Protein 3RSI (pdb70)

B-factor: mean 17.94, std 13.91, range [4.68, 271.82]

Secondary structure (DSSP, 8-state):
--EEEEEETTEEEEEE--GGGTT---HHHHHHHHHHHHHHHH-TT--EEEEEESTT-SEE-----HHHHHHHTTSS---SS-EEEEE-S-EETHHHHHHTT-SEEEEETT-EEE-GGGGGT---TTTHHHHHHHHS-HHHHHHHHHH---EEHHHHHHTTS-SEEESTT-HHHHHHHHHHHHHTS-HHHHHHHHHHHHHHTT--HHHHHHHHHHHHHHHHTSHHHHHHHHHHHHTS-------/--SEEEEEETTEEEEEE--GGGTT---HHHHHHHHHHHHHHHH-TT--EEEEEESTT-SEE-----HHHHHHHTTSS---SS-EEEEE-S-EETHHHHHHTT-SEEEEETT-EEE--GGGGT---TTTHHHHHHHHS-HHHHHHHHHH-PPEEHHHHHHTTSSSEEE-TT-HHHHHHHHHHHHHTS-HHHHHHHHHHHHHHTTS-HHHHHHHHHHHHHHHHTSHHHHHHHHHTTTTS-------/--SEEEEEETTEEEEEE--GGGTT---HHHHHHHHHHHHHHHH-TT--EEEEEESTT-SB---HHHHHHHTTSS---SS-EEEEE-S-EETHHHHHHTT-SEEEEETT-EEE--GGGGT---TTTHHHHHHHHS-HHHHHHHHHH-PPEEHHHHHHTTSSSEEE-TT-HHHHHHHHHHHHHTS-HHHHHHHHHHHHHHTT--HHHHHHHHHHHHHHHHTSHHHHHHHHHHHHTS-------

Solvent-accessible surface area: 26061 Å² total; per-residue (Å²): 166,35,0,70,56,81,114,87,48,45,15,2,3,0,18,3,48,53,64,163,38,112,0,18,16,26,60,85,0,9,40,36,0,10,67,5,0,79,91,1,35,154,43,124,39,3,56,0,0,0,1,7,8,21,55,103,4,1,0,26,23,94,169,44,90,111,73,35,58,8,49,0,26,0,40,71,39,47,3,48,15,1,0,0,0,0,0,36,5,15,0,33,2,17,2,0,10,5,0,0,19,0,1,0,0,0,0,7,75,133,1,46,0,0,0,14,25,0,33,56,1,38,8,0,18,15,0,0,1,0,4,0,4,22,8,7,16,13,0,10,0,0,15,2,1,0,1,3,78,68,9,67,0,115,69,0,46,38,3,1,0,0,1,33,36,14,94,64,70,43,2,53,92,70,0,89,67,15,0,76,46,2,24,128,1,0,12,25,1,4,79,16,0,4,62,0,1,43,118,0,11,21,52,41,58,140,89,0,46,35,18,2,60,167,31,12,150,59,0,93,69,6,38,3,10,160,40,1,66,37,5,83,82,118,96,102,89,31,76,24,93,17,196,134,116,38,0,71,61,84,117,84,48,44,16,1,5,0,22,3,23,29,90,147,99,136,0,0,12,13,110,75,0,10,56,28,0,8,62,5,0,65,84,1,28,159,48,121,37,1,60,0,0,0,1,8,7,23,71,105,6,1,0,19,4,36,123,99,84,111,70,35,69,8,57,0,29,0,36,68,36,48,2,53,8,1,0,0,0,0,0,32,6,21,0,31,6,18,2,0,8,6,0,0,18,0,1,0,0,0,0,7,88,132,1,45,0,0,0,50,28,0,48,27,0,72,13,0,21,17,0,0,2,0,7,0,4,22,10,7,17,14,0,4,0,0,12,0,1,0,0,2,76,69,7,71,2,163,41,0,45,30,2,1,0,0,1,30,56,18,93,54,71,44,2,54,93,71,0,83,64,15,0,81,48,2,20,134,0,0,15,30,1,4,59,12,0,5,52,0,2,40,140,0,10,20,50,41,59,132,88,0,51,62,28,2,36,118,16,18,148,58,0,96,115,12,61,3,11,63,51,6,135,42,9,74,86,136,97,66,138,31,74,18,73,15,176,130,116,48,0,68,61,92,116,92,48,48,10,2,2,0,21,2,23,35,71,155,130,120,0,7,32,27,94,64,0,12,36,26,0,7,58,4,0,67,86,1,34,159,41,115,36,1,58,0,0,0,2,7,8,18,64,96,4,1,0,35,35,92,114,77,52,92,8,56,0,27,1,42,70,39,48,4,41,13,2,0,0,0,0,0,27,3,18,0,43,5,13,2,0,11,7,0,0,18,0,1,0,0,0,0,5,82,131,1,44,0,1,0,48,30,0,47,42,1,63,11,0,22,18,0,1,1,0,7,0,4,22,8,7,18,13,0,3,0,0,13,0,0,0,2,3,76,66,7,71,2,156,42,0,56,29,2,1,0,0,2,38,58,18,89,54,69,42,2,50,89,68,0,90,65,15,0,80,44,2,22,137,0,0,28,39,2,5,85,14,0,4,61,0,1,38,150,0,10,19,48,42,57,68,87,0,53,39,33,2,59,162,29,17,58,65,0,94,106,7,38,3,5,164,37,1,81,35,2,130,84,110,96,102,84,26,197,18,109,29,68

Radius of gyration: 25.57 Å; Cα contacts (8 Å, |Δi|>4): 1859; chains: 3; bounding box: 59×66×74 Å

Sequence (728 aa):
RELLVERDGPVVILTMNRPHRRNALSTNMVSQFAAAWDEIDHDDGIRAAILTGAGSAYCVGGPLDPATIGKGLLLSHTLTKPLIAAVNGACLGGGCEMLQQTDIRVSDEEHATFGLPEVQRGLVPGAGSMVRLKRQIPYTKAMEMILTGEPLTAFEAYHFGLVGHVVPAGTALDKARSLADRIVRNGPLAVRRNAKEAIVRSGWLAEEDARAIEARLTRPVITSADAREGLAAFKEKREARFTGRARELLVERDGPVVILTMNRPHRRNALSTNMVSQFAAAWDEIDHHDDGIRAAILTGAGSAYCVGGDLDPATIGKGLLLSHTLTKPLIAAVNGACLGGGCEMLQQTDIRVSDEHATFGLPEVQRGLVPGAGSMVRLKRQIPYTKAMEMILTGEPLTAFEAYHFGLVGHVVPAGTALDKARSLADRIVRNGPLAVRNAKEAIVRSGWLAEEDARAIEARLTRPVITSADAREGLAAFKEKREARFTGRARELLVERDGPVVILTMNRPHRRNALSTNMVSQFAAAWDEIDHDDGIRAAILTGAGSAYCVGDPATIGKGLLLSHTLTKPLIAAVNGACLGGGCEMLQQTDIRVSDEHATFGLPEVQRGLVPGAGSMVRLKRQIPYTKAMEMILTGEPLTAFEAYHFGLVGHVVPAGTALDKARSLADRIVRNGPLAVRNAKEAIVRSGWLAEEDARAIEARLTRPVITSADAREGLAAFKEKREARFTGR

Nearest PDB structures (foldseek):
  3rsi-assembly1_B  TM=1.004E+00  e=1.406E-52  Mycobacteroides abscessus ATCC 19977
  3rsi-assembly1_A  TM=7.380E-01  e=9.064E-45  Mycobacteroides abscessus ATCC 19977
  6wyi-assembly1_A  TM=7.162E-01  e=1.041E-28  Mycobacterium tuberculosis H37Rv
  4f47-assembly1_A  TM=7.155E-01  e=1.408E-27  Mycobacterium marinum M
  4jjt-assembly1_A-2  TM=5.195E-01  e=1.153E-18  Mycobacterium tuberculosis H37Rv

InterPro domains:
  IPR001753 Enoyl-CoA hydratase/isomerase-like domain [PF00378] (13-260)
  IPR014748 Enoyl-CoA hydratase, C-terminal [G3DSA:1.10.12.10] (204-261)
  IPR029045 ClpP/crotonase-like domain superfamily [SSF52096] (6-261)

Foldseek 3Di:
DQWDWDDDWQEIEIERHDVVVLSEDEPVQLLVLLVVLVCQQPDPRHAEYEQAYPDQFGYEHYVDDVVSNCRSLVLVHARLHAYEYLGQAEQEQSSLLSLLRHDAYEHEQHYKHAYQQVVVVGFSPSCLVPGVVVQFPNVVSCCRGVHGDIDGPVVCCVGRSHVYYDYHPCSVVVVVVVSVVSSLDARLCRSLVVVLPVVLRPDDVVVSVVSNVVSVVCVCVDPQVVQVVVCVVVVHRGDHDND/DQQWDWDDDFLEIEIERDDVVQLSADAPRVVVVVVVVVVVCVPDPRNDYYHAAYPDPHGDPYHVVPPVCVCVVLVLVHADLAAAEALAQAEQEASSLLSLLSHDAYEAEQHHKHAYQQVVVPGFSPSCLVVGVCVQFPPVVSCCRGVNRDIDGPVRCCVRRVHVYYDYRPCSVVVSVVVVVVRVLDARLCRSLVVCLPVVLRPPDVVVSVVSNCVSVVCVCVDPQVVQVVPVVPVPHRGDHDND/DQQWDWDDDWLEIEIERDDVVQLSADDPRNVVVVVVVVVVLVPDPRRDYYHQAYPPDHGYPHVVVVVCVVLVLVHADLAAAEALAQAEQEQSSLLSLLRHDAYEAEQHYKHAYQQVVVPGFSPSCLVVGVCVQFPVVVSCVRGVVGDIGGPVVCCVRRVHVYYDYHPCSVVVSVVVVVVVVLDAPLCRSLVVQLVVVLRPDDVVVSVVSNCVSVPCVCPDPQVVQVVVCVVVVHRGDHDSD

CATH classification: 3.90.226.10 (+1 more: 1.10.12.10)

Structure (mmCIF, N/CA/C/O backbone):
data_3RSI
#
_entry.id   3RSI
#
_cell.length_a   47.850
_cell.length_b   121.670
_cell.length_c   64.550
_cell.angle_alpha   90.000
_cell.angle_beta   96.650
_cell.angle_gamma   90.000
#
_symmetry.space_group_name_H-M   'P 1 21 1'
#
loop_
_entity.id
_entity.type
_entity.pdbx_description
1 polymer 'Putative enoyl-CoA hydratase/isomerase'
2 non-polymer GLYCEROL
3 non-polymer 'IODIDE ION'
4 water water
#
loop_
_atom_site.group_PDB
_atom_site.id
_atom_site.type_symbol
_atom_site.label_atom_id
_atom_site.label_alt_id
_atom_site.label_comp_id
_atom_site.label_asym_id
_atom_site.label_entity_id
_atom_site.label_seq_id
_atom_site.pdbx_PDB_ins_code
_atom_site.Cartn_x
_atom_site.Cartn_y
_atom_site.Cartn_z
_atom_site.occupancy
_atom_site.B_iso_or_equiv
_atom_site.auth_seq_id
_atom_site.auth_comp_id
_atom_site.auth_asym_id
_atom_site.auth_atom_id
_atom_site.pdbx_PDB_model_num
ATOM 1 N N . ARG A 1 9 ? 29.271 43.587 28.127 1.00 28.66 5 ARG A N 1
ATOM 2 C CA . ARG A 1 9 ? 28.450 44.248 27.089 1.00 28.10 5 ARG A CA 1
ATOM 3 C C . ARG A 1 9 ? 29.180 44.227 25.721 1.00 26.58 5 ARG A C 1
ATOM 4 O O . ARG A 1 9 ? 30.169 44.923 25.514 1.00 26.55 5 ARG A O 1
ATOM 12 N N . GLU A 1 10 ? 28.670 43.454 24.777 1.00 24.56 6 GLU A N 1
ATOM 13 C CA . GLU A 1 10 ? 29.175 43.519 23.405 1.00 22.81 6 GLU A CA 1
ATOM 14 C C . GLU A 1 10 ? 28.446 44.612 22.610 1.00 21.20 6 GLU A C 1
ATOM 15 O O . GLU A 1 10 ? 28.795 44.895 21.454 1.00 19.32 6 GLU A O 1
ATOM 21 N N . LEU A 1 11 ? 27.401 45.182 23.214 1.00 19.33 7 LEU A N 1
ATOM 22 C CA . LEU A 1 11 ? 26.672 46.311 22.653 1.00 18.62 7 LEU A CA 1
ATOM 23 C C . LEU A 1 11 ? 26.573 47.409 23.713 1.00 19.05 7 LEU A C 1
ATOM 24 O O . LEU A 1 11 ? 25.904 47.231 24.720 1.00 18.57 7 LEU A O 1
ATOM 29 N N . LEU A 1 12 ? 27.270 48.520 23.494 1.00 19.16 8 LEU A N 1
ATOM 30 C CA . LEU A 1 12 ? 27.166 49.665 24.377 1.00 20.24 8 LEU A CA 1
ATOM 31 C C . LEU A 1 12 ? 25.896 50.427 24.049 1.00 20.99 8 LEU A C 1
ATOM 32 O O . LEU A 1 12 ? 25.590 50.650 22.883 1.00 19.58 8 LEU A O 1
ATOM 37 N N . VAL A 1 13 ? 25.163 50.814 25.087 1.00 22.33 9 VAL A N 1
ATOM 38 C CA . VAL A 1 13 ? 23.969 51.642 24.947 1.00 23.21 9 VAL A CA 1
ATOM 39 C C . VAL A 1 13 ? 24.181 52.915 25.751 1.00 24.26 9 VAL A C 1
ATOM 40 O O . VAL A 1 13 ? 24.305 52.843 26.977 1.00 24.51 9 VAL A O 1
ATOM 44 N N . GLU A 1 14 ? 24.251 54.065 25.078 1.00 24.37 10 GLU A N 1
ATOM 45 C CA . GLU A 1 14 ? 24.469 55.335 25.782 1.00 25.97 10 GLU A CA 1
ATOM 46 C C . GLU A 1 14 ? 23.494 56.412 25.315 1.00 25.86 10 GLU A C 1
ATOM 47 O O . GLU A 1 14 ? 22.957 56.345 24.203 1.00 24.42 10 GLU A O 1
ATOM 53 N N . ARG A 1 15 ? 23.256 57.385 26.190 1.00 26.46 11 ARG A N 1
ATOM 54 C CA . ARG A 1 15 ? 22.248 58.422 25.968 1.00 26.62 11 ARG A CA 1
ATOM 55 C C . ARG A 1 15 ? 22.858 59.811 25.871 1.00 26.74 11 ARG A C 1
ATOM 56 O O . ARG A 1 15 ? 23.831 60.124 26.551 1.00 27.46 11 ARG A O 1
ATOM 64 N N . ASP A 1 16 ? 22.282 60.610 24.983 1.00 25.82 12 ASP A N 1
ATOM 65 C CA . ASP A 1 16 ? 22.556 62.025 24.845 1.00 25.69 12 ASP A CA 1
ATOM 66 C C . ASP A 1 16 ? 21.159 62.619 24.720 1.00 25.19 12 ASP A C 1
ATOM 67 O O . ASP A 1 16 ? 20.642 62.845 23.605 1.00 24.16 12 ASP A O 1
ATOM 72 N N . GLY A 1 17 ? 20.531 62.805 25.881 1.00 24.70 13 GLY A N 1
ATOM 73 C CA . GLY A 1 17 ? 19.175 63.337 25.959 1.00 24.08 13 GLY A CA 1
ATOM 74 C C . GLY A 1 17 ? 18.190 62.455 25.209 1.00 22.65 13 GLY A C 1
ATOM 75 O O . GLY A 1 17 ? 18.051 61.273 25.529 1.00 21.77 13 GLY A O 1
ATOM 76 N N . PRO A 1 18 ? 17.511 63.017 24.193 1.00 21.13 14 PRO A N 1
ATOM 77 C CA . PRO A 1 18 ? 16.547 62.200 23.465 1.00 19.81 14 PRO A CA 1
ATOM 78 C C . PRO A 1 18 ? 17.181 61.242 22.432 1.00 18.64 14 PRO A C 1
ATOM 79 O O . PRO A 1 18 ? 16.462 60.487 21.774 1.00 16.47 14 PRO A O 1
ATOM 83 N N . VAL A 1 19 ? 18.506 61.265 22.291 1.00 17.43 15 VAL A N 1
ATOM 84 C CA . VAL A 1 19 ? 19.194 60.381 21.343 1.00 16.69 15 VAL A CA 1
ATOM 85 C C . VAL A 1 19 ? 19.832 59.212 22.086 1.00 16.71 15 VAL A C 1
ATOM 86 O O . VAL A 1 19 ? 20.466 59.406 23.141 1.00 17.54 15 VAL A O 1
ATOM 90 N N . VAL A 1 20 ? 19.625 57.999 21.582 1.00 15.90 16 VAL A N 1
ATOM 91 C CA . VAL A 1 20 ? 20.331 56.801 22.092 1.00 15.49 16 VAL A CA 1
ATOM 92 C C . VAL A 1 20 ? 21.358 56.354 21.049 1.00 14.80 16 VAL A C 1
ATOM 93 O O . VAL A 1 20 ? 21.029 56.264 19.861 1.00 13.53 16 VAL A O 1
ATOM 97 N N . ILE A 1 21 ? 22.590 56.103 21.479 1.00 14.01 17 ILE A N 1
ATOM 98 C CA . ILE A 1 21 ? 23.659 55.631 20.573 1.00 13.70 17 ILE A CA 1
ATOM 99 C C . ILE A 1 21 ? 24.023 54.211 20.978 1.00 13.17 17 ILE A C 1
ATOM 100 O O . ILE A 1 21 ? 24.348 53.962 22.151 1.00 12.35 17 ILE A O 1
ATOM 105 N N . LEU A 1 22 ? 23.934 53.303 20.004 1.00 11.70 18 LEU A N 1
ATOM 106 C CA . LEU A 1 22 ? 24.259 51.892 20.153 1.00 12.12 18 LEU A CA 1
ATOM 107 C C . LEU A 1 22 ? 25.589 51.618 19.466 1.00 11.97 18 LEU A C 1
ATOM 108 O O . LEU A 1 22 ? 25.735 51.916 18.287 1.00 11.11 18 LEU A O 1
ATOM 113 N N . THR A 1 23 ? 26.564 51.074 20.198 1.00 12.38 19 THR A N 1
ATOM 114 C CA . THR A 1 23 ? 27.877 50.781 19.614 1.00 12.48 19 THR A CA 1
ATOM 115 C C . THR A 1 23 ? 28.210 49.295 19.731 1.00 12.83 19 THR A C 1
ATOM 116 O O . THR A 1 23 ? 28.378 48.766 20.833 1.00 13.29 19 THR A O 1
ATOM 120 N N . MET A 1 24 ? 28.320 48.639 18.588 1.00 12.68 20 MET A N 1
ATOM 121 C CA . MET A 1 24 ? 28.769 47.251 18.527 1.00 13.94 20 MET A CA 1
ATOM 122 C C . MET A 1 24 ? 30.232 47.276 18.904 1.00 15.25 20 MET A C 1
ATOM 123 O O . MET A 1 24 ? 31.027 47.993 18.284 1.00 14.74 20 MET A O 1
ATOM 128 N N . ASN A 1 25 ? 30.571 46.517 19.944 1.00 16.60 21 ASN A N 1
ATOM 129 C CA . ASN A 1 25 ? 31.802 46.740 20.688 1.00 17.42 21 ASN A CA 1
ATOM 130 C C . ASN A 1 25 ? 32.616 45.480 20.904 1.00 18.51 21 ASN A C 1
ATOM 131 O O . ASN A 1 25 ? 32.869 45.091 22.045 1.00 19.08 21 ASN A O 1
ATOM 136 N N . ARG A 1 26 ? 33.013 44.840 19.806 1.00 18.95 22 ARG A N 1
ATOM 137 C CA . ARG A 1 26 ? 34.040 43.789 19.835 1.00 20.46 22 ARG A CA 1
ATOM 138 C C . ARG A 1 26 ? 35.023 44.043 18.680 1.00 20.60 22 ARG A C 1
ATOM 139 O O . ARG A 1 26 ? 35.093 43.261 17.720 1.00 19.88 22 ARG A O 1
ATOM 147 N N . PRO A 1 27 ? 35.774 45.152 18.763 1.00 21.02 23 PRO A N 1
ATOM 148 C CA . PRO A 1 27 ? 36.572 45.590 17.615 1.00 21.47 23 PRO A CA 1
ATOM 149 C C . PRO A 1 27 ? 37.610 44.550 17.202 1.00 22.91 23 PRO A C 1
ATOM 150 O O . PRO A 1 27 ? 37.915 44.428 16.025 1.00 22.98 23 PRO A O 1
ATOM 154 N N . HIS A 1 28 ? 38.101 43.764 18.155 1.00 23.92 24 HIS A N 1
ATOM 155 C CA . HIS A 1 28 ? 39.083 42.714 17.857 1.00 25.03 24 HIS A CA 1
ATOM 156 C C . HIS A 1 28 ? 38.554 41.675 16.864 1.00 24.46 24 HIS A C 1
ATOM 157 O O . HIS A 1 28 ? 39.341 41.051 16.156 1.00 24.38 24 HIS A O 1
ATOM 164 N N . ARG A 1 29 ? 37.231 41.501 16.820 1.00 23.30 25 ARG A N 1
ATOM 165 C CA . ARG A 1 29 ? 36.585 40.610 15.857 1.00 22.83 25 ARG A CA 1
ATOM 166 C C . ARG A 1 29 ? 35.726 41.392 14.854 1.00 21.56 25 ARG A C 1
ATOM 167 O O . ARG A 1 29 ? 34.761 40.868 14.294 1.00 21.32 25 ARG A O 1
ATOM 169 N N . ARG A 1 30 ? 36.086 42.657 14.644 1.00 20.89 26 ARG A N 1
ATOM 170 C CA . ARG A 1 30 ? 35.350 43.591 13.784 1.00 19.84 26 ARG A CA 1
ATOM 171 C C . ARG A 1 30 ? 33.839 43.591 14.050 1.00 18.79 26 ARG A C 1
ATOM 172 O O . ARG A 1 30 ? 33.024 43.665 13.114 1.00 18.25 26 ARG A O 1
ATOM 180 N N . ASN A 1 31 ? 33.486 43.483 15.330 1.00 17.73 27 ASN A N 1
ATOM 181 C CA . ASN A 1 31 ? 32.114 43.601 15.819 1.00 17.26 27 ASN A CA 1
ATOM 182 C C . ASN A 1 31 ? 31.166 42.526 15.285 1.00 17.72 27 ASN A C 1
ATOM 183 O O . ASN A 1 31 ? 29.971 42.749 15.144 1.00 17.49 27 ASN A O 1
ATOM 188 N N . ALA A 1 32 ? 31.698 41.337 15.033 1.00 18.40 28 ALA A N 1
ATOM 189 C CA . ALA A 1 32 ? 30.871 40.226 14.556 1.00 19.23 28 ALA A CA 1
ATOM 190 C C . ALA A 1 32 ? 29.661 40.001 15.466 1.00 19.82 28 ALA A C 1
ATOM 191 O O . ALA A 1 32 ? 29.771 40.121 16.689 1.00 20.58 28 ALA A O 1
ATOM 193 N N . LEU A 1 33 ? 28.514 39.686 14.862 1.00 20.70 29 LEU A N 1
ATOM 194 C CA . LEU A 1 33 ? 27.292 39.366 15.604 1.00 21.27 29 LEU A CA 1
ATOM 195 C C . LEU A 1 33 ? 27.457 38.053 16.345 1.00 22.03 29 LEU A C 1
ATOM 196 O O . LEU A 1 33 ? 27.626 37.012 15.750 1.00 24.92 29 LEU A O 1
ATOM 201 N N . SER A 1 34 ? 27.428 38.106 17.654 1.00 22.10 30 SER A N 1
ATOM 202 C CA . SER A 1 34 ? 27.468 36.911 18.439 1.00 21.96 30 SER A CA 1
ATOM 203 C C . SER A 1 34 ? 26.104 36.728 19.073 1.00 22.22 30 SER A C 1
ATOM 204 O O . SER A 1 34 ? 25.239 37.630 19.049 1.00 20.46 30 SER A O 1
ATOM 207 N N . THR A 1 35 ? 25.942 35.549 19.662 1.00 22.20 31 THR A N 1
ATOM 208 C CA . THR A 1 35 ? 24.770 35.223 20.435 1.00 22.31 31 THR A CA 1
ATOM 209 C C . THR A 1 35 ? 24.444 36.322 21.448 1.00 21.22 31 THR A C 1
ATOM 210 O O . THR A 1 35 ? 23.321 36.812 21.465 1.00 20.76 31 THR A O 1
ATOM 214 N N . ASN A 1 36 ? 25.421 36.716 22.261 1.00 20.63 32 ASN A N 1
ATOM 215 C CA . ASN A 1 36 ? 25.201 37.746 23.274 1.00 20.48 32 ASN A CA 1
ATOM 216 C C . ASN A 1 36 ? 24.852 39.118 22.650 1.00 18.77 32 ASN A C 1
ATOM 217 O O . ASN A 1 36 ? 24.006 39.848 23.164 1.00 17.29 32 ASN A O 1
ATOM 222 N N . MET A 1 37 ? 25.501 39.466 21.543 1.00 17.96 33 MET A N 1
ATOM 223 C CA . MET A 1 37 ? 25.216 40.759 20.908 1.00 17.14 33 MET A CA 1
ATOM 224 C C . MET A 1 37 ? 23.798 40.782 20.348 1.00 16.32 33 MET A C 1
ATOM 225 O O . MET A 1 37 ? 23.100 41.780 20.481 1.00 15.61 33 MET A O 1
ATOM 230 N N . VAL A 1 38 ? 23.353 39.679 19.758 1.00 15.99 34 VAL A N 1
ATOM 231 C CA . VAL A 1 38 ? 21.986 39.624 19.249 1.00 16.30 34 VAL A CA 1
ATOM 232 C C . VAL A 1 38 ? 21.000 39.713 20.419 1.00 16.41 34 VAL A C 1
ATOM 233 O O . VAL A 1 38 ? 20.005 40.442 20.354 1.00 16.00 34 VAL A O 1
ATOM 237 N N . SER A 1 39 ? 21.297 39.001 21.506 1.00 16.20 35 SER A N 1
ATOM 238 C CA . SER A 1 39 ? 20.452 39.094 22.695 1.00 17.06 35 SER A CA 1
ATOM 239 C C . SER A 1 39 ? 20.379 40.545 23.221 1.00 16.12 35 SER A C 1
ATOM 240 O O . SER A 1 39 ? 19.314 41.033 23.590 1.00 15.78 35 SER A O 1
ATOM 243 N N . GLN A 1 40 ? 21.527 41.212 23.246 1.00 15.25 36 GLN A N 1
ATOM 244 C CA . GLN A 1 40 ? 21.624 42.586 23.744 1.00 14.85 36 GLN A CA 1
ATOM 245 C C . GLN A 1 40 ? 20.954 43.602 22.799 1.00 14.06 36 GLN A C 1
ATOM 246 O O . GLN A 1 40 ? 20.387 44.600 23.252 1.00 12.92 36 GLN A O 1
ATOM 252 N N . PHE A 1 41 ? 21.019 43.355 21.489 1.00 13.17 37 PHE A N 1
ATOM 253 C CA . PHE A 1 41 ? 20.196 44.119 20.537 1.00 12.56 37 PHE A CA 1
ATOM 254 C C . PHE A 1 41 ? 18.689 43.979 20.854 1.00 12.51 37 PHE A C 1
ATOM 255 O O . PHE A 1 41 ? 17.930 44.955 20.838 1.00 12.19 37 PHE A O 1
ATOM 263 N N . ALA A 1 42 ? 18.248 42.751 21.099 1.00 12.53 38 ALA A N 1
ATOM 264 C CA . ALA A 1 42 ? 16.828 42.486 21.307 1.00 12.85 38 ALA A CA 1
ATOM 265 C C . ALA A 1 42 ? 16.296 43.306 22.487 1.00 13.24 38 ALA A C 1
ATOM 266 O O . ALA A 1 42 ? 15.241 43.955 22.382 1.00 13.69 38 ALA A O 1
ATOM 268 N N . ALA A 1 43 ? 17.025 43.281 23.606 1.00 13.12 39 ALA A N 1
ATOM 269 C CA . ALA A 1 43 ? 16.693 44.084 24.787 1.00 12.56 39 ALA A CA 1
ATOM 270 C C . ALA A 1 43 ? 16.784 45.606 24.544 1.00 11.90 39 ALA A C 1
ATOM 271 O O . ALA A 1 43 ? 15.936 46.365 25.027 1.00 11.14 39 ALA A O 1
ATOM 273 N N . ALA A 1 44 ? 17.820 46.050 23.837 1.00 11.59 40 ALA A N 1
ATOM 274 C CA . ALA A 1 44 ? 17.927 47.465 23.440 1.00 11.59 40 ALA A CA 1
ATOM 275 C C . ALA A 1 44 ? 16.728 47.951 22.615 1.00 11.58 40 ALA A C 1
ATOM 276 O O . ALA A 1 44 ? 16.183 49.018 22.890 1.00 11.35 40 ALA A O 1
ATOM 278 N N . TRP A 1 45 ? 16.300 47.172 21.619 1.00 11.99 41 TRP A N 1
ATOM 279 C CA . TRP A 1 45 ? 15.151 47.583 20.800 1.00 11.83 41 TRP A CA 1
ATOM 280 C C . TRP A 1 45 ? 13.907 47.702 21.688 1.00 12.87 41 TRP A C 1
ATOM 281 O O . TRP A 1 45 ? 13.146 48.666 21.573 1.00 13.74 41 TRP A O 1
ATOM 292 N N . ASP A 1 46 ? 13.703 46.732 22.575 1.00 13.18 42 ASP A N 1
ATOM 293 C CA . ASP A 1 46 ? 12.560 46.778 23.514 1.00 13.46 42 ASP A CA 1
ATOM 294 C C . ASP A 1 46 ? 12.580 48.086 24.333 1.00 13.55 42 ASP A C 1
ATOM 295 O O . ASP A 1 46 ? 11.544 48.762 24.486 1.00 13.42 42 ASP A O 1
ATOM 300 N N . GLU A 1 47 ? 13.754 48.442 24.852 1.00 13.42 43 GLU A N 1
ATOM 301 C CA . GLU A 1 47 ? 13.894 49.663 25.660 1.00 14.35 43 GLU A CA 1
ATOM 302 C C . GLU A 1 47 ? 13.595 50.919 24.836 1.00 13.43 43 GLU A C 1
ATOM 303 O O . GLU A 1 47 ? 12.882 51.816 25.271 1.00 13.08 43 GLU A O 1
ATOM 309 N N . ILE A 1 48 ? 14.141 50.962 23.636 1.00 13.48 44 ILE A N 1
ATOM 310 C CA . ILE A 1 48 ? 13.989 52.117 22.752 1.00 13.26 44 ILE A CA 1
ATOM 311 C C . ILE A 1 48 ? 12.513 52.359 22.401 1.00 13.60 44 ILE A C 1
ATOM 312 O O . ILE A 1 48 ? 12.046 53.505 22.417 1.00 13.45 44 ILE A O 1
ATOM 317 N N . ASP A 1 49 ? 11.790 51.281 22.101 1.00 14.00 45 ASP A N 1
ATOM 318 C CA . ASP A 1 49 ? 10.361 51.366 21.799 1.00 14.67 45 ASP A CA 1
ATOM 319 C C . ASP A 1 49 ? 9.531 51.814 23.005 1.00 16.44 45 ASP A C 1
ATOM 320 O O . ASP A 1 49 ? 8.547 52.519 22.836 1.00 16.14 45 ASP A O 1
ATOM 325 N N . HIS A 1 50 ? 9.928 51.390 24.204 1.00 17.89 46 HIS A N 1
ATOM 326 C CA . HIS A 1 50 ? 9.184 51.678 25.447 1.00 19.95 46 HIS A CA 1
ATOM 327 C C . HIS A 1 50 ? 9.480 53.074 26.031 1.00 20.44 46 HIS A C 1
ATOM 328 O O . HIS A 1 50 ? 8.617 53.660 26.694 1.00 21.38 46 HIS A O 1
ATOM 335 N N . ASP A 1 51 ? 10.672 53.622 25.793 1.00 20.48 47 ASP A N 1
ATOM 336 C CA . ASP A 1 51 ? 11.071 54.876 26.444 1.00 21.05 47 ASP A CA 1
ATOM 337 C C . ASP A 1 51 ? 10.614 56.076 25.615 1.00 20.92 47 ASP A C 1
ATOM 338 O O . ASP A 1 51 ? 11.205 56.380 24.580 1.00 19.47 47 ASP A O 1
ATOM 343 N N . ASP A 1 52 ? 9.569 56.763 26.084 1.00 21.79 48 ASP A N 1
ATOM 344 C CA . ASP A 1 52 ? 9.012 57.926 25.364 1.00 22.25 48 ASP A CA 1
ATOM 345 C C . ASP A 1 52 ? 10.026 59.067 25.224 1.00 21.79 48 ASP A C 1
ATOM 346 O O . ASP A 1 52 ? 9.936 59.870 24.301 1.00 21.57 48 ASP A O 1
ATOM 351 N N . GLY A 1 53 ? 11.016 59.104 26.108 1.00 21.28 49 GLY A N 1
ATOM 352 C CA . GLY A 1 53 ? 12.065 60.119 26.045 1.00 21.12 49 GLY A CA 1
ATOM 353 C C . GLY A 1 53 ? 13.092 59.929 24.939 1.00 20.09 49 GLY A C 1
ATOM 354 O O . GLY A 1 53 ? 13.896 60.824 24.684 1.00 19.80 49 GLY A O 1
ATOM 355 N N . ILE A 1 54 ? 13.072 58.772 24.278 1.00 19.66 50 ILE A N 1
ATOM 356 C CA . ILE A 1 54 ? 14.005 58.476 23.174 1.00 18.26 50 ILE A CA 1
ATOM 357 C C . ILE A 1 54 ? 13.306 58.783 21.843 1.00 18.10 50 ILE A C 1
ATOM 358 O O . ILE A 1 54 ? 12.285 58.183 21.526 1.00 17.75 50 ILE A O 1
ATOM 363 N N . ARG A 1 55 ? 13.842 59.734 21.083 1.00 17.79 51 ARG A N 1
ATOM 364 C CA . ARG A 1 55 ? 13.242 60.153 19.823 1.00 17.82 51 ARG A CA 1
ATOM 365 C C . ARG A 1 55 ? 14.013 59.674 18.587 1.00 17.11 51 ARG A C 1
ATOM 366 O O . ARG A 1 55 ? 13.492 59.736 17.456 1.00 16.07 51 ARG A O 1
ATOM 374 N N . ALA A 1 56 ? 15.268 59.257 18.785 1.00 16.42 52 ALA A N 1
ATOM 375 C CA . ALA A 1 56 ? 16.055 58.705 17.692 1.00 15.48 52 ALA A CA 1
ATOM 376 C C . ALA A 1 56 ? 17.147 57.792 18.229 1.00 14.99 52 ALA A C 1
ATOM 377 O O . ALA A 1 56 ? 17.658 57.997 19.351 1.00 14.47 52 ALA A O 1
ATOM 379 N N . ALA A 1 57 ? 17.501 56.796 17.420 1.00 13.38 53 ALA A N 1
ATOM 380 C CA . ALA A 1 57 ? 18.577 55.887 17.748 1.00 12.66 53 ALA A CA 1
ATOM 381 C C . ALA A 1 57 ? 19.631 55.915 16.645 1.00 11.98 53 ALA A C 1
ATOM 382 O O . ALA A 1 57 ? 19.298 55.981 15.450 1.00 11.43 53 ALA A O 1
ATOM 384 N N . ILE A 1 58 ? 20.890 55.817 17.041 1.00 11.30 54 ILE A N 1
ATOM 385 C CA . ILE A 1 58 ? 22.012 55.695 16.109 1.00 11.05 54 ILE A CA 1
ATOM 386 C C . ILE A 1 58 ? 22.729 54.379 16.379 1.00 11.71 54 ILE A C 1
ATOM 387 O O . ILE A 1 58 ? 22.919 53.996 17.551 1.00 12.77 54 ILE A O 1
ATOM 392 N N . LEU A 1 59 ? 23.105 53.677 15.312 1.00 11.32 55 LEU A N 1
ATOM 393 C CA . LEU A 1 59 ? 23.824 52.419 15.406 1.00 11.89 55 LEU A CA 1
ATOM 394 C C . LEU A 1 59 ? 25.172 52.580 14.732 1.00 12.02 55 LEU A C 1
ATOM 395 O O . LEU A 1 59 ? 25.265 53.076 13.604 1.00 12.70 55 LEU A O 1
ATOM 400 N N . THR A 1 60 ? 26.223 52.158 15.417 1.00 12.52 56 THR A N 1
ATOM 401 C CA . THR A 1 60 ? 27.576 52.260 14.871 1.00 11.72 56 THR A CA 1
ATOM 402 C C . THR A 1 60 ? 28.462 51.177 15.481 1.00 12.29 56 THR A C 1
ATOM 403 O O . THR A 1 60 ? 28.045 50.474 16.416 1.00 11.29 56 THR A O 1
ATOM 407 N N . GLY A 1 61 ? 29.681 51.050 14.956 1.00 12.84 57 GLY A N 1
ATOM 408 C CA . GLY A 1 61 ? 30.641 50.058 15.443 1.00 13.68 57 GLY A CA 1
ATOM 409 C C . GLY A 1 61 ? 31.889 50.697 16.016 1.00 14.43 57 GLY A C 1
ATOM 410 O O . GLY A 1 61 ? 32.306 51.767 15.568 1.00 14.97 57 GLY A O 1
ATOM 411 N N . ALA A 1 62 ? 32.480 50.045 17.008 1.00 15.17 58 ALA A N 1
ATOM 412 C CA . ALA A 1 62 ? 33.768 50.453 17.557 1.00 15.96 58 ALA A CA 1
ATOM 413 C C . ALA A 1 62 ? 34.928 50.053 16.633 1.00 16.35 58 ALA A C 1
ATOM 414 O O . ALA A 1 62 ? 34.859 49.060 15.916 1.00 16.36 58 ALA A O 1
ATOM 416 N N . GLY A 1 63 ? 35.990 50.846 16.643 1.00 17.34 59 GLY A N 1
ATOM 417 C CA . GLY A 1 63 ? 37.201 50.496 15.912 1.00 17.70 59 GLY A CA 1
ATOM 418 C C . GLY A 1 63 ? 37.102 50.677 14.404 1.00 17.48 59 GLY A C 1
ATOM 419 O O . GLY A 1 63 ? 36.416 51.558 13.913 1.00 17.27 59 GLY A O 1
ATOM 420 N N . SER A 1 64 ? 37.803 49.848 13.651 1.00 17.63 60 SER A N 1
ATOM 421 C CA . SER A 1 64 ? 37.975 50.147 12.232 1.00 17.63 60 SER A CA 1
ATOM 422 C C . SER A 1 64 ? 36.743 49.721 11.432 1.00 17.06 60 SER A C 1
ATOM 423 O O . SER A 1 64 ? 36.438 50.320 10.409 1.00 16.53 60 SER A O 1
ATOM 426 N N . ALA A 1 65 ? 36.013 48.712 11.928 1.00 16.65 61 ALA A N 1
ATOM 427 C CA . ALA A 1 65 ? 34.841 48.179 11.234 1.00 15.36 61 ALA A CA 1
ATOM 428 C C . ALA A 1 65 ? 33.528 48.585 11.887 1.00 14.70 61 ALA A C 1
ATOM 429 O O . ALA A 1 65 ? 33.483 48.923 13.074 1.00 14.24 61 ALA A O 1
ATOM 431 N N . TYR A 1 66 ? 32.462 48.557 11.087 1.00 13.23 62 TYR A N 1
ATOM 432 C CA . TYR A 1 66 ? 31.100 48.731 11.577 1.00 12.68 62 TYR A CA 1
ATOM 433 C C . TYR A 1 66 ? 30.645 47.392 12.124 1.00 13.06 62 TYR A C 1
ATOM 434 O O . TYR A 1 66 ? 30.459 47.242 13.317 1.00 12.88 62 TYR A O 1
ATOM 443 N N . CYS A 1 67 ? 30.532 46.403 11.251 1.00 13.27 63 CYS A N 1
ATOM 444 C CA . CYS A 1 67 ? 30.075 45.068 11.642 1.00 14.46 63 CYS A CA 1
ATOM 445 C C . CYS A 1 67 ? 30.305 44.083 10.499 1.00 15.01 63 CYS A C 1
ATOM 446 O O . CYS A 1 67 ? 29.753 44.252 9.401 1.00 14.21 63 CYS A O 1
ATOM 449 N N . VAL A 1 68 ? 31.109 43.068 10.773 1.00 16.81 64 VAL A N 1
ATOM 450 C CA . VAL A 1 68 ? 31.518 42.069 9.774 1.00 18.57 64 VAL A CA 1
ATOM 451 C C . VAL A 1 68 ? 31.289 40.672 10.335 1.00 21.10 64 VAL A C 1
ATOM 452 O O . VAL A 1 68 ? 31.989 40.269 11.288 1.00 22.14 64 VAL A O 1
ATOM 456 N N . GLY A 1 69 ? 30.336 39.932 9.763 1.00 22.61 65 GLY A N 1
ATOM 457 C CA . GLY A 1 69 ? 30.173 38.507 10.099 1.00 24.12 65 GLY A CA 1
ATOM 458 C C . GLY A 1 69 ? 29.378 38.171 11.355 1.00 25.78 65 GLY A C 1
ATOM 459 O O . GLY A 1 69 ? 28.675 39.021 11.921 1.00 25.45 65 GLY A O 1
ATOM 460 N N . GLY A 1 70 ? 29.509 36.910 11.781 1.00 27.54 66 GLY A N 1
ATOM 461 C CA . GLY A 1 70 ? 28.740 36.356 12.901 1.00 28.46 66 GLY A CA 1
ATOM 462 C C . GLY A 1 70 ? 28.749 34.825 12.926 1.00 29.51 66 GLY A C 1
ATOM 463 O O . GLY A 1 70 ? 28.705 34.198 14.006 1.00 30.78 66 GLY A O 1
ATOM 464 N N . PRO A 1 85 ? 20.981 28.196 21.912 1.00 34.54 81 PRO A N 1
ATOM 465 C CA . PRO A 1 85 ? 21.150 28.974 23.149 1.00 34.62 81 PRO A CA 1
ATOM 466 C C . PRO A 1 85 ? 20.161 30.139 23.283 1.00 33.59 81 PRO A C 1
ATOM 467 O O . PRO A 1 85 ? 19.780 30.495 24.401 1.00 34.48 81 PRO A O 1
ATOM 471 N N . LEU A 1 86 ? 19.743 30.710 22.162 1.00 32.02 82 LEU A N 1
ATOM 472 C CA . LEU A 1 86 ? 18.737 31.773 22.159 1.00 30.84 82 LEU A CA 1
ATOM 473 C C . LEU A 1 86 ? 17.388 31.256 21.654 1.00 29.63 82 LEU A C 1
ATOM 474 O O . LEU A 1 86 ? 17.326 30.446 20.741 1.00 29.35 82 LEU A O 1
ATOM 479 N N . ASP A 1 87 ? 16.313 31.743 22.262 1.00 28.13 83 ASP A N 1
ATOM 480 C CA . ASP A 1 87 ? 14.974 31.519 21.752 1.00 26.91 83 ASP A CA 1
ATOM 481 C C . ASP A 1 87 ? 14.815 32.204 20.372 1.00 25.26 83 ASP A C 1
ATOM 482 O O . ASP A 1 87 ? 15.355 33.291 20.141 1.00 23.54 83 ASP A O 1
ATOM 487 N N . PRO A 1 88 ? 14.086 31.566 19.438 1.00 24.32 84 PRO A N 1
ATOM 488 C CA . PRO A 1 88 ? 14.001 32.199 18.122 1.00 23.07 84 PRO A CA 1
ATOM 489 C C . PRO A 1 88 ? 13.400 33.603 18.159 1.00 21.58 84 PRO A C 1
ATOM 490 O O . PRO A 1 88 ? 13.737 34.428 17.321 1.00 20.31 84 PRO A O 1
ATOM 494 N N . ALA A 1 89 ? 12.548 33.888 19.135 1.00 20.38 85 ALA A N 1
ATOM 495 C CA . ALA A 1 89 ? 11.997 35.234 19.265 1.00 19.78 85 ALA A CA 1
ATOM 496 C C . ALA A 1 89 ? 13.064 36.293 19.635 1.00 18.69 85 ALA A C 1
ATOM 497 O O . ALA A 1 89 ? 12.925 37.469 19.290 1.00 18.66 85 ALA A O 1
ATOM 499 N N . THR A 1 90 ? 14.106 35.891 20.361 1.00 18.07 86 THR A N 1
ATOM 500 C CA . THR A 1 90 ? 15.204 36.811 20.707 1.00 17.27 86 THR A CA 1
ATOM 501 C C . THR A 1 90 ? 15.994 37.175 19.465 1.00 16.86 86 THR A C 1
ATOM 502 O O . THR A 1 90 ? 16.263 38.353 19.199 1.00 14.91 86 THR A O 1
ATOM 506 N N . ILE A 1 91 ? 16.341 36.138 18.702 1.00 16.97 87 ILE A N 1
ATOM 507 C CA . ILE A 1 91 ? 17.058 36.283 17.437 1.00 17.19 87 ILE A CA 1
ATOM 508 C C . ILE A 1 91 ? 16.265 37.142 16.469 1.00 16.48 87 ILE A C 1
ATOM 509 O O . ILE A 1 91 ? 16.800 38.064 15.846 1.00 15.96 87 ILE A O 1
ATOM 514 N N . GLY A 1 92 ? 14.979 36.836 16.339 1.00 16.13 88 GLY A N 1
ATOM 515 C CA . GLY A 1 92 ? 14.116 37.549 15.402 1.00 15.76 88 GLY A CA 1
ATOM 516 C C . GLY A 1 92 ? 13.976 39.027 15.700 1.00 15.23 88 GLY A C 1
ATOM 517 O O . GLY A 1 92 ? 13.921 39.850 14.777 1.00 14.63 88 GLY A O 1
ATOM 518 N N . LYS A 1 93 ? 13.899 39.366 16.989 1.00 14.39 89 LYS A N 1
ATOM 519 C CA . LYS A 1 93 ? 13.822 40.753 17.399 1.00 14.21 89 LYS A CA 1
ATOM 520 C C . LYS A 1 93 ? 15.189 41.428 17.302 1.00 13.30 89 LYS A C 1
ATOM 521 O O . LYS A 1 93 ? 15.295 42.499 16.727 1.00 12.37 89 LYS A O 1
ATOM 527 N N . GLY A 1 94 ? 16.217 40.787 17.851 1.00 13.15 90 GLY A N 1
ATOM 528 C CA . GLY A 1 94 ? 17.575 41.328 17.859 1.00 13.32 90 GLY A CA 1
ATOM 529 C C . GLY A 1 94 ? 18.107 41.753 16.496 1.00 12.77 90 GLY A C 1
ATOM 530 O O . GLY A 1 94 ? 18.670 42.855 16.341 1.00 11.83 90 GLY A O 1
ATOM 531 N N . LEU A 1 95 ? 17.914 40.876 15.516 1.00 12.77 91 LEU A N 1
ATOM 532 C CA . LEU A 1 95 ? 18.329 41.111 14.124 1.00 11.80 91 LEU A CA 1
ATOM 533 C C . LEU A 1 95 ? 17.369 42.025 13.359 1.00 11.92 91 LEU A C 1
ATOM 534 O O . LEU A 1 95 ? 17.578 42.295 12.172 1.00 10.43 91 LEU A O 1
ATOM 539 N N . LEU A 1 96 ? 16.291 42.461 14.012 1.00 11.98 92 LEU A N 1
ATOM 540 C CA . LEU A 1 96 ? 15.209 43.191 13.325 1.00 11.75 92 LEU A CA 1
ATOM 541 C C . LEU A 1 96 ? 14.654 42.407 12.131 1.00 11.86 92 LEU A C 1
ATOM 542 O O . LEU A 1 96 ? 14.309 42.972 11.087 1.00 11.69 92 LEU A O 1
ATOM 547 N N . LEU A 1 97 ? 14.588 41.083 12.292 1.00 12.44 93 LEU A N 1
ATOM 548 C CA . LEU A 1 97 ? 14.022 40.213 11.286 1.00 12.78 93 LEU A CA 1
ATOM 549 C C . LEU A 1 97 ? 12.503 40.235 11.395 1.00 13.78 93 LEU A C 1
ATOM 550 O O . LEU A 1 97 ? 11.816 40.530 10.405 1.00 14.05 93 LEU A O 1
ATOM 555 N N . SER A 1 98 ? 11.983 39.931 12.586 1.00 13.86 94 SER A N 1
ATOM 556 C CA . SER A 1 98 ? 10.539 39.918 12.842 1.00 14.74 94 SER A CA 1
ATOM 557 C C . SER A 1 98 ? 10.062 41.170 13.571 1.00 15.45 94 SER A C 1
ATOM 558 O O . SER A 1 98 ? 8.903 41.273 13.918 1.00 15.99 94 SER A O 1
ATOM 561 N N . HIS A 1 99 ? 10.951 42.134 13.770 1.00 15.26 95 HIS A N 1
ATOM 562 C CA . HIS A 1 99 ? 10.618 43.313 14.536 1.00 16.04 95 HIS A CA 1
ATOM 563 C C . HIS A 1 99 ? 11.038 44.560 13.776 1.00 16.51 95 HIS A C 1
ATOM 564 O O . HIS A 1 99 ? 12.091 44.601 13.140 1.00 15.31 95 HIS A O 1
ATOM 571 N N . THR A 1 100 ? 10.177 45.561 13.849 1.00 17.58 96 THR A N 1
ATOM 572 C CA . THR A 1 100 ? 10.429 46.857 13.285 1.00 18.59 96 THR A CA 1
ATOM 573 C C . THR A 1 100 ? 10.462 47.891 14.412 1.00 17.98 96 THR A C 1
ATOM 574 O O . THR A 1 100 ? 9.487 48.041 15.144 1.00 18.38 96 THR A O 1
ATOM 578 N N . LEU A 1 101 ? 11.592 48.581 14.556 1.00 17.67 97 LEU A N 1
ATOM 579 C CA . LEU A 1 101 ? 11.752 49.603 15.593 1.00 17.09 97 LEU A CA 1
ATOM 580 C C . LEU A 1 101 ? 10.749 50.736 15.353 1.00 16.57 97 LEU A C 1
ATOM 581 O O . LEU A 1 101 ? 10.575 51.194 14.212 1.00 16.13 97 LEU A O 1
ATOM 586 N N . THR A 1 102 ? 10.107 51.189 16.430 1.00 15.89 98 THR A N 1
ATOM 587 C CA . THR A 1 102 ? 9.072 52.213 16.348 1.00 15.18 98 THR A CA 1
ATOM 588 C C . THR A 1 102 ? 9.669 53.632 16.233 1.00 15.12 98 THR A C 1
ATOM 589 O O . THR A 1 102 ? 8.950 54.573 15.899 1.00 15.25 98 THR A O 1
ATOM 593 N N . LYS A 1 103 ? 10.976 53.757 16.496 1.00 14.39 99 LYS A N 1
ATOM 594 C CA . LYS A 1 103 ? 11.718 55.016 16.423 1.00 14.09 99 LYS A CA 1
ATOM 595 C C . LYS A 1 103 ? 12.714 54.990 15.276 1.00 13.69 99 LYS A C 1
ATOM 596 O O . LYS A 1 103 ? 13.189 53.915 14.874 1.00 12.55 99 LYS A O 1
ATOM 602 N N . PRO A 1 104 ? 13.058 56.174 14.755 1.00 13.21 100 PRO A N 1
ATOM 603 C CA . PRO A 1 104 ? 14.002 56.218 13.664 1.00 12.77 100 PRO A CA 1
ATOM 604 C C . PRO A 1 104 ? 15.367 55.691 14.060 1.00 12.21 100 PRO A C 1
ATOM 605 O O . PRO A 1 104 ? 15.853 55.980 15.151 1.00 12.86 100 PRO A O 1
ATOM 609 N N . LEU A 1 105 ? 15.974 54.945 13.150 1.00 11.45 101 LEU A N 1
ATOM 610 C CA . LEU A 1 105 ? 17.252 54.282 13.389 1.00 11.07 101 LEU A CA 1
ATOM 611 C C . LEU A 1 105 ? 18.236 54.756 12.315 1.00 10.64 101 LEU A C 1
ATOM 612 O O . LEU A 1 105 ? 17.997 54.610 11.123 1.00 10.38 101 LEU A O 1
ATOM 617 N N . ILE A 1 106 ? 19.320 55.373 12.754 1.00 10.60 102 ILE A N 1
ATOM 618 C CA . ILE A 1 106 ? 20.321 55.930 11.858 1.00 10.05 102 ILE A CA 1
ATOM 619 C C . ILE A 1 106 ? 21.562 55.083 11.926 1.00 10.78 102 ILE A C 1
ATOM 620 O O . ILE A 1 106 ? 22.135 54.887 13.010 1.00 10.27 102 ILE A O 1
ATOM 625 N N . ALA A 1 107 ? 21.996 54.580 10.769 1.00 10.78 103 ALA A N 1
ATOM 626 C CA . ALA A 1 107 ? 23.236 53.829 10.693 1.00 10.63 103 ALA A CA 1
ATOM 627 C C . ALA A 1 107 ? 24.414 54.779 10.429 1.00 10.48 103 ALA A C 1
ATOM 628 O O . ALA A 1 107 ? 24.400 55.553 9.468 1.00 10.30 103 ALA A O 1
ATOM 630 N N . ALA A 1 108 ? 25.384 54.767 11.347 1.00 10.28 104 ALA A N 1
ATOM 631 C CA . ALA A 1 108 ? 26.642 55.481 11.200 1.00 10.76 104 ALA A CA 1
ATOM 632 C C . ALA A 1 108 ? 27.679 54.457 10.823 1.00 10.96 104 ALA A C 1
ATOM 633 O O . ALA A 1 108 ? 28.338 53.844 11.694 1.00 10.24 104 ALA A O 1
ATOM 635 N N . VAL A 1 109 ? 27.793 54.222 9.522 1.00 11.16 105 VAL A N 1
ATOM 636 C CA . VAL A 1 109 ? 28.588 53.095 9.048 1.00 11.55 105 VAL A CA 1
ATOM 637 C C . VAL A 1 109 ? 30.049 53.525 8.935 1.00 11.85 105 VAL A C 1
ATOM 638 O O . VAL A 1 109 ? 30.465 54.100 7.931 1.00 11.83 105 VAL A O 1
ATOM 642 N N . ASN A 1 110 ? 30.814 53.234 9.984 1.00 12.15 106 ASN A N 1
ATOM 643 C CA . ASN A 1 110 ? 32.185 53.760 10.122 1.00 13.52 106 ASN A CA 1
ATOM 644 C C . ASN A 1 110 ? 33.270 52.996 9.380 1.00 13.28 106 ASN A C 1
ATOM 645 O O . ASN A 1 110 ? 34.409 53.472 9.298 1.00 14.07 106 ASN A O 1
ATOM 650 N N . GLY A 1 111 ? 32.932 51.825 8.869 1.00 13.03 107 GLY A N 1
ATOM 651 C CA . GLY A 1 111 ? 33.895 50.925 8.238 1.00 12.97 107 GLY A CA 1
ATOM 652 C C . GLY A 1 111 ? 33.153 49.730 7.659 1.00 12.93 107 GLY A C 1
ATOM 653 O O . GLY A 1 111 ? 31.961 49.826 7.421 1.00 12.46 107 GLY A O 1
ATOM 654 N N . ALA A 1 112 ? 33.841 48.600 7.466 1.00 13.18 108 ALA A N 1
ATOM 655 C CA . ALA A 1 112 ? 33.246 47.426 6.809 1.00 12.86 108 ALA A CA 1
ATOM 656 C C . ALA A 1 112 ? 31.923 47.015 7.434 1.00 12.67 108 ALA A C 1
ATOM 657 O O . ALA A 1 112 ? 31.803 46.922 8.660 1.00 11.71 108 ALA A O 1
ATOM 659 N N . CYS A 1 113 ? 30.948 46.776 6.554 1.00 12.37 109 CYS A N 1
ATOM 660 C CA . CYS A 1 113 ? 29.576 46.397 6.900 1.00 12.09 109 CYS A CA 1
ATOM 661 C C . CYS A 1 113 ? 29.213 45.155 6.065 1.00 12.19 109 CYS A C 1
ATOM 662 O O . CYS A 1 113 ? 28.688 45.263 4.956 1.00 11.36 109 CYS A O 1
ATOM 665 N N . LEU A 1 114 ? 29.529 43.981 6.578 1.00 12.44 110 LEU A N 1
ATOM 666 C CA . LEU A 1 114 ? 29.423 42.728 5.795 1.00 13.32 110 LEU A CA 1
ATOM 667 C C . LEU A 1 114 ? 28.544 41.702 6.496 1.00 13.91 110 LEU A C 1
ATOM 668 O O . LEU A 1 114 ? 28.520 41.630 7.731 1.00 15.19 110 LEU A O 1
ATOM 673 N N . GLY A 1 115 ? 27.825 40.908 5.709 1.00 14.04 111 GLY A N 1
ATOM 674 C CA . GLY A 1 115 ? 26.987 39.828 6.250 1.00 13.43 111 GLY A CA 1
ATOM 675 C C . GLY A 1 115 ? 25.910 40.326 7.196 1.00 12.97 111 GLY A C 1
ATOM 676 O O . GLY A 1 115 ? 25.142 41.240 6.854 1.00 12.04 111 GLY A O 1
ATOM 677 N N . GLY A 1 116 ? 25.869 39.756 8.397 1.00 12.53 112 GLY A N 1
ATOM 678 C CA . GLY A 1 116 ? 24.846 40.113 9.385 1.00 12.80 112 GLY A CA 1
ATOM 679 C C . GLY A 1 116 ? 24.664 41.616 9.558 1.00 12.24 112 GLY A C 1
ATOM 680 O O . GLY A 1 116 ? 23.547 42.107 9.718 1.00 12.82 112 GLY A O 1
ATOM 681 N N . GLY A 1 117 ? 25.769 42.347 9.529 1.00 12.15 113 GLY A N 1
ATOM 682 C CA . GLY A 1 117 ? 25.746 43.806 9.634 1.00 12.37 113 GLY A CA 1
ATOM 683 C C . GLY A 1 117 ? 25.055 44.506 8.479 1.00 12.13 113 GLY A C 1
ATOM 684 O O . GLY A 1 117 ? 24.338 45.485 8.686 1.00 11.49 113 GLY A O 1
ATOM 685 N N . CYS A 1 118 ? 25.271 43.999 7.274 1.00 11.76 114 CYS A N 1
ATOM 686 C CA . CYS A 1 118 ? 24.585 44.492 6.074 1.00 11.87 114 CYS A CA 1
ATOM 687 C C . CYS A 1 118 ? 23.123 44.015 6.000 1.00 11.56 114 CYS A C 1
ATOM 688 O O . CYS A 1 118 ? 22.273 44.706 5.458 1.00 11.70 114 CYS A O 1
ATOM 691 N N . GLU A 1 119 ? 22.816 42.860 6.590 1.00 11.99 115 GLU A N 1
ATOM 692 C CA . GLU A 1 119 ? 21.409 42.418 6.748 1.00 11.25 115 GLU A CA 1
ATOM 693 C C . GLU A 1 119 ? 20.599 43.359 7.654 1.00 10.80 115 GLU A C 1
ATOM 694 O O . GLU A 1 119 ? 19.492 43.788 7.313 1.00 10.11 115 GLU A O 1
ATOM 700 N N . MET A 1 120 ? 21.146 43.655 8.824 1.00 10.88 116 MET A N 1
ATOM 701 C CA . MET A 1 120 ? 20.504 44.589 9.760 1.00 10.70 116 MET A CA 1
ATOM 702 C C . MET A 1 120 ? 20.420 45.993 9.201 1.00 10.71 116 MET A C 1
ATOM 703 O O . MET A 1 120 ? 19.462 46.720 9.500 1.00 11.04 116 MET A O 1
ATOM 708 N N . LEU A 1 121 ? 21.404 46.377 8.384 1.00 10.24 117 LEU A N 1
ATOM 709 C CA . LEU A 1 121 ? 21.389 47.672 7.712 1.00 10.31 117 LEU A CA 1
ATOM 710 C C . LEU A 1 121 ? 20.082 47.959 6.982 1.00 10.07 117 LEU A C 1
ATOM 711 O O . LEU A 1 121 ? 19.623 49.106 6.948 1.00 10.39 117 LEU A O 1
ATOM 716 N N . GLN A 1 122 ? 19.488 46.929 6.396 1.00 10.39 118 GLN A N 1
ATOM 717 C CA . GLN A 1 122 ? 18.239 47.110 5.638 1.00 10.62 118 GLN A CA 1
ATOM 718 C C . GLN A 1 122 ? 17.045 47.471 6.514 1.00 10.47 118 GLN A C 1
ATOM 719 O O . GLN A 1 122 ? 16.020 47.911 6.008 1.00 9.79 118 GLN A O 1
ATOM 725 N N . GLN A 1 123 ? 17.185 47.322 7.829 1.00 10.95 119 GLN A N 1
ATOM 726 C CA . GLN A 1 123 ? 16.129 47.751 8.741 1.00 11.17 119 GLN A CA 1
ATOM 727 C C . GLN A 1 123 ? 16.424 49.090 9.404 1.00 11.50 119 GLN A C 1
ATOM 728 O O . GLN A 1 123 ? 15.602 49.595 10.184 1.00 12.84 119 GLN A O 1
ATOM 734 N N . THR A 1 124 ? 17.590 49.666 9.122 1.00 10.65 120 THR A N 1
ATOM 735 C CA . THR A 1 124 ? 17.860 51.034 9.524 1.00 10.65 120 THR A CA 1
ATOM 736 C C . THR A 1 124 ? 17.158 51.962 8.536 1.00 11.00 120 THR A C 1
ATOM 737 O O . THR A 1 124 ? 16.945 51.601 7.366 1.00 12.17 120 THR A O 1
ATOM 741 N N . ASP A 1 125 ? 16.802 53.152 8.998 1.00 11.43 121 ASP A N 1
ATOM 742 C CA . ASP A 1 125 ? 16.040 54.110 8.207 1.00 11.05 121 ASP A CA 1
ATOM 743 C C . ASP A 1 125 ? 16.902 55.053 7.396 1.00 11.19 121 ASP A C 1
ATOM 744 O O . ASP A 1 125 ? 16.625 55.286 6.214 1.00 10.79 121 ASP A O 1
ATOM 749 N N . ILE A 1 126 ? 17.926 55.601 8.053 1.00 10.99 122 ILE A N 1
ATOM 750 C CA . ILE A 1 126 ? 18.770 56.660 7.509 1.00 10.71 122 ILE A CA 1
ATOM 751 C C . ILE A 1 126 ? 20.204 56.170 7.657 1.00 10.61 122 ILE A C 1
ATOM 752 O O . ILE A 1 126 ? 20.557 55.596 8.694 1.00 10.24 122 ILE A O 1
ATOM 757 N N . ARG A 1 127 ? 21.005 56.351 6.607 1.00 10.00 123 ARG A N 1
ATOM 758 C CA . ARG A 1 127 ? 22.281 55.630 6.476 1.00 9.98 123 ARG A CA 1
ATOM 759 C C . ARG A 1 127 ? 23.419 56.522 5.994 1.00 9.82 123 ARG A C 1
ATOM 760 O O . ARG A 1 127 ? 23.390 57.035 4.877 1.00 9.42 123 ARG A O 1
ATOM 768 N N . VAL A 1 128 ? 24.415 56.699 6.865 1.00 9.57 124 VAL A N 1
ATOM 769 C CA . VAL A 1 128 ? 25.595 57.502 6.596 1.00 9.50 124 VAL A CA 1
ATOM 770 C C . VAL A 1 128 ? 26.811 56.592 6.450 1.00 10.55 124 VAL A C 1
ATOM 771 O O . VAL A 1 128 ? 27.147 55.846 7.367 1.00 10.83 124 VAL A O 1
ATOM 775 N N . SER A 1 129 ? 27.490 56.655 5.305 1.00 10.49 125 SER A N 1
ATOM 776 C CA . SER A 1 129 ? 28.654 55.826 5.110 1.00 10.57 125 SER A CA 1
ATOM 777 C C . SER A 1 129 ? 29.950 56.628 5.147 1.00 10.73 125 SER A C 1
ATOM 778 O O . SER A 1 129 ? 30.108 57.590 4.403 1.00 10.83 125 SER A O 1
ATOM 781 N N . ASP A 1 130 ? 30.883 56.185 5.986 1.00 10.63 126 ASP A N 1
ATOM 782 C CA . ASP A 1 130 ? 32.269 56.604 5.895 1.00 11.88 126 ASP A CA 1
ATOM 783 C C . ASP A 1 130 ? 32.724 56.380 4.455 1.00 11.48 126 ASP A C 1
ATOM 784 O O . ASP A 1 130 ? 32.329 55.392 3.833 1.00 11.23 126 ASP A O 1
ATOM 789 N N . GLU A 1 131 ? 33.568 57.269 3.936 1.00 11.79 127 GLU A N 1
ATOM 790 C CA A GLU A 1 131 ? 34.116 57.132 2.578 0.50 11.49 127 GLU A CA 1
ATOM 791 C CA B GLU A 1 131 ? 34.059 57.109 2.568 0.50 11.39 127 GLU A CA 1
ATOM 792 C C . GLU A 1 131 ? 34.817 55.790 2.357 1.00 11.47 127 GLU A C 1
ATOM 793 O O . GLU A 1 131 ? 34.860 55.288 1.232 1.00 11.25 127 GLU A O 1
ATOM 804 N N . HIS A 1 132 ? 35.384 55.218 3.426 1.00 10.71 128 HIS A N 1
ATOM 805 C CA . HIS A 1 132 ? 36.084 53.945 3.317 1.00 11.15 128 HIS A CA 1
ATOM 806 C C . HIS A 1 132 ? 35.289 52.702 3.747 1.00 10.78 128 HIS A C 1
ATOM 807 O O . HIS A 1 132 ? 35.832 51.623 3.753 1.00 10.89 128 HIS A O 1
ATOM 814 N N . ALA A 1 133 ? 34.005 52.855 4.061 1.00 9.70 129 ALA A N 1
ATOM 815 C CA . ALA A 1 133 ? 33.160 51.711 4.348 1.00 9.98 129 ALA A CA 1
ATOM 816 C C . ALA A 1 133 ? 32.911 50.911 3.079 1.00 9.41 129 ALA A C 1
ATOM 817 O O . ALA A 1 133 ? 32.951 51.439 1.979 1.00 9.83 129 ALA A O 1
ATOM 819 N N . THR A 1 134 ? 32.672 49.631 3.271 1.00 10.09 130 THR A N 1
ATOM 820 C CA . THR A 1 134 ? 32.278 48.718 2.213 1.00 10.54 130 THR A CA 1
ATOM 821 C C . THR A 1 134 ? 31.058 47.948 2.697 1.00 10.34 130 THR A C 1
ATOM 822 O O . THR A 1 134 ? 30.816 47.855 3.899 1.00 10.43 130 THR A O 1
ATOM 826 N N . PHE A 1 135 ? 30.286 47.431 1.750 1.00 10.41 131 PHE A N 1
ATOM 827 C CA . PHE A 1 135 ? 28.976 46.839 2.000 1.00 9.71 131 PHE A CA 1
ATOM 828 C C . PHE A 1 135 ? 28.818 45.545 1.220 1.00 10.01 131 PHE A C 1
ATOM 829 O O . PHE A 1 135 ? 28.944 45.539 0.017 1.00 9.96 131 PHE A O 1
ATOM 837 N N . GLY A 1 136 ? 28.529 44.449 1.891 1.00 10.19 132 GLY A N 1
ATOM 838 C CA . GLY A 1 136 ? 28.438 43.193 1.178 1.00 10.50 132 GLY A CA 1
ATOM 839 C C . GLY A 1 136 ? 27.735 42.093 1.926 1.00 10.20 132 GLY A C 1
ATOM 840 O O . GLY A 1 136 ? 27.539 42.157 3.150 1.00 9.63 132 GLY A O 1
ATOM 841 N N . LEU A 1 137 ? 27.347 41.095 1.160 1.00 10.41 133 LEU A N 1
ATOM 842 C CA . LEU A 1 137 ? 26.747 39.879 1.690 1.00 10.79 133 LEU A CA 1
ATOM 843 C C . LEU A 1 137 ? 27.476 38.661 1.123 1.00 10.74 133 LEU A C 1
ATOM 844 O O . LEU A 1 137 ? 27.042 38.064 0.128 1.00 11.55 133 LEU A O 1
ATOM 849 N N . PRO A 1 138 ? 28.588 38.262 1.770 1.00 11.24 134 PRO A N 1
ATOM 850 C CA . PRO A 1 138 ? 29.428 37.262 1.184 1.00 11.03 134 PRO A CA 1
ATOM 851 C C . PRO A 1 138 ? 28.951 35.831 1.435 1.00 12.39 134 PRO A C 1
ATOM 852 O O . PRO A 1 138 ? 29.643 34.872 1.061 1.00 12.71 134 PRO A O 1
ATOM 856 N N . GLU A 1 139 ? 27.768 35.695 2.027 1.00 11.84 135 GLU A N 1
ATOM 857 C CA . GLU A 1 139 ? 27.268 34.421 2.511 1.00 12.18 135 GLU A CA 1
ATOM 858 C C . GLU A 1 139 ? 27.397 33.259 1.532 1.00 12.39 135 GLU A C 1
ATOM 859 O O . GLU A 1 139 ? 27.906 32.187 1.900 1.00 12.57 135 GLU A O 1
ATOM 865 N N . VAL A 1 140 ? 26.969 33.459 0.282 1.00 12.03 136 VAL A N 1
ATOM 866 C CA . VAL A 1 140 ? 27.027 32.368 -0.714 1.00 11.77 136 VAL A CA 1
ATOM 867 C C . VAL A 1 140 ? 28.453 31.880 -1.008 1.00 12.14 136 VAL A C 1
ATOM 868 O O . VAL A 1 140 ? 28.659 30.712 -1.394 1.00 11.72 136 VAL A O 1
ATOM 872 N N . GLN A 1 141 ? 29.441 32.743 -0.797 1.00 12.58 137 GLN A N 1
ATOM 873 C CA . GLN A 1 141 ? 30.850 32.314 -0.940 1.00 13.82 137 GLN A CA 1
ATOM 874 C C . GLN A 1 141 ? 31.268 31.275 0.120 1.00 14.28 137 GLN A C 1
ATOM 875 O O . GLN A 1 141 ? 32.288 30.591 -0.038 1.00 14.98 137 GLN A O 1
ATOM 881 N N . ARG A 1 142 ? 30.489 31.179 1.200 1.00 14.64 138 ARG A N 1
ATOM 882 C CA . ARG A 1 142 ? 30.749 30.223 2.271 1.00 15.71 138 ARG A CA 1
ATOM 883 C C . ARG A 1 142 ? 29.625 29.191 2.386 1.00 15.19 138 ARG A C 1
ATOM 884 O O . ARG A 1 142 ? 29.472 28.510 3.413 1.00 15.02 138 ARG A O 1
ATOM 892 N N . GLY A 1 143 ? 28.838 29.077 1.316 1.00 14.45 139 GLY A N 1
ATOM 893 C CA . GLY A 1 143 ? 27.797 28.058 1.237 1.00 14.43 139 GLY A CA 1
ATOM 894 C C . GLY A 1 143 ? 26.585 28.386 2.087 1.00 13.89 139 GLY A C 1
ATOM 895 O O . GLY A 1 143 ? 25.798 27.496 2.408 1.00 13.12 139 GLY A O 1
ATOM 896 N N . LEU A 1 144 ? 26.452 29.658 2.465 1.00 13.92 140 LEU A N 1
ATOM 897 C CA . LEU A 1 144 ? 25.295 30.151 3.222 1.00 14.16 140 LEU A CA 1
ATOM 898 C C . LEU A 1 144 ? 24.462 31.116 2.364 1.00 13.59 140 LEU A C 1
ATOM 899 O O . LEU A 1 144 ? 24.884 31.478 1.275 1.00 13.70 140 LEU A O 1
ATOM 904 N N . VAL A 1 145 ? 23.297 31.542 2.863 1.00 12.99 141 VAL A N 1
ATOM 905 C CA . VAL A 1 145 ? 22.535 32.622 2.240 1.00 12.67 141 VAL A CA 1
ATOM 906 C C . VAL A 1 145 ? 22.284 33.731 3.262 1.00 13.42 141 VAL A C 1
ATOM 907 O O . VAL A 1 145 ? 22.238 33.479 4.473 1.00 12.84 141 VAL A O 1
ATOM 911 N N . PRO A 1 146 ? 22.091 34.966 2.785 1.00 13.70 142 PRO A N 1
ATOM 912 C CA . PRO A 1 146 ? 21.763 36.016 3.736 1.00 13.72 142 PRO A CA 1
ATOM 913 C C . PRO A 1 146 ? 20.277 35.974 4.043 1.00 14.12 142 PRO A C 1
ATOM 914 O O . PRO A 1 146 ? 19.495 36.713 3.453 1.00 13.29 142 PRO A O 1
ATOM 918 N N . GLY A 1 147 ? 19.895 35.099 4.965 1.00 14.62 143 GLY A N 1
ATOM 919 C CA . GLY A 1 147 ? 18.481 34.817 5.217 1.00 14.76 143 GLY A CA 1
ATOM 920 C C . GLY A 1 147 ? 17.934 35.556 6.422 1.00 14.71 143 GLY A C 1
ATOM 921 O O . GLY A 1 147 ? 16.914 35.146 6.978 1.00 15.80 143 GLY A O 1
ATOM 922 N N . ALA A 1 148 ? 18.590 36.645 6.818 1.00 13.05 144 ALA A N 1
ATOM 923 C CA . ALA A 1 148 ? 18.045 37.553 7.837 1.00 13.20 144 ALA A CA 1
ATOM 924 C C . ALA A 1 148 ? 17.336 38.746 7.186 1.00 12.31 144 ALA A C 1
ATOM 925 O O . ALA A 1 148 ? 17.537 39.889 7.580 1.00 12.43 144 ALA A O 1
ATOM 927 N N . GLY A 1 149 ? 16.494 38.467 6.192 1.00 11.85 145 GLY A N 1
ATOM 928 C CA . GLY A 1 149 ? 15.697 39.503 5.538 1.00 11.30 145 GLY A CA 1
ATOM 929 C C . GLY A 1 149 ? 16.230 40.039 4.231 1.00 11.13 145 GLY A C 1
ATOM 930 O O . GLY A 1 149 ? 15.489 40.688 3.506 1.00 10.34 145 GLY A O 1
ATOM 931 N N . SER A 1 150 ? 17.510 39.803 3.925 1.00 11.17 146 SER A N 1
ATOM 932 C CA . SER A 1 150 ? 18.128 40.408 2.730 1.00 10.76 146 SER A CA 1
ATOM 933 C C . SER A 1 150 ? 17.512 39.954 1.401 1.00 10.59 146 SER A C 1
ATOM 934 O O . SER A 1 150 ? 17.375 40.726 0.459 1.00 11.53 146 SER A O 1
ATOM 937 N N . MET A 1 151 ? 17.133 38.699 1.319 1.00 11.09 147 MET A N 1
ATOM 938 C CA . MET A 1 151 ? 16.557 38.178 0.080 1.00 10.58 147 MET A CA 1
ATOM 939 C C . MET A 1 151 ? 15.168 38.751 -0.186 1.00 10.25 147 MET A C 1
ATOM 940 O O . MET A 1 151 ? 14.805 39.026 -1.340 1.00 9.01 147 MET A O 1
ATOM 945 N N . VAL A 1 152 ? 14.429 38.994 0.891 1.00 10.00 148 VAL A N 1
ATOM 946 C CA . VAL A 1 152 ? 13.175 39.724 0.847 1.00 9.83 148 VAL A CA 1
ATOM 947 C C . VAL A 1 152 ? 13.357 41.205 0.486 1.00 9.83 148 VAL A C 1
ATOM 948 O O . VAL A 1 152 ? 12.696 41.731 -0.406 1.00 8.82 148 VAL A O 1
ATOM 952 N N . ARG A 1 153 ? 14.276 41.859 1.191 1.00 9.67 149 ARG A N 1
ATOM 953 C CA . ARG A 1 153 ? 14.271 43.291 1.304 1.00 9.75 149 ARG A CA 1
ATOM 954 C C . ARG A 1 153 ? 15.205 44.025 0.350 1.00 9.80 149 ARG A C 1
ATOM 955 O O . ARG A 1 153 ? 14.858 45.113 -0.115 1.00 10.21 149 ARG A O 1
ATOM 963 N N . LEU A 1 154 ? 16.385 43.473 0.073 1.00 9.69 150 LEU A N 1
ATOM 964 C CA . LEU A 1 154 ? 17.421 44.265 -0.635 1.00 9.23 150 LEU A CA 1
ATOM 965 C C . LEU A 1 154 ? 16.917 44.795 -1.967 1.00 8.99 150 LEU A C 1
ATOM 966 O O . LEU A 1 154 ? 17.057 45.989 -2.254 1.00 8.03 150 LEU A O 1
ATOM 971 N N . LYS A 1 155 ? 16.322 43.918 -2.780 1.00 9.55 151 LYS A N 1
ATOM 972 C CA . LYS A 1 155 ? 15.764 44.344 -4.085 1.00 9.60 151 LYS A CA 1
ATOM 973 C C . LYS A 1 155 ? 14.627 45.385 -3.987 1.00 10.30 151 LYS A C 1
ATOM 974 O O . LYS A 1 155 ? 14.248 45.979 -4.989 1.00 10.27 151 LYS A O 1
ATOM 980 N N . ARG A 1 156 ? 14.026 45.533 -2.801 1.00 10.86 152 ARG A N 1
ATOM 981 C CA . ARG A 1 156 ? 12.969 46.523 -2.580 1.00 10.40 152 ARG A CA 1
ATOM 982 C C . ARG A 1 156 ? 13.568 47.885 -2.314 1.00 9.95 152 ARG A C 1
ATOM 983 O O . ARG A 1 156 ? 12.901 48.909 -2.500 1.00 10.42 152 ARG A O 1
ATOM 991 N N . GLN A 1 157 ? 14.817 47.902 -1.846 1.00 10.11 153 GLN A N 1
ATOM 992 C CA . GLN A 1 157 ? 15.480 49.128 -1.381 1.00 8.88 153 GLN A CA 1
ATOM 993 C C . GLN A 1 157 ? 16.508 49.694 -2.342 1.00 8.85 153 GLN A C 1
ATOM 994 O O . GLN A 1 157 ? 16.808 50.895 -2.264 1.00 7.98 153 GLN A O 1
ATOM 1000 N N . ILE A 1 158 ? 17.076 48.832 -3.193 1.00 8.90 154 ILE A N 1
ATOM 1001 C CA . ILE A 1 158 ? 18.030 49.227 -4.244 1.00 9.32 154 ILE A CA 1
ATOM 1002 C C . ILE A 1 158 ? 17.664 48.567 -5.588 1.00 9.45 154 ILE A C 1
ATOM 1003 O O . ILE A 1 158 ? 16.895 47.614 -5.619 1.00 10.03 154 ILE A O 1
ATOM 1008 N N . PRO A 1 159 ? 18.235 49.050 -6.705 1.00 9.63 155 PRO A N 1
ATOM 1009 C CA . PRO A 1 159 ? 17.917 48.430 -7.985 1.00 10.10 155 PRO A CA 1
ATOM 1010 C C . PRO A 1 159 ? 18.100 46.916 -7.991 1.00 9.78 155 PRO A C 1
ATOM 1011 O O . PRO A 1 159 ? 19.122 46.413 -7.559 1.00 9.44 155 PRO A O 1
ATOM 1015 N N . TYR A 1 160 ? 17.077 46.215 -8.455 1.00 8.81 156 TYR A N 1
ATOM 1016 C CA . TYR A 1 160 ? 17.057 44.756 -8.508 1.00 9.52 156 TYR A CA 1
ATOM 1017 C C . TYR A 1 160 ? 18.363 44.100 -8.955 1.00 9.04 156 TYR A C 1
ATOM 1018 O O . TYR A 1 160 ? 18.843 43.139 -8.321 1.00 9.00 156 TYR A O 1
ATOM 1027 N N . THR A 1 161 ? 18.928 44.574 -10.054 1.00 9.07 157 THR A N 1
ATOM 1028 C CA . THR A 1 161 ? 20.098 43.884 -10.616 1.00 9.55 157 THR A CA 1
ATOM 1029 C C . THR A 1 161 ? 21.311 43.955 -9.675 1.00 10.19 157 THR A C 1
ATOM 1030 O O . THR A 1 161 ? 22.102 43.016 -9.617 1.00 10.81 157 THR A O 1
ATOM 1034 N N . LYS A 1 162 ? 21.442 45.057 -8.942 1.00 10.36 158 LYS A N 1
ATOM 1035 C CA . LYS A 1 162 ? 22.533 45.169 -7.991 1.00 11.42 158 LYS A CA 1
ATOM 1036 C C . LYS A 1 162 ? 22.264 44.368 -6.724 1.00 10.95 158 LYS A C 1
ATOM 1037 O O . LYS A 1 162 ? 23.208 43.792 -6.151 1.00 11.34 158 LYS A O 1
ATOM 1043 N N . ALA A 1 163 ? 20.999 44.306 -6.287 1.00 10.76 159 ALA A N 1
ATOM 1044 C CA . ALA A 1 163 ? 20.652 43.444 -5.155 1.00 10.39 159 ALA A CA 1
ATOM 1045 C C . ALA A 1 163 ? 20.941 41.972 -5.502 1.00 10.71 159 ALA A C 1
ATOM 1046 O O . ALA A 1 163 ? 21.500 41.218 -4.704 1.00 10.08 159 ALA A O 1
ATOM 1048 N N . MET A 1 164 ? 20.578 41.580 -6.715 1.00 10.88 160 MET A N 1
ATOM 1049 C CA . MET A 1 164 ? 20.873 40.257 -7.222 1.00 10.81 160 MET A CA 1
ATOM 1050 C C . MET A 1 164 ? 22.373 39.996 -7.281 1.00 10.79 160 MET A C 1
ATOM 1051 O O . MET A 1 164 ? 22.833 38.961 -6.830 1.00 10.91 160 MET A O 1
ATOM 1056 N N . GLU A 1 165 ? 23.135 40.937 -7.823 1.00 10.67 161 GLU A N 1
ATOM 1057 C CA . GLU A 1 165 ? 24.569 40.777 -7.927 1.00 11.12 161 GLU A CA 1
ATOM 1058 C C . GLU A 1 165 ? 25.236 40.638 -6.554 1.00 10.67 161 GLU A C 1
ATOM 1059 O O . GLU A 1 165 ? 26.115 39.798 -6.367 1.00 11.50 161 GLU A O 1
ATOM 1065 N N . MET A 1 166 ? 24.820 41.450 -5.601 1.00 9.74 162 MET A N 1
ATOM 1066 C CA . MET A 1 166 ? 25.384 41.366 -4.253 1.00 10.03 162 MET A CA 1
ATOM 1067 C C . MET A 1 166 ? 25.188 40.001 -3.615 1.00 9.64 162 MET A C 1
ATOM 1068 O O . MET A 1 166 ? 26.127 39.456 -3.059 1.00 9.53 162 MET A O 1
ATOM 1073 N N . ILE A 1 167 ? 23.965 39.471 -3.682 1.00 9.48 163 ILE A N 1
ATOM 1074 C CA . ILE A 1 167 ? 23.626 38.244 -2.979 1.00 9.68 163 ILE A CA 1
ATOM 1075 C C . ILE A 1 167 ? 24.154 37.028 -3.743 1.00 9.87 163 ILE A C 1
ATOM 1076 O O . ILE A 1 167 ? 24.653 36.094 -3.122 1.00 10.40 163 ILE A O 1
ATOM 1081 N N . LEU A 1 168 ? 24.066 37.047 -5.075 1.00 9.51 164 LEU A N 1
ATOM 1082 C CA . LEU A 1 168 ? 24.494 35.908 -5.895 1.00 10.14 164 LEU A CA 1
ATOM 1083 C C . LEU A 1 168 ? 26.018 35.800 -6.065 1.00 9.86 164 LEU A C 1
ATOM 1084 O O . LEU A 1 168 ? 26.520 34.689 -6.140 1.00 9.77 164 LEU A O 1
ATOM 1089 N N . THR A 1 169 ? 26.748 36.922 -6.105 1.00 9.77 165 THR A N 1
ATOM 1090 C CA . THR A 1 169 ? 28.214 36.882 -6.185 1.00 9.55 165 THR A CA 1
ATOM 1091 C C . THR A 1 169 ? 28.901 36.936 -4.828 1.00 10.24 165 THR A C 1
ATOM 1092 O O . THR A 1 169 ? 30.007 36.397 -4.666 1.00 10.87 165 THR A O 1
ATOM 1096 N N . GLY A 1 170 ? 28.268 37.612 -3.869 1.00 10.21 166 GLY A N 1
ATOM 1097 C CA . GLY A 1 170 ? 28.850 37.796 -2.559 1.00 10.68 166 GLY A CA 1
ATOM 1098 C C . GLY A 1 170 ? 29.886 38.903 -2.475 1.00 10.99 166 GLY A C 1
ATOM 1099 O O . GLY A 1 170 ? 30.448 39.106 -1.406 1.00 11.21 166 GLY A O 1
ATOM 1100 N N . GLU A 1 171 ? 30.122 39.628 -3.573 1.00 11.03 167 GLU A N 1
ATOM 1101 C CA . GLU A 1 171 ? 31.148 40.669 -3.616 1.00 12.05 167 GLU A CA 1
ATOM 1102 C C . GLU A 1 171 ? 30.638 42.005 -3.069 1.00 11.82 167 GLU A C 1
ATOM 1103 O O . GLU A 1 171 ? 29.450 42.311 -3.212 1.00 11.33 167 GLU A O 1
ATOM 1109 N N . PRO A 1 172 ? 31.533 42.772 -2.408 1.00 11.98 168 PRO A N 1
ATOM 1110 C CA . PRO A 1 172 ? 31.158 44.005 -1.751 1.00 11.89 168 PRO A CA 1
ATOM 1111 C C . PRO A 1 172 ? 31.129 45.188 -2.686 1.00 12.00 168 PRO A C 1
ATOM 1112 O O . PRO A 1 172 ? 31.707 45.150 -3.779 1.00 12.68 168 PRO A O 1
ATOM 1116 N N . LEU A 1 173 ? 30.435 46.216 -2.229 1.00 11.48 169 LEU A N 1
ATOM 1117 C CA . LEU A 1 173 ? 30.395 47.531 -2.842 1.00 11.86 169 LEU A CA 1
ATOM 1118 C C . LEU A 1 173 ? 31.253 48.491 -2.020 1.00 11.47 169 LEU A C 1
ATOM 1119 O O . LEU A 1 173 ? 31.309 48.403 -0.782 1.00 11.77 169 LEU A O 1
ATOM 1124 N N . THR A 1 174 ? 31.891 49.420 -2.711 1.00 11.21 170 THR A N 1
ATOM 1125 C CA . THR A 1 174 ? 32.513 50.568 -2.082 1.00 10.90 170 THR A CA 1
ATOM 1126 C C . THR A 1 174 ? 31.417 51.519 -1.564 1.00 10.99 170 THR A C 1
ATOM 1127 O O . THR A 1 174 ? 30.229 51.362 -1.872 1.00 9.77 170 THR A O 1
ATOM 1131 N N . ALA A 1 175 ? 31.815 52.513 -0.780 1.00 11.19 171 ALA A N 1
ATOM 1132 C CA . ALA A 1 175 ? 30.859 53.475 -0.253 1.00 11.34 171 ALA A CA 1
ATOM 1133 C C . ALA A 1 175 ? 30.195 54.247 -1.380 1.00 11.86 171 ALA A C 1
ATOM 1134 O O . ALA A 1 175 ? 28.984 54.484 -1.341 1.00 10.67 171 ALA A O 1
ATOM 1136 N N . PHE A 1 176 ? 30.982 54.630 -2.389 1.00 11.86 172 PHE A N 1
ATOM 1137 C CA . PHE A 1 176 ? 30.453 55.453 -3.463 1.00 13.13 172 PHE A CA 1
ATOM 1138 C C . PHE A 1 176 ? 29.507 54.673 -4.372 1.00 12.56 172 PHE A C 1
ATOM 1139 O O . PHE A 1 176 ? 28.551 55.249 -4.893 1.00 11.84 172 PHE A O 1
ATOM 1147 N N . GLU A 1 177 ? 29.772 53.375 -4.536 1.00 11.74 173 GLU A N 1
ATOM 1148 C CA . GLU A 1 177 ? 28.860 52.478 -5.253 1.00 11.96 173 GLU A CA 1
ATOM 1149 C C . GLU A 1 177 ? 27.590 52.240 -4.461 1.00 11.12 173 GLU A C 1
ATOM 1150 O O . GLU A 1 177 ? 26.514 52.246 -5.044 1.00 10.74 173 GLU A O 1
ATOM 1156 N N . ALA A 1 178 ? 27.709 52.021 -3.140 1.00 11.20 174 ALA A N 1
ATOM 1157 C CA . ALA A 1 178 ? 26.525 51.850 -2.287 1.00 11.12 174 ALA A CA 1
ATOM 1158 C C . ALA A 1 178 ? 25.671 53.117 -2.345 1.00 10.98 174 ALA A C 1
ATOM 1159 O O . ALA A 1 178 ? 24.438 53.041 -2.408 1.00 12.13 174 ALA A O 1
ATOM 1161 N N . TYR A 1 179 ? 26.313 54.279 -2.386 1.00 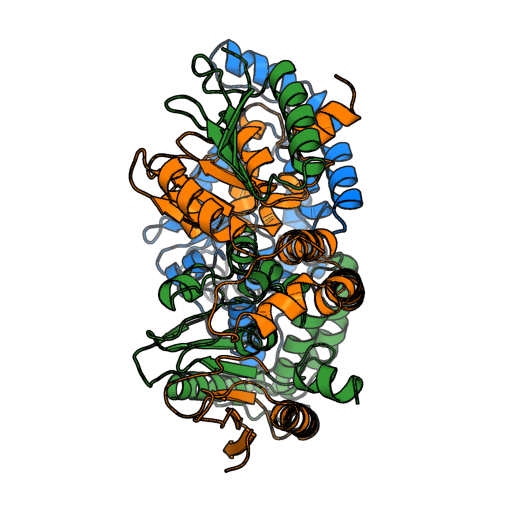10.89 175 TYR A N 1
ATOM 1162 C CA . TYR A 1 179 ? 25.586 55.544 -2.539 1.00 10.36 175 TYR A CA 1
ATOM 1163 C C . TYR A 1 179 ? 24.935 55.617 -3.939 1.00 10.36 175 TYR A C 1
ATOM 1164 O O . TYR A 1 179 ? 23.780 56.022 -4.082 1.00 10.07 175 TYR A O 1
ATOM 1173 N N . HIS A 1 180 ? 25.686 55.224 -4.960 1.00 10.45 176 HIS A N 1
ATOM 1174 C CA . HIS A 1 180 ? 25.162 55.229 -6.331 1.00 11.07 176 HIS A CA 1
ATOM 1175 C C . HIS A 1 180 ? 23.838 54.484 -6.434 1.00 10.16 176 HIS A C 1
ATOM 1176 O O . HIS A 1 180 ? 22.885 54.973 -7.032 1.00 9.32 176 HIS A O 1
ATOM 1183 N N . PHE A 1 181 ? 23.801 53.308 -5.821 1.00 10.84 177 PHE A N 1
ATOM 1184 C CA . PHE A 1 181 ? 22.641 52.425 -5.878 1.00 10.97 177 PHE A CA 1
ATOM 1185 C C . PHE A 1 181 ? 21.634 52.646 -4.766 1.00 11.28 177 PHE A C 1
ATOM 1186 O O . PHE A 1 181 ? 20.663 51.896 -4.673 1.00 11.81 177 PHE A O 1
ATOM 1194 N N . GLY A 1 182 ? 21.810 53.708 -3.978 1.00 11.18 178 GLY A N 1
ATOM 1195 C CA . GLY A 1 182 ? 20.836 54.086 -2.945 1.00 10.75 178 GLY A CA 1
ATOM 1196 C C . GLY A 1 182 ? 20.801 53.169 -1.731 1.00 10.73 178 GLY A C 1
ATOM 1197 O O . GLY A 1 182 ? 19.829 53.177 -0.965 1.00 10.94 178 GLY A O 1
ATOM 1198 N N . LEU A 1 183 ? 21.839 52.363 -1.535 1.00 9.97 179 LEU A N 1
ATOM 1199 C CA . LEU A 1 183 ? 21.905 51.553 -0.319 1.00 10.39 179 LEU A CA 1
ATOM 1200 C C . LEU A 1 183 ? 22.109 52.442 0.924 1.00 10.82 179 LEU A C 1
ATOM 1201 O O . LEU A 1 183 ? 21.607 52.132 2.016 1.00 11.05 179 LEU A O 1
ATOM 1206 N N . VAL A 1 184 ? 22.854 53.533 0.743 1.00 10.35 180 VAL A N 1
ATOM 1207 C CA . VAL A 1 184 ? 23.051 54.523 1.788 1.00 10.58 180 VAL A CA 1
ATOM 1208 C C . VAL A 1 184 ? 22.662 55.913 1.261 1.00 11.06 180 VAL A C 1
ATOM 1209 O O . VAL A 1 184 ? 22.588 56.150 0.039 1.00 10.85 180 VAL A O 1
ATOM 1213 N N . GLY A 1 185 ? 22.400 56.821 2.190 1.00 11.01 181 GLY A N 1
ATOM 1214 C CA . GLY A 1 185 ? 21.958 58.152 1.859 1.00 11.14 181 GLY A CA 1
ATOM 1215 C C . GLY A 1 185 ? 23.020 59.223 1.818 1.00 11.61 181 GLY A C 1
ATOM 1216 O O . GLY A 1 185 ? 22.781 60.295 1.268 1.00 11.62 181 GLY A O 1
ATOM 1217 N N . HIS A 1 186 ? 24.168 58.948 2.432 1.00 11.98 182 HIS A N 1
ATOM 1218 C CA . HIS A 1 186 ? 25.276 59.904 2.547 1.00 11.91 182 HIS A CA 1
ATOM 1219 C C . HIS A 1 186 ? 26.614 59.172 2.496 1.00 11.81 182 HIS A C 1
ATOM 1220 O O . HIS A 1 186 ? 26.738 58.043 3.013 1.00 11.53 182 HIS A O 1
ATOM 1227 N N . VAL A 1 187 ? 27.592 59.815 1.862 1.00 11.45 183 VAL A N 1
ATOM 1228 C CA . VAL A 1 187 ? 28.975 59.433 2.013 1.00 11.58 183 VAL A CA 1
ATOM 1229 C C . VAL A 1 187 ? 29.707 60.655 2.572 1.00 11.89 183 VAL A C 1
ATOM 1230 O O . VAL A 1 187 ? 29.551 61.777 2.078 1.00 12.30 183 VAL A O 1
ATOM 1234 N N . VAL A 1 188 ? 30.468 60.436 3.635 1.00 11.72 184 VAL A N 1
ATOM 1235 C CA . VAL A 1 188 ? 31.092 61.531 4.356 1.00 12.13 184 VAL A CA 1
ATOM 1236 C C . VAL A 1 188 ? 32.600 61.289 4.490 1.00 12.97 184 VAL A C 1
ATOM 1237 O O . VAL A 1 188 ? 33.073 60.147 4.321 1.00 12.48 184 VAL A O 1
ATOM 1241 N N . PRO A 1 189 ? 33.361 62.366 4.766 1.00 13.69 185 PRO A N 1
ATOM 1242 C CA . PRO A 1 189 ? 34.789 62.254 5.023 1.00 13.93 185 PRO A CA 1
ATOM 1243 C C . PRO A 1 189 ? 35.102 61.219 6.095 1.00 14.01 185 PRO A C 1
ATOM 1244 O O . PRO A 1 189 ? 34.339 61.067 7.059 1.00 12.97 185 PRO A O 1
ATOM 1248 N N . ALA A 1 190 ? 36.225 60.519 5.896 1.00 14.17 186 ALA A N 1
ATOM 1249 C CA . ALA A 1 190 ? 36.770 59.546 6.821 1.00 14.15 186 ALA A CA 1
ATOM 1250 C C . ALA A 1 190 ? 36.621 59.962 8.289 1.00 14.55 186 ALA A C 1
ATOM 1251 O O . ALA A 1 190 ? 37.015 61.076 8.683 1.00 13.87 186 ALA A O 1
ATOM 1253 N N . GLY A 1 191 ? 36.071 59.053 9.088 1.00 13.42 187 GLY A N 1
ATOM 1254 C CA . GLY A 1 191 ? 35.971 59.274 10.520 1.00 14.30 187 GLY A CA 1
ATOM 1255 C C . GLY A 1 191 ? 34.828 60.177 10.975 1.00 13.67 187 GLY A C 1
ATOM 1256 O O . GLY A 1 191 ? 34.688 60.401 12.183 1.00 13.41 187 GLY A O 1
ATOM 1257 N N . THR A 1 192 ? 33.984 60.649 10.052 1.00 13.13 188 THR A N 1
ATOM 1258 C CA . THR A 1 192 ? 32.902 61.576 10.421 1.00 13.53 188 THR A CA 1
ATOM 1259 C C . THR A 1 192 ? 31.467 61.027 10.351 1.00 13.40 188 THR A C 1
ATOM 1260 O O . THR A 1 192 ? 30.499 61.804 10.447 1.00 14.08 188 THR A O 1
ATOM 1264 N N . ALA A 1 193 ? 31.295 59.711 10.235 1.00 13.20 189 ALA A N 1
ATOM 1265 C CA . ALA A 1 193 ? 29.949 59.159 10.049 1.00 12.43 189 ALA A CA 1
ATOM 1266 C C . ALA A 1 193 ? 29.060 59.344 11.290 1.00 12.45 189 ALA A C 1
ATOM 1267 O O . ALA A 1 193 ? 27.857 59.624 11.170 1.00 11.60 189 ALA A O 1
ATOM 1269 N N . LEU A 1 194 ? 29.650 59.191 12.472 1.00 12.49 190 LEU A N 1
ATOM 1270 C CA . LEU A 1 194 ? 28.900 59.353 13.714 1.00 12.38 190 LEU A CA 1
ATOM 1271 C C . LEU A 1 194 ? 28.561 60.820 13.898 1.00 12.49 190 LEU A C 1
ATOM 1272 O O . LEU A 1 194 ? 27.460 61.136 14.306 1.00 11.94 190 LEU A O 1
ATOM 1277 N N . ASP A 1 195 ? 29.498 61.704 13.576 1.00 13.00 191 ASP A N 1
ATOM 1278 C CA . ASP A 1 195 ? 29.227 63.141 13.593 1.00 13.78 191 ASP A CA 1
ATOM 1279 C C . ASP A 1 195 ? 27.978 63.472 12.768 1.00 13.18 191 ASP A C 1
ATOM 1280 O O . ASP A 1 195 ? 27.064 64.104 13.260 1.00 13.27 191 ASP A O 1
ATOM 1285 N N . LYS A 1 196 ? 27.958 63.042 11.508 1.00 13.00 192 LYS A N 1
ATOM 1286 C CA . LYS A 1 196 ? 26.833 63.314 10.614 1.00 12.44 192 LYS A CA 1
ATOM 1287 C C . LYS A 1 196 ? 25.556 62.658 11.116 1.00 12.04 192 LYS A C 1
ATOM 1288 O O . LYS A 1 196 ? 24.482 63.260 11.058 1.00 11.26 192 LYS A O 1
ATOM 1294 N N . ALA A 1 197 ? 25.680 61.422 11.600 1.00 12.08 193 ALA A N 1
ATOM 1295 C CA . ALA A 1 197 ? 24.561 60.728 12.224 1.00 12.23 193 ALA A CA 1
ATOM 1296 C C . ALA A 1 197 ? 23.956 61.530 13.404 1.00 12.84 193 ALA A C 1
ATOM 1297 O O . ALA A 1 197 ? 22.736 61.692 13.488 1.00 12.40 193 ALA A O 1
ATOM 1299 N N . ARG A 1 198 ? 24.795 62.066 14.291 1.00 14.18 194 ARG A N 1
ATOM 1300 C CA . ARG A 1 198 ? 24.294 62.892 15.398 1.00 15.08 194 ARG A CA 1
ATOM 1301 C C . ARG A 1 198 ? 23.560 64.147 14.899 1.00 15.40 194 ARG A C 1
ATOM 1302 O O . ARG A 1 198 ? 22.532 64.562 15.457 1.00 15.00 194 ARG A O 1
ATOM 1310 N N . SER A 1 199 ? 24.105 64.772 13.857 1.00 15.26 195 SER A N 1
ATOM 1311 C CA . SER A 1 199 ? 23.478 65.929 13.238 1.00 15.17 195 SER A CA 1
ATOM 1312 C C . SER A 1 199 ? 22.073 65.613 12.684 1.00 14.88 195 SER A C 1
ATOM 1313 O O . SER A 1 199 ? 21.102 66.372 12.924 1.00 14.69 195 SER A O 1
ATOM 1316 N N . LEU A 1 200 ? 21.954 64.496 11.966 1.00 13.88 196 LEU A N 1
ATOM 1317 C CA . LEU A 1 200 ? 20.664 64.049 11.442 1.00 12.97 196 LEU A CA 1
ATOM 1318 C C . LEU A 1 200 ? 19.721 63.721 12.606 1.00 12.92 196 LEU A C 1
ATOM 1319 O O . LEU A 1 200 ? 18.545 64.074 12.569 1.00 13.32 196 LEU A O 1
ATOM 1324 N N . ALA A 1 201 ? 20.239 63.049 13.637 1.00 12.67 197 ALA A N 1
ATOM 1325 C CA . ALA A 1 201 ? 19.446 62.721 14.807 1.00 13.02 197 ALA A CA 1
ATOM 1326 C C . ALA A 1 201 ? 18.912 64.000 15.468 1.00 13.87 197 ALA A C 1
ATOM 1327 O O . ALA A 1 201 ? 17.773 64.026 15.923 1.00 13.07 197 ALA A O 1
ATOM 1329 N N . ASP A 1 202 ? 19.736 65.049 15.519 1.00 14.48 198 ASP A N 1
ATOM 1330 C CA . ASP A 1 202 ? 19.309 66.323 16.127 1.00 15.54 198 ASP A CA 1
ATOM 1331 C C . ASP A 1 202 ? 18.125 66.946 15.392 1.00 15.02 198 ASP A C 1
ATOM 1332 O O . ASP A 1 202 ? 17.195 67.462 16.013 1.00 14.80 198 ASP A O 1
ATOM 1337 N N . ARG A 1 203 ? 18.150 66.878 14.066 1.00 14.67 199 ARG A N 1
ATOM 1338 C CA . ARG A 1 203 ? 17.019 67.333 13.253 1.00 14.64 199 ARG A CA 1
ATOM 1339 C C . ARG A 1 203 ? 15.755 66.510 13.542 1.00 14.28 199 ARG A C 1
ATOM 1340 O O . ARG A 1 203 ? 14.652 67.074 13.677 1.00 15.12 199 ARG A O 1
ATOM 1348 N N . ILE A 1 204 ? 15.910 65.196 13.666 1.00 13.67 200 ILE A N 1
ATOM 1349 C CA . ILE A 1 204 ? 14.791 64.314 13.943 1.00 13.17 200 ILE A CA 1
ATOM 1350 C C . ILE A 1 204 ? 14.186 64.585 15.318 1.00 14.39 200 ILE A C 1
ATOM 1351 O O . ILE A 1 204 ? 12.962 64.675 15.453 1.00 13.10 200 ILE A O 1
ATOM 1356 N N . VAL A 1 205 ? 15.053 64.734 16.324 1.00 14.22 201 VAL A N 1
ATOM 1357 C CA . VAL A 1 205 ? 14.646 65.026 17.707 1.00 15.45 201 VAL A CA 1
ATOM 1358 C C . VAL A 1 205 ? 13.858 66.346 17.877 1.00 15.67 201 VAL A C 1
ATOM 1359 O O . VAL A 1 205 ? 13.012 66.483 18.784 1.00 15.50 201 VAL A O 1
ATOM 1363 N N . ARG A 1 206 ? 14.095 67.286 16.963 1.00 15.70 202 ARG A N 1
ATOM 1364 C CA . ARG A 1 206 ? 13.362 68.539 16.903 1.00 16.28 202 ARG A CA 1
ATOM 1365 C C . ARG A 1 206 ? 11.993 68.435 16.201 1.00 16.16 202 ARG A C 1
ATOM 1366 O O . ARG A 1 206 ? 11.173 69.364 16.290 1.00 16.09 202 ARG A O 1
ATOM 1374 N N . ASN A 1 207 ? 11.752 67.316 15.518 1.00 14.48 203 ASN A N 1
ATOM 1375 C CA . ASN A 1 207 ? 10.480 67.077 14.848 1.00 14.56 203 ASN A CA 1
ATOM 1376 C C . ASN A 1 207 ? 9.420 66.488 15.796 1.00 14.25 203 ASN A C 1
ATOM 1377 O O . ASN A 1 207 ? 9.733 65.980 16.891 1.00 13.49 203 ASN A O 1
ATOM 1382 N N . GLY A 1 208 ? 8.177 66.523 15.339 1.00 14.54 204 GLY A N 1
ATOM 1383 C CA . GLY A 1 208 ? 7.044 66.014 16.120 1.00 14.78 204 GLY A CA 1
ATOM 1384 C C . GLY A 1 208 ? 7.179 64.527 16.337 1.00 14.91 204 GLY A C 1
ATOM 1385 O O . GLY A 1 208 ? 7.200 63.767 15.351 1.00 13.57 204 GLY A O 1
ATOM 1386 N N . PRO A 1 209 ? 7.300 64.086 17.614 1.00 15.39 205 PRO A N 1
ATOM 1387 C CA . PRO A 1 209 ? 7.539 62.648 17.848 1.00 15.35 205 PRO A CA 1
ATOM 1388 C C . PRO A 1 209 ? 6.373 61.742 17.503 1.00 14.67 205 PRO A C 1
ATOM 1389 O O . PRO A 1 209 ? 6.601 60.613 17.061 1.00 15.54 205 PRO A O 1
ATOM 1393 N N . LEU A 1 210 ? 5.148 62.195 17.723 1.00 14.72 206 LEU A N 1
ATOM 1394 C CA . LEU A 1 210 ? 3.987 61.428 17.269 1.00 15.40 206 LEU A CA 1
ATOM 1395 C C . LEU A 1 210 ? 3.993 61.335 15.739 1.00 14.83 206 LEU A C 1
ATOM 1396 O O . LEU A 1 210 ? 3.772 60.245 15.170 1.00 15.14 206 LEU A O 1
ATOM 1401 N N . ALA A 1 211 ? 4.235 62.473 15.087 1.00 14.75 207 ALA A N 1
ATOM 1402 C CA . ALA A 1 211 ? 4.319 62.543 13.619 1.00 14.81 207 ALA A CA 1
ATOM 1403 C C . ALA A 1 211 ? 5.433 61.642 13.044 1.00 14.62 207 ALA A C 1
ATOM 1404 O O . ALA A 1 211 ? 5.213 60.909 12.079 1.00 14.89 207 ALA A O 1
ATOM 1406 N N . VAL A 1 212 ? 6.607 61.661 13.662 1.00 14.53 208 VAL A N 1
ATOM 1407 C CA . VAL A 1 212 ? 7.727 60.826 13.201 1.00 14.09 208 VAL A CA 1
ATOM 1408 C C . VAL A 1 212 ? 7.424 59.333 13.390 1.00 14.05 208 VAL A C 1
ATOM 1409 O O . VAL A 1 212 ? 7.628 58.519 12.476 1.00 13.49 208 VAL A O 1
ATOM 1413 N N . ARG A 1 213 ? 6.900 58.973 14.564 1.00 14.67 209 ARG A N 1
ATOM 1414 C CA A ARG A 1 213 ? 6.513 57.592 14.862 0.50 14.65 209 ARG A CA 1
ATOM 1415 C CA B ARG A 1 213 ? 6.527 57.584 14.849 0.50 14.49 209 ARG A CA 1
ATOM 1416 C C . ARG A 1 213 ? 5.475 57.074 13.859 1.00 14.22 209 ARG A C 1
ATOM 1417 O O . ARG A 1 213 ? 5.649 56.015 13.249 1.00 13.58 209 ARG A O 1
ATOM 1432 N N . ASN A 1 214 ? 4.385 57.816 13.689 1.00 13.95 210 ASN A N 1
ATOM 1433 C CA . ASN A 1 214 ? 3.292 57.358 12.826 1.00 13.41 210 ASN A CA 1
ATOM 1434 C C . ASN A 1 214 ? 3.671 57.375 11.346 1.00 13.74 210 ASN A C 1
ATOM 1435 O O . ASN A 1 214 ? 3.190 56.541 10.563 1.00 13.46 210 ASN A O 1
ATOM 1440 N N . ALA A 1 215 ? 4.547 58.308 10.972 1.00 13.56 211 ALA A N 1
ATOM 1441 C CA . ALA A 1 215 ? 5.096 58.365 9.616 1.00 13.47 211 ALA A CA 1
ATOM 1442 C C . ALA A 1 215 ? 5.887 57.103 9.344 1.00 13.16 211 ALA A C 1
ATOM 1443 O O . ALA A 1 215 ? 5.649 56.420 8.343 1.00 12.53 211 ALA A O 1
ATOM 1445 N N . LYS A 1 216 ? 6.816 56.769 10.237 1.00 13.05 212 LYS A N 1
ATOM 1446 C CA . LYS A 1 216 ? 7.553 55.517 10.066 1.00 13.09 212 LYS A CA 1
ATOM 1447 C C . LYS A 1 216 ? 6.632 54.303 10.007 1.00 12.78 212 LYS A C 1
ATOM 1448 O O . LYS A 1 216 ? 6.793 53.457 9.126 1.00 13.02 212 LYS A O 1
ATOM 1454 N N . GLU A 1 217 ? 5.680 54.215 10.930 1.00 12.36 213 GLU A N 1
ATOM 1455 C CA . GLU A 1 217 ? 4.733 53.106 10.922 1.00 12.95 213 GLU A CA 1
ATOM 1456 C C . GLU A 1 217 ? 3.967 53.022 9.585 1.00 11.97 213 GLU A C 1
ATOM 1457 O O . GLU A 1 217 ? 3.823 51.935 9.044 1.00 10.75 213 GLU A O 1
ATOM 1463 N N . ALA A 1 218 ? 3.505 54.161 9.063 1.00 11.09 214 ALA A N 1
ATOM 1464 C CA . ALA A 1 218 ? 2.748 54.210 7.778 1.00 11.21 214 ALA A CA 1
ATOM 1465 C C . ALA A 1 218 ? 3.623 53.783 6.595 1.00 11.03 214 ALA A C 1
ATOM 1466 O O . ALA A 1 218 ? 3.204 53.006 5.725 1.00 11.13 214 ALA A O 1
ATOM 1468 N N . ILE A 1 219 ? 4.852 54.278 6.584 1.00 11.45 215 ILE A N 1
ATOM 1469 C CA . ILE A 1 219 ? 5.807 53.930 5.536 1.00 11.26 215 ILE A CA 1
ATOM 1470 C C . ILE A 1 219 ? 6.013 52.413 5.536 1.00 11.12 215 ILE A C 1
ATOM 1471 O O . ILE A 1 219 ? 5.864 51.776 4.503 1.00 11.98 215 ILE A O 1
ATOM 1476 N N . VAL A 1 220 ? 6.307 51.835 6.694 1.00 11.34 216 VAL A N 1
ATOM 1477 C CA . VAL A 1 220 ? 6.609 50.404 6.769 1.00 11.56 216 VAL A CA 1
ATOM 1478 C C . VAL A 1 220 ? 5.360 49.572 6.534 1.00 11.89 216 VAL A C 1
ATOM 1479 O O . VAL A 1 220 ? 5.368 48.695 5.673 1.00 11.34 216 VAL A O 1
ATOM 1483 N N . ARG A 1 221 ? 4.274 49.861 7.255 1.00 11.82 217 ARG A N 1
ATOM 1484 C CA . ARG A 1 221 ? 3.084 49.012 7.206 1.00 13.24 217 ARG A CA 1
ATOM 1485 C C . ARG A 1 221 ? 2.366 48.997 5.851 1.00 13.16 217 ARG A C 1
ATOM 1486 O O . ARG A 1 221 ? 1.856 47.963 5.435 1.00 13.39 217 ARG A O 1
ATOM 1494 N N . SER A 1 222 ? 2.367 50.129 5.160 1.00 13.26 218 SER A N 1
ATOM 1495 C CA . SER A 1 222 ? 1.802 50.217 3.816 1.00 12.73 218 SER A CA 1
ATOM 1496 C C . SER A 1 222 ? 2.610 49.379 2.814 1.00 12.55 218 SER A C 1
ATOM 1497 O O . SER A 1 222 ? 2.057 48.835 1.858 1.00 12.23 218 SER A O 1
ATOM 1500 N N . GLY A 1 223 ? 3.911 49.240 3.065 1.00 12.09 219 GLY A N 1
ATOM 1501 C CA . GLY A 1 223 ? 4.772 48.408 2.256 1.00 11.46 219 GLY A CA 1
ATOM 1502 C C . GLY A 1 223 ? 4.559 48.663 0.770 1.00 11.14 219 GLY A C 1
ATOM 1503 O O . GLY A 1 223 ? 4.394 49.805 0.353 1.00 10.72 219 GLY A O 1
ATOM 1504 N N . TRP A 1 224 ? 4.515 47.580 -0.003 1.00 10.73 220 TRP A N 1
ATOM 1505 C CA . TRP A 1 224 ? 4.296 47.639 -1.451 1.00 11.44 220 TRP A CA 1
ATOM 1506 C C . TRP A 1 224 ? 2.950 46.973 -1.796 1.00 11.75 220 TRP A C 1
ATOM 1507 O O . TRP A 1 224 ? 2.748 46.430 -2.903 1.00 12.73 220 TRP A O 1
ATOM 1518 N N . LEU A 1 225 ? 2.019 47.075 -0.853 1.00 11.29 221 LEU A N 1
ATOM 1519 C CA . LEU A 1 225 ? 0.705 46.465 -0.960 1.00 11.90 221 LEU A CA 1
ATOM 1520 C C . LEU A 1 225 ? -0.170 47.217 -1.969 1.00 11.57 221 LEU A C 1
ATOM 1521 O O . LEU A 1 225 ? 0.126 48.365 -2.324 1.00 10.29 221 LEU A O 1
ATOM 1526 N N . ALA A 1 226 ? -1.222 46.543 -2.431 1.00 11.63 222 ALA A N 1
ATOM 1527 C CA . ALA A 1 226 ? -2.290 47.157 -3.240 1.00 12.40 222 ALA A CA 1
ATOM 1528 C C . ALA A 1 226 ? -2.573 48.571 -2.736 1.00 12.60 222 ALA A C 1
ATOM 1529 O O . ALA A 1 226 ? -2.804 48.761 -1.540 1.00 11.95 222 ALA A O 1
ATOM 1531 N N . GLU A 1 227 ? -2.531 49.546 -3.650 1.00 13.34 223 GLU A N 1
ATOM 1532 C CA . GLU A 1 227 ? -2.493 50.964 -3.276 1.00 14.20 223 GLU A CA 1
ATOM 1533 C C . GLU A 1 227 ? -3.770 51.397 -2.497 1.00 13.87 223 GLU A C 1
ATOM 1534 O O . GLU A 1 227 ? -3.661 52.153 -1.557 1.00 13.44 223 GLU A O 1
ATOM 1540 N N . GLU A 1 228 ? -4.949 50.867 -2.820 1.00 14.48 224 GLU A N 1
ATOM 1541 C CA . GLU A 1 228 ? -6.154 51.134 -2.012 1.00 15.14 224 GLU A CA 1
ATOM 1542 C C . GLU A 1 228 ? -5.983 50.700 -0.546 1.00 14.28 224 GLU A C 1
ATOM 1543 O O . GLU A 1 228 ? -6.314 51.455 0.358 1.00 13.36 224 GLU A O 1
ATOM 1549 N N . ASP A 1 229 ? -5.457 49.501 -0.317 1.00 14.12 225 ASP A N 1
ATOM 1550 C CA . ASP A 1 229 ? -5.229 49.013 1.050 1.00 14.26 225 ASP A CA 1
ATOM 1551 C C . ASP A 1 229 ? -4.151 49.842 1.746 1.00 13.48 225 ASP A C 1
ATOM 1552 O O . ASP A 1 229 ? -4.308 50.219 2.914 1.00 13.44 225 ASP A O 1
ATOM 1557 N N . ALA A 1 230 ? -3.072 50.131 1.015 1.00 12.42 226 ALA A N 1
ATOM 1558 C CA . ALA A 1 230 ? -1.937 50.905 1.522 1.00 12.25 226 ALA A CA 1
ATOM 1559 C C . ALA A 1 230 ? -2.344 52.315 1.948 1.00 12.11 226 ALA A C 1
ATOM 1560 O O . ALA A 1 230 ? -1.958 52.794 3.015 1.00 12.00 226 ALA A O 1
ATOM 1562 N N . ARG A 1 231 ? -3.152 52.972 1.125 1.00 12.17 227 ARG A N 1
ATOM 1563 C CA . ARG A 1 231 ? -3.641 54.316 1.450 1.00 11.89 227 ARG A CA 1
ATOM 1564 C C . ARG A 1 231 ? -4.611 54.323 2.639 1.00 12.12 227 ARG A C 1
ATOM 1565 O O . ARG A 1 231 ? -4.663 55.309 3.374 1.00 12.05 227 ARG A O 1
ATOM 1573 N N . ALA A 1 232 ? -5.400 53.253 2.811 1.00 12.04 228 ALA A N 1
ATOM 1574 C CA . ALA A 1 232 ? -6.253 53.131 4.003 1.00 12.58 228 ALA A CA 1
ATOM 1575 C C . ALA A 1 232 ? -5.383 53.006 5.270 1.00 13.15 228 ALA A C 1
ATOM 1576 O O . ALA A 1 232 ? -5.644 53.662 6.290 1.00 13.14 228 ALA A O 1
ATOM 1578 N N . ILE A 1 233 ? -4.307 52.219 5.181 1.00 13.52 229 ILE A N 1
ATOM 1579 C CA . ILE A 1 233 ? -3.314 52.137 6.275 1.00 13.73 229 ILE A CA 1
ATOM 1580 C C . ILE A 1 233 ? -2.710 53.522 6.607 1.00 13.88 229 ILE A C 1
ATOM 1581 O O . ILE A 1 233 ? -2.638 53.934 7.790 1.00 13.46 229 ILE A O 1
ATOM 1586 N N . GLU A 1 234 ? -2.325 54.254 5.557 1.00 14.07 230 GLU A N 1
ATOM 1587 C CA . GLU A 1 234 ? -1.776 55.612 5.678 1.00 14.40 230 GLU A CA 1
ATOM 1588 C C . GLU A 1 234 ? -2.766 56.609 6.311 1.00 14.82 230 GLU A C 1
ATOM 1589 O O . GLU A 1 234 ? -2.397 57.403 7.180 1.00 15.58 230 GLU A O 1
ATOM 1595 N N . ALA A 1 235 ? -4.009 56.581 5.857 1.00 14.69 231 ALA A N 1
ATOM 1596 C CA . ALA A 1 235 ? -5.050 57.473 6.381 1.00 15.42 231 ALA A CA 1
ATOM 1597 C C . ALA A 1 235 ? -5.294 57.255 7.877 1.00 15.52 231 ALA A C 1
ATOM 1598 O O . ALA A 1 235 ? -5.451 58.224 8.627 1.00 15.53 231 ALA A O 1
ATOM 1600 N N . ARG A 1 236 ? -5.315 55.988 8.303 1.00 16.26 232 ARG A N 1
ATOM 1601 C CA . ARG A 1 236 ? -5.597 55.644 9.706 1.00 17.57 232 ARG A CA 1
ATOM 1602 C C . ARG A 1 236 ? -4.490 56.144 10.627 1.00 17.10 232 ARG A C 1
ATOM 1603 O O . ARG A 1 236 ? -4.765 56.641 11.712 1.00 16.80 232 ARG A O 1
ATOM 1611 N N . LEU A 1 237 ? -3.247 56.032 10.176 1.00 16.37 233 LEU A N 1
ATOM 1612 C CA . LEU A 1 237 ? -2.110 56.533 10.941 1.00 16.64 233 LEU A CA 1
ATOM 1613 C C . LEU A 1 237 ? -1.951 58.037 10.812 1.00 16.65 233 LEU A C 1
ATOM 1614 O O . LEU A 1 237 ? -1.391 58.681 11.692 1.00 18.67 233 LEU A O 1
ATOM 1619 N N . THR A 1 238 ? -2.454 58.619 9.739 1.00 16.66 234 THR A N 1
ATOM 1620 C CA . THR A 1 238 ? -2.378 60.063 9.566 1.00 16.41 234 THR A CA 1
ATOM 1621 C C . THR A 1 238 ? -3.365 60.823 10.498 1.00 18.00 234 THR A C 1
ATOM 1622 O O . THR A 1 238 ? -3.018 61.848 11.095 1.00 16.74 234 THR A O 1
ATOM 1626 N N . ARG A 1 239 ? -4.568 60.291 10.647 1.00 18.52 235 ARG A N 1
ATOM 1627 C CA . ARG A 1 239 ? -5.621 60.951 11.421 1.00 19.97 235 ARG A CA 1
ATOM 1628 C C . ARG A 1 239 ? -5.220 61.441 12.846 1.00 19.90 235 ARG A C 1
ATOM 1629 O O . ARG A 1 239 ? -5.409 62.608 13.146 1.00 20.14 235 ARG A O 1
ATOM 1637 N N . PRO A 1 240 ? -4.678 60.570 13.717 1.00 19.83 236 PRO A N 1
ATOM 1638 C CA . PRO A 1 240 ? -4.270 61.068 15.047 1.00 20.58 236 PRO A CA 1
ATOM 1639 C C . PRO A 1 240 ? -3.172 62.133 14.998 1.00 20.14 236 PRO A C 1
ATOM 1640 O O . PRO A 1 240 ? -3.024 62.915 15.937 1.00 20.17 236 PRO A O 1
ATOM 1644 N N . VAL A 1 241 ? -2.399 62.163 13.915 1.00 19.53 237 VAL A N 1
ATOM 1645 C CA . VAL A 1 241 ? -1.402 63.226 13.765 1.00 18.95 237 VAL A CA 1
ATOM 1646 C C . VAL A 1 241 ? -2.100 64.537 13.478 1.00 19.48 237 VAL A C 1
ATOM 1647 O O . VAL A 1 241 ? -1.803 65.554 14.123 1.00 19.45 237 VAL A O 1
ATOM 1651 N N . ILE A 1 242 ? -3.039 64.512 12.533 1.00 19.66 238 ILE A N 1
ATOM 1652 C CA . ILE A 1 242 ? -3.767 65.726 12.136 1.00 20.92 238 ILE A CA 1
ATOM 1653 C C . ILE A 1 242 ? -4.559 66.360 13.281 1.00 20.67 238 ILE A C 1
ATOM 1654 O O . ILE A 1 242 ? -4.732 67.579 13.316 1.00 20.48 238 ILE A O 1
ATOM 1659 N N . THR A 1 243 ? -5.044 65.530 14.198 1.00 20.37 239 THR A N 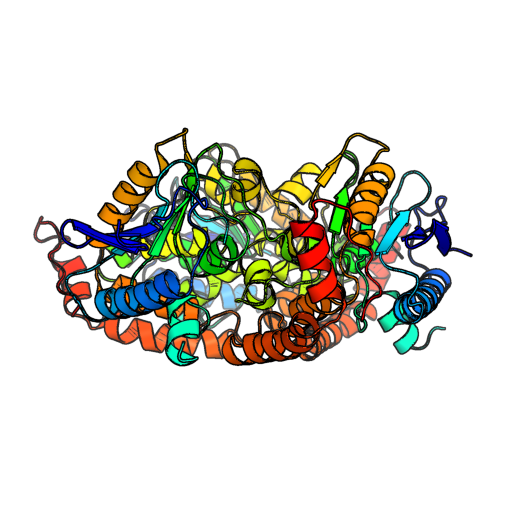1
ATOM 1660 C CA . THR A 1 243 ? -5.861 66.011 15.313 1.00 20.95 239 THR A CA 1
ATOM 1661 C C . THR A 1 243 ? -5.060 66.217 16.594 1.00 20.60 239 THR A C 1
ATOM 1662 O O . THR A 1 243 ? -5.635 66.529 17.634 1.00 21.78 239 THR A O 1
ATOM 1666 N N . SER A 1 244 ? -3.732 66.097 16.519 1.00 19.42 240 SER A N 1
ATOM 1667 C CA . SER A 1 244 ? -2.882 66.158 17.724 1.00 18.69 240 SER A CA 1
ATOM 1668 C C . SER A 1 244 ? -2.594 67.582 18.239 1.00 19.17 240 SER A C 1
ATOM 1669 O O . SER A 1 244 ? -2.643 68.560 17.498 1.00 19.06 240 SER A O 1
ATOM 1672 N N . ALA A 1 245 ? -2.293 67.660 19.530 1.00 19.67 241 ALA A N 1
ATOM 1673 C CA . ALA A 1 245 ? -1.761 68.872 20.158 1.00 20.13 241 ALA A CA 1
ATOM 1674 C C . ALA A 1 245 ? -0.507 69.356 19.450 1.00 20.03 241 ALA A C 1
ATOM 1675 O O . ALA A 1 245 ? -0.347 70.549 19.190 1.00 19.96 241 ALA A O 1
ATOM 1677 N N . ASP A 1 246 ? 0.380 68.413 19.126 1.00 20.46 242 ASP A N 1
ATOM 1678 C CA . ASP A 1 246 ? 1.641 68.731 18.426 1.00 20.27 242 ASP A CA 1
ATOM 1679 C C . ASP A 1 246 ? 1.436 69.431 17.090 1.00 19.93 242 ASP A C 1
ATOM 1680 O O . ASP A 1 246 ? 2.175 70.339 16.761 1.00 19.35 242 ASP A O 1
ATOM 1685 N N . ALA A 1 247 ? 0.427 69.017 16.332 1.00 21.12 243 ALA A N 1
ATOM 1686 C CA . ALA A 1 247 ? 0.101 69.665 15.054 1.00 21.66 243 ALA A CA 1
ATOM 1687 C C . ALA A 1 247 ? -0.291 71.120 15.272 1.00 22.93 243 ALA A C 1
ATOM 1688 O O . ALA A 1 247 ? 0.149 71.995 14.541 1.00 22.76 243 ALA A O 1
ATOM 1690 N N . ARG A 1 248 ? -1.139 71.363 16.271 1.00 24.55 244 ARG A N 1
ATOM 1691 C CA . ARG A 1 248 ? -1.527 72.724 16.633 1.00 26.49 244 ARG A CA 1
ATOM 1692 C C . ARG A 1 248 ? -0.292 73.531 17.053 1.00 26.99 244 ARG A C 1
ATOM 1693 O O . ARG A 1 248 ? -0.082 74.640 16.564 1.00 27.57 244 ARG A O 1
ATOM 1701 N N . GLU A 1 249 ? 0.533 72.964 17.932 1.00 27.32 245 GLU A N 1
ATOM 1702 C CA . GLU A 1 249 ? 1.766 73.631 18.377 1.00 28.04 245 GLU A CA 1
ATOM 1703 C C . GLU A 1 249 ? 2.691 73.945 17.196 1.00 28.48 245 GLU A C 1
ATOM 1704 O O . GLU A 1 249 ? 3.320 74.997 17.156 1.00 27.90 245 GLU A O 1
ATOM 1710 N N . GLY A 1 250 ? 2.769 73.023 16.237 1.00 29.24 246 GLY A N 1
ATOM 1711 C CA . GLY A 1 250 ? 3.553 73.236 15.024 1.00 30.44 246 GLY A CA 1
ATOM 1712 C C . GLY A 1 250 ? 3.110 74.413 14.164 1.00 32.04 246 GLY A C 1
ATOM 1713 O O . GLY A 1 250 ? 3.948 75.130 13.613 1.00 32.15 246 GLY A O 1
ATOM 1714 N N . LEU A 1 251 ? 1.801 74.608 14.041 1.00 34.04 247 LEU A N 1
ATOM 1715 C CA . LEU A 1 251 ? 1.259 75.741 13.292 1.00 36.23 247 LEU A CA 1
ATOM 1716 C C . LEU A 1 251 ? 1.503 77.053 14.043 1.00 38.28 247 LEU A C 1
ATOM 1717 O O . LEU A 1 251 ? 1.821 78.064 13.421 1.00 38.98 247 LEU A O 1
ATOM 1719 N N . ALA A 1 252 ? 1.349 77.033 15.368 1.00 40.03 248 ALA A N 1
ATOM 1720 C CA . ALA A 1 252 ? 1.677 78.199 16.204 1.00 41.97 248 ALA A CA 1
ATOM 1721 C C . ALA A 1 252 ? 3.157 78.578 16.069 1.00 43.10 248 ALA A C 1
ATOM 1722 O O . ALA A 1 252 ? 3.479 79.735 15.797 1.00 44.30 248 ALA A O 1
ATOM 1724 N N . ALA A 1 253 ? 4.050 77.603 16.220 1.00 43.97 249 ALA A N 1
ATOM 1725 C CA . ALA A 1 253 ? 5.490 77.858 16.118 1.00 44.91 249 ALA A CA 1
ATOM 1726 C C . ALA A 1 253 ? 5.957 78.311 14.719 1.00 46.04 249 ALA A C 1
ATOM 1727 O O . ALA A 1 253 ? 6.943 79.046 14.605 1.00 46.39 249 ALA A O 1
ATOM 1729 N N . PHE A 1 254 ? 5.266 77.867 13.666 1.00 47.11 250 PHE A N 1
ATOM 1730 C CA . PHE A 1 254 ? 5.587 78.266 12.282 1.00 47.83 250 PHE A CA 1
ATOM 1731 C C . PHE A 1 254 ? 4.656 79.382 11.804 1.00 48.85 250 PHE A C 1
ATOM 1732 O O . PHE A 1 254 ? 4.464 79.580 10.595 1.00 49.02 250 PHE A O 1
ATOM 1734 N N . LYS A 1 255 ? 4.045 80.068 12.771 1.00 49.82 251 LYS A N 1
ATOM 1735 C CA . LYS A 1 255 ? 3.393 81.354 12.560 1.00 50.51 251 LYS A CA 1
ATOM 1736 C C . LYS A 1 255 ? 4.207 82.373 13.342 1.00 51.09 251 LYS A C 1
ATOM 1737 O O . LYS A 1 255 ? 4.734 83.319 12.760 1.00 51.92 251 LYS A O 1
ATOM 1739 N N . GLU A 1 256 ? 4.330 82.149 14.656 1.00 50.79 252 GLU A N 1
ATOM 1740 C CA . GLU A 1 256 ? 5.125 83.006 15.550 1.00 50.60 252 GLU A CA 1
ATOM 1741 C C . GLU A 1 256 ? 6.622 83.089 15.196 1.00 49.74 252 GLU A C 1
ATOM 1742 O O . GLU A 1 256 ? 7.308 84.012 15.634 1.00 50.37 252 GLU A O 1
ATOM 1748 N N . LYS A 1 257 ? 7.128 82.133 14.417 1.00 48.15 253 LYS A N 1
ATOM 1749 C CA . LYS A 1 257 ? 8.533 82.140 13.956 1.00 46.95 253 LYS A CA 1
ATOM 1750 C C . LYS A 1 257 ? 9.539 81.692 15.043 1.00 45.48 253 LYS A C 1
ATOM 1751 O O . LYS A 1 257 ? 10.642 82.229 15.142 1.00 46.04 253 LYS A O 1
ATOM 1753 N N . ARG A 1 258 ? 9.151 80.694 15.834 1.00 43.20 254 ARG A N 1
ATOM 1754 C CA . ARG A 1 258 ? 9.966 80.185 16.938 1.00 41.38 254 ARG A CA 1
ATOM 1755 C C . ARG A 1 258 ? 10.128 78.678 16.794 1.00 39.20 254 ARG A C 1
ATOM 1756 O O . ARG A 1 258 ? 9.512 78.069 15.915 1.00 38.86 254 ARG A O 1
ATOM 1764 N N . GLU A 1 259 ? 10.944 78.082 17.660 1.00 37.05 255 GLU A N 1
ATOM 1765 C CA . GLU A 1 259 ? 11.103 76.623 17.697 1.00 35.22 255 GLU A CA 1
ATOM 1766 C C . GLU A 1 259 ? 9.862 76.019 18.366 1.00 33.78 255 GLU A C 1
ATOM 1767 O O . GLU A 1 259 ? 9.353 76.553 19.362 1.00 34.01 255 GLU A O 1
ATOM 1769 N N . ALA A 1 260 ? 9.362 74.929 17.797 1.00 31.23 256 ALA A N 1
ATOM 1770 C CA . ALA A 1 260 ? 8.223 74.225 18.363 1.00 30.00 256 ALA A CA 1
ATOM 1771 C C . ALA A 1 260 ? 8.660 73.465 19.605 1.00 28.77 256 ALA A C 1
ATOM 1772 O O . ALA A 1 260 ? 9.751 72.892 19.623 1.00 29.15 256 ALA A O 1
ATOM 1774 N N . ARG A 1 261 ? 7.806 73.443 20.626 1.00 27.44 257 ARG A N 1
ATOM 1775 C CA . ARG A 1 261 ? 7.986 72.582 21.789 1.00 26.61 257 ARG A CA 1
ATOM 1776 C C . ARG A 1 261 ? 6.963 71.444 21.738 1.00 26.11 257 ARG A C 1
ATOM 1777 O O . ARG A 1 261 ? 5.823 71.596 22.188 1.00 25.82 257 ARG A O 1
ATOM 1779 N N . PHE A 1 262 ? 7.379 70.302 21.196 1.00 24.32 258 PHE A N 1
ATOM 1780 C CA . PHE A 1 262 ? 6.474 69.184 21.008 1.00 23.68 258 PHE A CA 1
ATOM 1781 C C . PHE A 1 262 ? 6.461 68.293 22.236 1.00 23.77 258 PHE A C 1
ATOM 1782 O O . PHE A 1 262 ? 7.446 68.234 22.960 1.00 22.73 258 PHE A O 1
ATOM 1790 N N . THR A 1 263 ? 5.344 67.586 22.437 1.00 23.86 259 THR A N 1
ATOM 1791 C CA . THR A 1 263 ? 5.170 66.654 23.560 1.00 24.55 259 THR A CA 1
ATOM 1792 C C . THR A 1 263 ? 4.847 65.196 23.129 1.00 24.73 259 THR A C 1
ATOM 1793 O O . THR A 1 263 ? 4.867 64.270 23.949 1.00 24.79 259 THR A O 1
ATOM 1797 N N . GLY A 1 264 ? 4.582 64.974 21.842 1.00 24.58 260 GLY A N 1
ATOM 1798 C CA . GLY A 1 264 ? 4.229 63.640 21.355 1.00 24.54 260 GLY A CA 1
ATOM 1799 C C . GLY A 1 264 ? 2.755 63.332 21.566 1.00 25.23 260 GLY A C 1
ATOM 1800 O O . GLY A 1 264 ? 2.345 62.168 21.531 1.00 24.50 260 GLY A O 1
ATOM 1801 N N . ARG A 1 265 ? 1.955 64.379 21.764 1.00 26.12 261 ARG A N 1
ATOM 1802 C CA . ARG A 1 265 ? 0.510 64.231 21.958 1.00 26.92 261 ARG A CA 1
ATOM 1803 C C . ARG A 1 265 ? -0.247 65.158 20.996 1.00 26.61 261 ARG A C 1
ATOM 1804 O O . ARG A 1 265 ? -1.477 65.232 20.989 1.00 25.69 261 ARG A O 1
ATOM 1813 N N . ALA B 1 8 ? 25.416 28.891 -37.359 1.00 28.38 4 ALA B N 1
ATOM 1814 C CA . ALA B 1 8 ? 24.254 29.474 -38.098 1.00 28.79 4 ALA B CA 1
ATOM 1815 C C . ALA B 1 8 ? 22.969 29.491 -37.265 1.00 28.42 4 ALA B C 1
ATOM 1816 O O . ALA B 1 8 ? 22.075 30.309 -37.535 1.00 29.29 4 ALA B O 1
ATOM 1818 N N . ARG B 1 9 ? 22.864 28.592 -36.275 1.00 27.67 5 ARG B N 1
ATOM 1819 C CA . ARG B 1 9 ? 21.675 28.517 -35.389 1.00 26.77 5 ARG B CA 1
ATOM 1820 C C . ARG B 1 9 ? 21.327 29.903 -34.825 1.00 24.44 5 ARG B C 1
ATOM 1821 O O . ARG B 1 9 ? 22.214 30.719 -34.632 1.00 23.71 5 ARG B O 1
ATOM 1829 N N . GLU B 1 10 ? 20.044 30.173 -34.578 1.00 22.77 6 GLU B N 1
ATOM 1830 C CA . GLU B 1 10 ? 19.626 31.519 -34.149 1.00 22.06 6 GLU B CA 1
ATOM 1831 C C . GLU B 1 10 ? 19.945 31.795 -32.685 1.00 20.43 6 GLU B C 1
ATOM 1832 O O . GLU B 1 10 ? 20.096 32.959 -32.274 1.00 18.79 6 GLU B O 1
ATOM 1838 N N . LEU B 1 11 ? 20.044 30.724 -31.897 1.00 19.28 7 LEU B N 1
ATOM 1839 C CA . LEU B 1 11 ? 20.612 30.828 -30.559 1.00 18.90 7 LEU B CA 1
ATOM 1840 C C . LEU B 1 11 ? 21.777 29.856 -30.424 1.00 19.42 7 LEU B C 1
ATOM 1841 O O . LEU B 1 11 ? 21.577 28.626 -30.426 1.00 19.92 7 LEU B O 1
ATOM 1846 N N . LEU B 1 12 ? 22.991 30.399 -30.335 1.00 19.84 8 LEU B N 1
ATOM 1847 C CA . LEU B 1 12 ? 24.173 29.588 -30.091 1.00 21.19 8 LEU B CA 1
ATOM 1848 C C . LEU B 1 12 ? 24.258 29.197 -28.615 1.00 22.25 8 LEU B C 1
ATOM 1849 O O . LEU B 1 12 ? 24.022 30.012 -27.730 1.00 21.14 8 LEU B O 1
ATOM 1854 N N . VAL B 1 13 ? 24.569 27.933 -28.367 1.00 23.56 9 VAL B N 1
ATOM 1855 C CA . VAL B 1 13 ? 24.684 27.420 -27.015 1.00 24.78 9 VAL B CA 1
ATOM 1856 C C . VAL B 1 13 ? 26.074 26.797 -26.876 1.00 26.44 9 VAL B C 1
ATOM 1857 O O . VAL B 1 13 ? 26.414 25.838 -27.586 1.00 26.57 9 VAL B O 1
ATOM 1861 N N . GLU B 1 14 ? 26.873 27.377 -25.983 1.00 26.90 10 GLU B N 1
ATOM 1862 C CA . GLU B 1 14 ? 28.241 26.958 -25.751 1.00 28.37 10 GLU B CA 1
ATOM 1863 C C . GLU B 1 14 ? 28.446 26.638 -24.265 1.00 28.34 10 GLU B C 1
ATOM 1864 O O . GLU B 1 14 ? 28.125 27.445 -23.391 1.00 27.23 10 GLU B O 1
ATOM 1870 N N . ARG B 1 15 ? 28.989 25.456 -23.984 1.00 28.80 11 ARG B N 1
ATOM 1871 C CA . ARG B 1 15 ? 29.282 25.033 -22.605 1.00 29.01 11 ARG B CA 1
ATOM 1872 C C . ARG B 1 15 ? 30.775 25.203 -22.325 1.00 28.86 11 ARG B C 1
ATOM 1873 O O . ARG B 1 15 ? 31.592 24.643 -23.049 1.00 29.90 11 ARG B O 1
ATOM 1881 N N . ASP B 1 16 ? 31.119 25.990 -21.302 1.00 28.11 12 ASP B N 1
ATOM 1882 C CA . ASP B 1 16 ? 32.498 26.149 -20.811 1.00 27.70 12 ASP B CA 1
ATOM 1883 C C . ASP B 1 16 ? 32.559 25.730 -19.329 1.00 26.67 12 ASP B C 1
ATOM 1884 O O . ASP B 1 16 ? 32.451 26.566 -18.424 1.00 25.02 12 ASP B O 1
ATOM 1889 N N . GLY B 1 17 ? 32.719 24.433 -19.083 1.00 25.40 13 GLY B N 1
ATOM 1890 C CA . GLY B 1 17 ? 32.686 23.922 -17.726 1.00 24.78 13 GLY B CA 1
ATOM 1891 C C . GLY B 1 17 ? 31.338 24.189 -17.081 1.00 23.70 13 GLY B C 1
ATOM 1892 O O . GLY B 1 17 ? 30.313 23.880 -17.671 1.00 24.31 13 GLY B O 1
ATOM 1893 N N . PRO B 1 18 ? 31.318 24.788 -15.880 1.00 22.44 14 PRO B N 1
ATOM 1894 C CA . PRO B 1 18 ? 30.033 25.058 -15.223 1.00 21.62 14 PRO B CA 1
ATOM 1895 C C . PRO B 1 18 ? 29.221 26.250 -15.782 1.00 20.67 14 PRO B C 1
ATOM 1896 O O . PRO B 1 18 ? 28.131 26.519 -15.292 1.00 19.68 14 PRO B O 1
ATOM 1900 N N . VAL B 1 19 ? 29.751 26.945 -16.785 1.00 19.80 15 VAL B N 1
ATOM 1901 C CA . VAL B 1 19 ? 29.080 28.109 -17.407 1.00 19.00 15 VAL B CA 1
ATOM 1902 C C . VAL B 1 19 ? 28.530 27.759 -18.812 1.00 18.73 15 VAL B C 1
ATOM 1903 O O . VAL B 1 19 ? 29.172 27.048 -19.584 1.00 19.31 15 VAL B O 1
ATOM 1907 N N . VAL B 1 20 ? 27.326 28.229 -19.120 1.00 17.90 16 VAL B N 1
ATOM 1908 C CA . VAL B 1 20 ? 26.771 28.148 -20.476 1.00 17.25 16 VAL B CA 1
ATOM 1909 C C . VAL B 1 20 ? 26.662 29.577 -20.978 1.00 16.46 16 VAL B C 1
ATOM 1910 O O . VAL B 1 20 ? 26.240 30.461 -20.224 1.00 15.74 16 VAL B O 1
ATOM 1914 N N . ILE B 1 21 ? 27.059 29.789 -22.234 1.00 15.62 17 ILE B N 1
ATOM 1915 C CA . ILE B 1 21 ? 26.938 31.064 -22.908 1.00 15.34 17 ILE B CA 1
ATOM 1916 C C . ILE B 1 21 ? 25.946 30.918 -24.055 1.00 14.81 17 ILE B C 1
ATOM 1917 O O . ILE B 1 21 ? 26.111 30.056 -24.932 1.00 13.96 17 ILE B O 1
ATOM 1922 N N . LEU B 1 22 ? 24.928 31.771 -24.020 1.00 13.60 18 LEU B N 1
ATOM 1923 C CA . LEU B 1 22 ? 23.882 31.819 -25.012 1.00 13.50 18 LEU B CA 1
ATOM 1924 C C . LEU B 1 22 ? 24.116 33.051 -25.866 1.00 12.81 18 LEU B C 1
ATOM 1925 O O . LEU B 1 22 ? 24.260 34.164 -25.339 1.00 11.95 18 LEU B O 1
ATOM 1930 N N . THR B 1 23 ? 24.149 32.866 -27.179 1.00 12.12 19 THR B N 1
ATOM 1931 C CA . THR B 1 23 ? 24.398 33.975 -28.067 1.00 12.05 19 THR B CA 1
ATOM 1932 C C . THR B 1 23 ? 23.272 34.096 -29.076 1.00 12.29 19 THR B C 1
ATOM 1933 O O . THR B 1 23 ? 23.112 33.210 -29.912 1.00 12.76 19 THR B O 1
ATOM 1937 N N . MET B 1 24 ? 22.511 35.189 -28.975 1.00 11.85 20 MET B N 1
ATOM 1938 C CA . MET B 1 24 ? 21.469 35.505 -29.929 1.00 12.51 20 MET B CA 1
ATOM 1939 C C . MET B 1 24 ? 22.167 35.834 -31.249 1.00 13.16 20 MET B C 1
ATOM 1940 O O . MET B 1 24 ? 23.040 36.696 -31.288 1.00 13.21 20 MET B O 1
ATOM 1945 N N . ASN B 1 25 ? 21.806 35.110 -32.303 1.00 13.93 21 ASN B N 1
ATOM 1946 C CA . ASN B 1 25 ? 22.579 35.078 -33.552 1.00 14.54 21 ASN B CA 1
ATOM 1947 C C . ASN B 1 25 ? 21.733 35.243 -34.818 1.00 14.80 21 ASN B C 1
ATOM 1948 O O . ASN B 1 25 ? 21.431 34.274 -35.505 1.00 14.54 21 ASN B O 1
ATOM 1953 N N . ARG B 1 26 ? 21.312 36.467 -35.091 1.00 14.87 22 ARG B N 1
ATOM 1954 C CA . ARG B 1 26 ? 20.685 36.807 -36.379 1.00 14.83 22 ARG B CA 1
ATOM 1955 C C . ARG B 1 26 ? 21.210 38.162 -36.827 1.00 14.02 22 ARG B C 1
ATOM 1956 O O . ARG B 1 26 ? 20.518 39.184 -36.713 1.00 14.19 22 ARG B O 1
ATOM 1964 N N . PRO B 1 27 ? 22.436 38.182 -37.348 1.00 13.92 23 PRO B N 1
ATOM 1965 C CA . PRO B 1 27 ? 23.102 39.453 -37.637 1.00 14.05 23 PRO B CA 1
ATOM 1966 C C . PRO B 1 27 ? 22.341 40.357 -38.614 1.00 14.36 23 PRO B C 1
ATOM 1967 O O . PRO B 1 27 ? 22.327 41.566 -38.446 1.00 15.01 23 PRO B O 1
ATOM 1971 N N . HIS B 1 28 ? 21.687 39.756 -39.596 1.00 14.50 24 HIS B N 1
ATOM 1972 C CA . HIS B 1 28 ? 20.880 40.471 -40.577 1.00 14.61 24 HIS B CA 1
ATOM 1973 C C . HIS B 1 28 ? 19.704 41.241 -39.973 1.00 14.05 24 HIS B C 1
ATOM 1974 O O . HIS B 1 28 ? 19.162 42.121 -40.622 1.00 14.55 24 HIS B O 1
ATOM 1981 N N . ARG B 1 29 ? 19.337 40.927 -38.729 1.00 13.82 25 ARG B N 1
ATOM 1982 C CA . ARG B 1 29 ? 18.301 41.628 -37.983 1.00 13.49 25 ARG B CA 1
ATOM 1983 C C . ARG B 1 29 ? 18.805 42.096 -36.617 1.00 13.02 25 ARG B C 1
ATOM 1984 O O . ARG B 1 29 ? 18.004 42.305 -35.705 1.00 11.87 25 ARG B O 1
ATOM 1992 N N . ARG B 1 30 ? 20.122 42.274 -36.490 1.00 13.11 26 ARG B N 1
ATOM 1993 C CA . ARG B 1 30 ? 20.771 42.584 -35.212 1.00 12.81 26 ARG B CA 1
ATOM 1994 C C . ARG B 1 30 ? 20.157 41.813 -34.033 1.00 12.43 26 ARG B C 1
ATOM 1995 O O . ARG B 1 30 ? 19.822 42.369 -32.981 1.00 12.23 26 ARG B O 1
ATOM 2003 N N . ASN B 1 31 ? 20.017 40.513 -34.260 1.00 12.13 27 ASN B N 1
ATOM 2004 C CA . ASN B 1 31 ? 19.681 39.519 -33.244 1.00 12.18 27 ASN B CA 1
ATOM 2005 C C . ASN B 1 31 ? 18.264 39.653 -32.689 1.00 11.91 27 ASN B C 1
ATOM 2006 O O . ASN B 1 31 ? 17.988 39.203 -31.579 1.00 12.14 27 ASN B O 1
ATOM 2011 N N . ALA B 1 32 ? 17.373 40.243 -33.484 1.00 12.62 28 ALA B N 1
ATOM 2012 C CA . ALA B 1 32 ? 15.947 40.331 -33.147 1.00 13.38 28 ALA B CA 1
ATOM 2013 C C . ALA B 1 32 ? 15.385 38.950 -32.849 1.00 13.96 28 ALA B C 1
ATOM 2014 O O . ALA B 1 32 ? 15.684 37.977 -33.554 1.00 14.47 28 ALA B O 1
ATOM 2016 N N . LEU B 1 33 ? 14.571 38.878 -31.807 1.00 14.38 29 LEU B N 1
ATOM 2017 C CA . LEU B 1 33 ? 13.866 37.650 -31.466 1.00 14.84 29 LEU B CA 1
ATOM 2018 C C . LEU B 1 33 ? 13.044 37.139 -32.639 1.00 15.78 29 LEU B C 1
ATOM 2019 O O . LEU B 1 33 ? 12.458 37.908 -33.360 1.00 13.92 29 LEU B O 1
ATOM 2024 N N . SER B 1 34 ? 13.035 35.828 -32.831 1.00 17.05 30 SER B N 1
ATOM 2025 C CA . SER B 1 34 ? 12.137 35.187 -33.793 1.00 18.35 30 SER B CA 1
ATOM 2026 C C . SER B 1 34 ? 11.457 34.033 -33.071 1.00 19.05 30 SER B C 1
ATOM 2027 O O . SER B 1 34 ? 11.904 33.623 -31.998 1.00 18.79 30 SER B O 1
ATOM 2030 N N . THR B 1 35 ? 10.389 33.499 -33.659 1.00 20.30 31 THR B N 1
ATOM 2031 C CA . THR B 1 35 ? 9.686 32.363 -33.065 1.00 20.79 31 THR B CA 1
ATOM 2032 C C . THR B 1 35 ? 10.678 31.231 -32.843 1.00 20.32 31 THR B C 1
ATOM 2033 O O . THR B 1 35 ? 10.684 30.598 -31.796 1.00 20.45 31 THR B O 1
ATOM 2037 N N . ASN B 1 36 ? 11.540 31.014 -33.827 1.00 20.37 32 ASN B N 1
ATOM 2038 C CA . ASN B 1 36 ? 12.609 30.030 -33.758 1.00 20.92 32 ASN B CA 1
ATOM 2039 C C . ASN B 1 36 ? 13.560 30.195 -32.572 1.00 19.77 32 ASN B C 1
ATOM 2040 O O . ASN B 1 36 ? 13.834 29.238 -31.844 1.00 19.39 32 ASN B O 1
ATOM 2045 N N . MET B 1 37 ? 14.097 31.402 -32.432 1.00 18.59 33 MET B N 1
ATOM 2046 C CA . MET B 1 37 ? 14.984 31.751 -31.333 1.00 17.14 33 MET B CA 1
ATOM 2047 C C . MET B 1 37 ? 14.262 31.550 -30.004 1.00 16.25 33 MET B C 1
ATOM 2048 O O . MET B 1 37 ? 14.847 31.064 -29.047 1.00 15.97 33 MET B O 1
ATOM 2053 N N . VAL B 1 38 ? 12.994 31.933 -29.942 1.00 16.23 34 VAL B N 1
ATOM 2054 C CA . VAL B 1 38 ? 12.252 31.797 -28.694 1.00 16.68 34 VAL B CA 1
ATOM 2055 C C . VAL B 1 38 ? 12.058 30.323 -28.331 1.00 17.03 34 VAL B C 1
ATOM 2056 O O . VAL B 1 38 ? 12.236 29.956 -27.172 1.00 16.70 34 VAL B O 1
ATOM 2060 N N . SER B 1 39 ? 11.732 29.469 -29.306 1.00 17.78 35 SER B N 1
ATOM 2061 C CA . SER B 1 39 ? 11.715 28.006 -29.059 1.00 18.63 35 SER B CA 1
ATOM 2062 C C . SER B 1 39 ? 13.069 27.487 -28.569 1.00 18.26 35 SER B C 1
ATOM 2063 O O . SER B 1 39 ? 13.136 26.657 -27.650 1.00 17.54 35 SER B O 1
ATOM 2066 N N . GLN B 1 40 ? 14.147 27.980 -29.182 1.00 17.41 36 GLN B N 1
ATOM 2067 C CA . GLN B 1 40 ? 15.486 27.558 -28.792 1.00 17.05 36 GLN B CA 1
ATOM 2068 C C . GLN B 1 40 ? 15.817 28.070 -27.382 1.00 16.09 36 GLN B C 1
ATOM 2069 O O . GLN B 1 40 ? 16.491 27.374 -26.623 1.00 15.92 36 GLN B O 1
ATOM 2075 N N . PHE B 1 41 ? 15.341 29.274 -27.033 1.00 15.19 37 PHE B N 1
ATOM 2076 C CA . PHE B 1 41 ? 15.434 29.766 -25.647 1.00 14.42 37 PHE B CA 1
ATOM 2077 C C . PHE B 1 41 ? 14.749 28.781 -24.657 1.00 15.28 37 PHE B C 1
ATOM 2078 O O . PHE B 1 41 ? 15.354 28.361 -23.646 1.00 14.62 37 PHE B O 1
ATOM 2086 N N . ALA B 1 42 ? 13.493 28.431 -24.943 1.00 14.96 38 ALA B N 1
ATOM 2087 C CA . ALA B 1 42 ? 12.744 27.534 -24.049 1.00 16.07 38 ALA B CA 1
ATOM 2088 C C . ALA B 1 42 ? 13.541 26.275 -23.803 1.00 16.02 38 ALA B C 1
ATOM 2089 O O . ALA B 1 42 ? 13.720 25.858 -22.659 1.00 16.50 38 ALA B O 1
ATOM 2091 N N . ALA B 1 43 ? 14.055 25.684 -24.876 1.00 17.01 39 ALA B N 1
ATOM 2092 C CA . ALA B 1 43 ? 14.876 24.484 -24.766 1.00 17.10 39 ALA B CA 1
ATOM 2093 C C . ALA B 1 43 ? 16.153 24.707 -23.931 1.00 16.86 39 ALA B C 1
ATOM 2094 O O . ALA B 1 43 ? 16.552 23.835 -23.139 1.00 17.37 39 ALA B O 1
ATOM 2096 N N . ALA B 1 44 ? 16.797 25.851 -24.111 1.00 16.21 40 ALA B N 1
ATOM 2097 C CA . ALA B 1 44 ? 18.040 26.155 -23.375 1.00 15.89 40 ALA B CA 1
ATOM 2098 C C . ALA B 1 44 ? 17.775 26.351 -21.871 1.00 15.59 40 ALA B C 1
ATOM 2099 O O . ALA B 1 44 ? 18.579 25.939 -21.044 1.00 15.40 40 ALA B O 1
ATOM 2101 N N . TRP B 1 45 ? 16.668 26.990 -21.518 1.00 15.33 41 TRP B N 1
ATOM 2102 C CA . TRP B 1 45 ? 16.325 27.146 -20.097 1.00 15.97 41 TRP B CA 1
ATOM 2103 C C . TRP B 1 45 ? 16.109 25.770 -19.449 1.00 17.19 41 TRP B C 1
ATOM 2104 O O . TRP B 1 45 ? 16.549 25.541 -18.325 1.00 17.38 41 TRP B O 1
ATOM 2115 N N . ASP B 1 46 ? 15.442 24.862 -20.163 1.00 18.51 42 ASP B N 1
ATOM 2116 C CA . ASP B 1 46 ? 15.215 23.503 -19.660 1.00 19.68 42 ASP B CA 1
ATOM 2117 C C . ASP B 1 46 ? 16.530 22.765 -19.417 1.00 20.14 42 ASP B C 1
ATOM 2118 O O . ASP B 1 46 ? 16.701 22.137 -18.379 1.00 20.67 42 ASP B O 1
ATOM 2123 N N . GLU B 1 47 ? 17.465 22.864 -20.360 1.00 20.48 43 GLU B N 1
ATOM 2124 C CA . GLU B 1 47 ? 18.803 22.286 -20.210 1.00 20.79 43 GLU B CA 1
ATOM 2125 C C . GLU B 1 47 ? 19.549 22.872 -19.017 1.00 19.72 43 GLU B C 1
ATOM 2126 O O . GLU B 1 47 ? 20.177 22.145 -18.255 1.00 19.12 43 GLU B O 1
ATOM 2132 N N . ILE B 1 48 ? 19.493 24.196 -18.876 1.00 18.74 44 ILE B N 1
ATOM 2133 C CA . ILE B 1 48 ? 20.187 24.883 -17.781 1.00 18.03 44 ILE B CA 1
ATOM 2134 C C . ILE B 1 48 ? 19.589 24.520 -16.416 1.00 18.45 44 ILE B C 1
ATOM 2135 O O . ILE B 1 48 ? 20.318 24.347 -15.435 1.00 17.88 44 ILE B O 1
ATOM 2140 N N . ASP B 1 49 ? 18.261 24.402 -16.362 1.00 18.84 45 ASP B N 1
ATOM 2141 C CA . ASP B 1 49 ? 17.570 24.062 -15.114 1.00 19.68 45 ASP B CA 1
ATOM 2142 C C . ASP B 1 49 ? 17.800 22.614 -14.672 1.00 21.13 45 ASP B C 1
ATOM 2143 O O . ASP B 1 49 ? 17.839 22.320 -13.483 1.00 20.48 45 ASP B O 1
ATOM 2148 N N . HIS B 1 50 ? 17.994 21.723 -15.625 1.00 22.62 46 HIS B N 1
ATOM 2149 C CA A HIS B 1 50 ? 18.049 20.273 -15.384 0.50 23.87 46 HIS B CA 1
ATOM 2150 C CA B HIS B 1 50 ? 18.042 20.321 -15.257 0.50 23.88 46 HIS B CA 1
ATOM 2151 C C . HIS B 1 50 ? 19.457 19.769 -15.071 1.00 24.46 46 HIS B C 1
ATOM 2152 O O . HIS B 1 50 ? 19.627 18.782 -14.384 1.00 25.77 46 HIS B O 1
ATOM 2165 N N . ASP B 1 51 ? 20.472 20.452 -15.585 1.00 24.96 47 ASP B N 1
ATOM 2166 C CA . ASP B 1 51 ? 21.840 19.998 -15.403 1.00 25.98 47 ASP B CA 1
ATOM 2167 C C . ASP B 1 51 ? 22.486 20.665 -14.181 1.00 26.50 47 ASP B C 1
ATOM 2168 O O . ASP B 1 51 ? 22.883 21.833 -14.233 1.00 25.71 47 ASP B O 1
ATOM 2173 N N . ASP B 1 52 ? 22.594 19.903 -13.085 1.00 27.14 48 ASP B N 1
ATOM 2174 C CA . ASP B 1 52 ? 23.188 20.383 -11.835 1.00 27.19 48 ASP B CA 1
ATOM 2175 C C . ASP B 1 52 ? 24.610 20.955 -12.000 1.00 26.57 48 ASP B C 1
ATOM 2176 O O . ASP B 1 52 ? 25.014 21.829 -11.230 1.00 26.81 48 ASP B O 1
ATOM 2181 N N . GLY B 1 53 ? 25.353 20.446 -12.978 1.00 25.86 49 GLY B N 1
ATOM 2182 C CA . GLY B 1 53 ? 26.705 20.932 -13.300 1.00 25.37 49 GLY B CA 1
ATOM 2183 C C . GLY B 1 53 ? 26.753 22.317 -13.944 1.00 24.34 49 GLY B C 1
ATOM 2184 O O . GLY B 1 53 ? 27.817 22.951 -14.024 1.00 24.46 49 GLY B O 1
ATOM 2185 N N . ILE B 1 54 ? 25.616 22.803 -14.424 1.00 23.23 50 ILE B N 1
ATOM 2186 C CA . ILE B 1 54 ? 25.550 24.183 -14.903 1.00 21.61 50 ILE B CA 1
ATOM 2187 C C . ILE B 1 54 ? 25.275 25.080 -13.700 1.00 20.31 50 ILE B C 1
ATOM 2188 O O . ILE B 1 54 ? 24.218 24.972 -13.081 1.00 19.84 50 ILE B O 1
ATOM 2193 N N . ARG B 1 55 ? 26.228 25.952 -13.369 1.00 18.97 51 ARG B N 1
ATOM 2194 C CA . ARG B 1 55 ? 26.095 26.857 -12.208 1.00 18.18 51 ARG B CA 1
ATOM 2195 C C . ARG B 1 55 ? 25.772 28.326 -12.551 1.00 16.79 51 ARG B C 1
ATOM 2196 O O . ARG B 1 55 ? 25.372 29.103 -11.678 1.00 16.38 51 ARG B O 1
ATOM 2204 N N . ALA B 1 56 ? 25.952 28.711 -13.810 1.00 16.02 52 ALA B N 1
ATOM 2205 C CA . ALA B 1 56 ? 25.661 30.061 -14.261 1.00 15.40 52 ALA B CA 1
ATOM 2206 C C . ALA B 1 56 ? 25.486 30.075 -15.774 1.00 15.29 52 ALA B C 1
ATOM 2207 O O . ALA B 1 56 ? 26.094 29.264 -16.488 1.00 17.17 52 ALA B O 1
ATOM 2209 N N . ALA B 1 57 ? 24.653 30.997 -16.250 1.00 14.42 53 ALA B N 1
ATOM 2210 C CA . ALA B 1 57 ? 24.403 31.198 -17.665 1.00 13.71 53 ALA B CA 1
ATOM 2211 C C . ALA B 1 57 ? 24.638 32.666 -18.039 1.00 12.77 53 ALA B C 1
ATOM 2212 O O . ALA B 1 57 ? 24.323 33.579 -17.261 1.00 11.66 53 ALA B O 1
ATOM 2214 N N . ILE B 1 58 ? 25.197 32.870 -19.232 1.00 12.02 54 ILE B N 1
ATOM 2215 C CA . ILE B 1 58 ? 25.476 34.193 -19.770 1.00 12.18 54 ILE B CA 1
ATOM 2216 C C . ILE B 1 58 ? 24.696 34.364 -21.069 1.00 11.35 54 ILE B C 1
ATOM 2217 O O . ILE B 1 58 ? 24.685 33.460 -21.917 1.00 11.77 54 ILE B O 1
ATOM 2222 N N . LEU B 1 59 ? 24.067 35.528 -21.216 1.00 10.67 55 LEU B N 1
ATOM 2223 C CA . LEU B 1 59 ? 23.303 35.871 -22.415 1.00 10.77 55 LEU B CA 1
ATOM 2224 C C . LEU B 1 59 ? 23.915 37.071 -23.098 1.00 10.37 55 LEU B C 1
ATOM 2225 O O . LEU B 1 59 ? 24.139 38.112 -22.461 1.00 10.78 55 LEU B O 1
ATOM 2230 N N . THR B 1 60 ? 24.167 36.931 -24.390 1.00 10.73 56 THR B N 1
ATOM 2231 C CA . THR B 1 60 ? 24.801 37.959 -25.172 1.00 11.52 56 THR B CA 1
ATOM 2232 C C . THR B 1 60 ? 24.322 37.865 -26.605 1.00 12.41 56 THR B C 1
ATOM 2233 O O . THR B 1 60 ? 23.616 36.920 -26.973 1.00 13.20 56 THR B O 1
ATOM 2237 N N . GLY B 1 61 ? 24.709 38.851 -27.411 1.00 12.88 57 GLY B N 1
ATOM 2238 C CA . GLY B 1 61 ? 24.353 38.890 -28.816 1.00 13.32 57 GLY B CA 1
ATOM 2239 C C . GLY B 1 61 ? 25.584 38.774 -29.697 1.00 14.52 57 GLY B C 1
ATOM 2240 O O . GLY B 1 61 ? 26.673 39.184 -29.311 1.00 14.73 57 GLY B O 1
ATOM 2241 N N . ALA B 1 62 ? 25.393 38.219 -30.884 1.00 15.18 58 ALA B N 1
ATOM 2242 C CA . ALA B 1 62 ? 26.448 38.138 -31.887 1.00 16.52 58 ALA B CA 1
ATOM 2243 C C . ALA B 1 62 ? 26.777 39.519 -32.494 1.00 16.45 58 ALA B C 1
ATOM 2244 O O . ALA B 1 62 ? 25.892 40.332 -32.780 1.00 15.60 58 ALA B O 1
ATOM 2246 N N . GLY B 1 63 ? 28.067 39.768 -32.672 1.00 17.47 59 GLY B N 1
ATOM 2247 C CA . GLY B 1 63 ? 28.540 41.008 -33.299 1.00 18.42 59 GLY B CA 1
ATOM 2248 C C . GLY B 1 63 ? 28.389 42.206 -32.382 1.00 18.47 59 GLY B C 1
ATOM 2249 O O . GLY B 1 63 ? 28.637 42.118 -31.190 1.00 19.05 59 GLY B O 1
ATOM 2250 N N . SER B 1 64 ? 27.948 43.322 -32.932 1.00 18.70 60 SER B N 1
ATOM 2251 C CA . SER B 1 64 ? 27.985 44.597 -32.209 1.00 19.23 60 SER B CA 1
ATOM 2252 C C . SER B 1 64 ? 26.614 45.055 -31.712 1.00 18.10 60 SER B C 1
ATOM 2253 O O . SER B 1 64 ? 26.460 46.204 -31.305 1.00 18.16 60 SER B O 1
ATOM 2256 N N . ALA B 1 65 ? 25.635 44.144 -31.752 1.00 16.98 61 ALA B N 1
ATOM 2257 C CA . ALA B 1 65 ? 24.287 44.371 -31.221 1.00 16.03 61 ALA B CA 1
ATOM 2258 C C . ALA B 1 65 ? 23.916 43.247 -30.269 1.00 14.67 61 ALA B C 1
ATOM 2259 O O . ALA B 1 65 ? 24.307 42.104 -30.469 1.00 14.56 61 ALA B O 1
ATOM 2261 N N . TYR B 1 66 ? 23.139 43.570 -29.240 1.00 13.28 62 TYR B N 1
ATOM 2262 C CA . TYR B 1 66 ? 22.671 42.556 -28.300 1.00 12.15 62 TYR B CA 1
ATOM 2263 C C . TYR B 1 66 ? 21.395 41.942 -28.855 1.00 12.52 62 TYR B C 1
ATOM 2264 O O . TYR B 1 66 ? 21.384 40.773 -29.214 1.00 12.38 62 TYR B O 1
ATOM 2273 N N . CYS B 1 67 ? 20.325 42.729 -28.919 1.00 12.15 63 CYS B N 1
ATOM 2274 C CA . CYS B 1 67 ? 19.057 42.292 -29.471 1.00 12.76 63 CYS B CA 1
ATOM 2275 C C . CYS B 1 67 ? 18.196 43.527 -29.677 1.00 13.40 63 CYS B C 1
ATOM 2276 O O . CYS B 1 67 ? 17.873 44.226 -28.707 1.00 12.35 63 CYS B O 1
ATOM 2279 N N . VAL B 1 68 ? 17.890 43.826 -30.940 1.00 15.43 64 VAL B N 1
ATOM 2280 C CA . VAL B 1 68 ? 17.044 44.978 -31.331 1.00 17.50 64 VAL B CA 1
ATOM 2281 C C . VAL B 1 68 ? 15.788 44.259 -31.815 1.00 21.03 64 VAL B C 1
ATOM 2282 O O . VAL B 1 68 ? 15.655 43.775 -32.982 1.00 23.02 64 VAL B O 1
ATOM 2286 N N . GLY B 1 69 ? 14.869 44.199 -30.903 1.00 22.43 65 GLY B N 1
ATOM 2287 C CA . GLY B 1 69 ? 14.530 42.917 -30.430 1.00 25.01 65 GLY B CA 1
ATOM 2288 C C . GLY B 1 69 ? 13.413 42.163 -31.028 1.00 26.17 65 GLY B C 1
ATOM 2289 O O . GLY B 1 69 ? 13.330 41.002 -30.777 1.00 26.50 65 GLY B O 1
ATOM 2290 N N . GLY B 1 70 ? 12.636 42.820 -31.873 1.00 28.82 66 GLY B N 1
ATOM 2291 C CA . GLY B 1 70 ? 11.250 42.495 -32.086 1.00 30.51 66 GLY B CA 1
ATOM 2292 C C . GLY B 1 70 ? 10.948 41.212 -32.788 1.00 32.35 66 GLY B C 1
ATOM 2293 O O . GLY B 1 70 ? 11.588 40.218 -32.521 1.00 33.01 66 GLY B O 1
ATOM 2294 N N . ASP B 1 71 ? 9.920 41.237 -33.639 1.00 34.09 67 ASP B N 1
ATOM 2295 C CA . ASP B 1 71 ? 9.544 40.085 -34.473 1.00 35.72 67 ASP B CA 1
ATOM 2296 C C . ASP B 1 71 ? 8.871 38.961 -33.670 1.00 35.86 67 ASP B C 1
ATOM 2297 O O . ASP B 1 71 ? 7.739 38.559 -33.964 1.00 36.24 67 ASP B O 1
ATOM 2302 N N . LEU B 1 86 ? -14.335 71.022 0.677 1.00 33.81 82 LEU B N 1
ATOM 2303 C CA . LEU B 1 86 ? -14.653 70.304 -0.545 1.00 33.25 82 LEU B CA 1
ATOM 2304 C C . LEU B 1 86 ? -15.175 68.892 -0.265 1.00 32.59 82 LEU B C 1
ATOM 2305 O O . LEU B 1 86 ? -14.927 68.325 0.798 1.00 32.68 82 LEU B O 1
ATOM 2310 N N . ASP B 1 87 ? -15.909 68.366 -1.243 1.00 31.43 83 ASP B N 1
ATOM 2311 C CA . ASP B 1 87 ? -16.256 66.949 -1.375 1.00 30.92 83 ASP B CA 1
ATOM 2312 C C . ASP B 1 87 ? -14.985 66.052 -1.266 1.00 28.97 83 ASP B C 1
ATOM 2313 O O . ASP B 1 87 ? -13.973 66.354 -1.895 1.00 28.00 83 ASP B O 1
ATOM 2318 N N . PRO B 1 88 ? -15.034 64.947 -0.487 1.00 27.07 84 PRO B N 1
ATOM 2319 C CA . PRO B 1 88 ? -13.887 64.021 -0.446 1.00 25.26 84 PRO B CA 1
ATOM 2320 C C . PRO B 1 88 ? -13.498 63.414 -1.800 1.00 23.43 84 PRO B C 1
ATOM 2321 O O . PRO B 1 88 ? -12.332 63.156 -2.032 1.00 22.40 84 PRO B O 1
ATOM 2325 N N . ALA B 1 89 ? -14.480 63.167 -2.661 1.00 22.42 85 ALA B N 1
ATOM 2326 C CA . ALA B 1 89 ? -14.230 62.779 -4.052 1.00 21.40 85 ALA B CA 1
ATOM 2327 C C . ALA B 1 89 ? -13.398 63.842 -4.783 1.00 20.30 85 ALA B C 1
ATOM 2328 O O . ALA B 1 89 ? -12.424 63.526 -5.468 1.00 19.18 85 ALA B O 1
ATOM 2330 N N . THR B 1 90 ? -13.783 65.104 -4.627 1.00 19.82 86 THR B N 1
ATOM 2331 C CA . THR B 1 90 ? -13.088 66.194 -5.308 1.00 19.52 86 THR B CA 1
ATOM 2332 C C . THR B 1 90 ? -11.669 66.331 -4.776 1.00 18.83 86 THR B C 1
ATOM 2333 O O . THR B 1 90 ? -10.713 66.393 -5.556 1.00 17.84 86 THR B O 1
ATOM 2337 N N . ILE B 1 91 ? -11.525 66.333 -3.449 1.00 18.59 87 ILE B N 1
ATOM 2338 C CA . ILE B 1 91 ? -10.193 66.450 -2.834 1.00 18.24 87 ILE B CA 1
ATOM 2339 C C . ILE B 1 91 ? -9.270 65.305 -3.275 1.00 17.52 87 ILE B C 1
ATOM 2340 O O . ILE B 1 91 ? -8.137 65.539 -3.715 1.00 16.65 87 ILE B O 1
ATOM 2345 N N . GLY B 1 92 ? -9.753 64.069 -3.147 1.00 16.96 88 GLY B N 1
ATOM 2346 C CA . GLY B 1 92 ? -8.954 62.887 -3.496 1.00 16.01 88 GLY B CA 1
ATOM 2347 C C . GLY B 1 92 ? -8.512 62.896 -4.942 1.00 15.28 88 GLY B C 1
ATOM 2348 O O . GLY B 1 92 ? -7.333 62.620 -5.245 1.00 15.09 88 GLY B O 1
ATOM 2349 N N . LYS B 1 93 ? -9.448 63.244 -5.826 1.00 14.41 89 LYS B N 1
ATOM 2350 C CA . LYS B 1 93 ? -9.169 63.370 -7.247 1.00 14.30 89 LYS B CA 1
ATOM 2351 C C . LYS B 1 93 ? -8.201 64.517 -7.555 1.00 13.98 89 LYS B C 1
ATOM 2352 O O . LYS B 1 93 ? -7.281 64.323 -8.311 1.00 13.99 89 LYS B O 1
ATOM 2358 N N . GLY B 1 94 ? -8.434 65.706 -7.008 1.00 14.21 90 GLY B N 1
ATOM 2359 C CA . GLY B 1 94 ? -7.569 66.856 -7.282 1.00 14.14 90 GLY B CA 1
ATOM 2360 C C . GLY B 1 94 ? -6.099 66.622 -6.932 1.00 13.91 90 GLY B C 1
ATOM 2361 O O . GLY B 1 94 ? -5.192 66.971 -7.701 1.00 12.85 90 GLY B O 1
ATOM 2362 N N . LEU B 1 95 ? -5.885 66.032 -5.757 1.00 13.77 91 LEU B N 1
ATOM 2363 C CA . LEU B 1 95 ? -4.557 65.679 -5.259 1.00 13.85 91 LEU B CA 1
ATOM 2364 C C . LEU B 1 95 ? -3.955 64.459 -5.926 1.00 13.59 91 LEU B C 1
ATOM 2365 O O . LEU B 1 95 ? -2.823 64.078 -5.602 1.00 13.21 91 LEU B O 1
ATOM 2370 N N . LEU B 1 96 ? -4.692 63.845 -6.854 1.00 14.32 92 LEU B N 1
ATOM 2371 C CA . LEU B 1 96 ? -4.320 62.536 -7.429 1.00 14.06 92 LEU B CA 1
ATOM 2372 C C . LEU B 1 96 ? -3.998 61.495 -6.344 1.00 14.30 92 LEU B C 1
ATOM 2373 O O . LEU B 1 96 ? -3.102 60.630 -6.505 1.00 14.02 92 LEU B O 1
ATOM 2378 N N . LEU B 1 97 ? -4.722 61.589 -5.230 1.00 14.21 93 LEU B N 1
ATOM 2379 C CA . LEU B 1 97 ? -4.568 60.659 -4.141 1.00 14.75 93 LEU B CA 1
ATOM 2380 C C . LEU B 1 97 ? -5.423 59.409 -4.410 1.00 15.19 93 LEU B C 1
ATOM 2381 O O . LEU B 1 97 ? -4.951 58.287 -4.315 1.00 14.56 93 LEU B O 1
ATOM 2386 N N . SER B 1 98 ? -6.688 59.616 -4.726 1.00 15.42 94 SER B N 1
ATOM 2387 C CA . SER B 1 98 ? -7.574 58.520 -5.091 1.00 15.87 94 SER B CA 1
ATOM 2388 C C . SER B 1 98 ? -7.806 58.427 -6.589 1.00 15.87 94 SER B C 1
ATOM 2389 O O . SER B 1 98 ? -8.620 57.633 -7.031 1.00 16.77 94 SER B O 1
ATOM 2392 N N . HIS B 1 99 ? -7.124 59.244 -7.379 1.00 15.57 95 HIS B N 1
ATOM 2393 C CA . HIS B 1 99 ? -7.326 59.229 -8.818 1.00 15.67 95 HIS B CA 1
ATOM 2394 C C . HIS B 1 99 ? -5.979 59.061 -9.496 1.00 15.90 95 HIS B C 1
ATOM 2395 O O . HIS B 1 99 ? -4.974 59.555 -9.019 1.00 15.77 95 HIS B O 1
ATOM 2402 N N . THR B 1 100 ? -5.980 58.335 -10.597 1.00 15.64 96 THR B N 1
ATOM 2403 C CA . THR B 1 100 ? -4.817 58.198 -11.426 1.00 16.38 96 THR B CA 1
ATOM 2404 C C . THR B 1 100 ? -5.197 58.763 -12.795 1.00 15.56 96 THR B C 1
ATOM 2405 O O . THR B 1 100 ? -6.176 58.337 -13.387 1.00 16.14 96 THR B O 1
ATOM 2409 N N . LEU B 1 101 ? -4.443 59.746 -13.278 1.00 15.09 97 LEU B N 1
ATOM 2410 C CA . LEU B 1 101 ? -4.729 60.350 -14.592 1.00 14.34 97 LEU B CA 1
ATOM 2411 C C . LEU B 1 101 ? -4.575 59.289 -15.674 1.00 14.27 97 LEU B C 1
ATOM 2412 O O . LEU B 1 101 ? -3.643 58.471 -15.617 1.00 14.06 97 LEU B O 1
ATOM 2417 N N . THR B 1 102 ? -5.487 59.284 -16.645 1.00 14.29 98 THR B N 1
ATOM 2418 C CA . THR B 1 102 ? -5.500 58.244 -17.678 1.00 13.98 98 THR B CA 1
ATOM 2419 C C . THR B 1 102 ? -4.475 58.503 -18.776 1.00 14.17 98 THR B C 1
ATOM 2420 O O . THR B 1 102 ? -4.176 57.593 -19.581 1.00 14.18 98 THR B O 1
ATOM 2424 N N . LYS B 1 103 ? -3.978 59.736 -18.830 1.00 13.58 99 LYS B N 1
ATOM 2425 C CA . LYS B 1 103 ? -3.032 60.193 -19.854 1.00 13.74 99 LYS B CA 1
ATOM 2426 C C . LYS B 1 103 ? -1.704 60.513 -19.175 1.00 12.72 99 LYS B C 1
ATOM 2427 O O . LYS B 1 103 ? -1.665 60.742 -17.961 1.00 11.81 99 LYS B O 1
ATOM 2433 N N . PRO B 1 104 ? -0.603 60.507 -19.943 1.00 12.48 100 PRO B N 1
ATOM 2434 C CA . PRO B 1 104 ? 0.685 60.832 -19.320 1.00 11.79 100 PRO B CA 1
ATOM 2435 C C . PRO B 1 104 ? 0.743 62.260 -18.784 1.00 11.63 100 PRO B C 1
ATOM 2436 O O . PRO B 1 104 ? 0.254 63.204 -19.431 1.00 12.09 100 PRO B O 1
ATOM 2440 N N . LEU B 1 105 ? 1.358 62.395 -17.613 1.00 11.05 101 LEU B N 1
ATOM 2441 C CA . LEU B 1 105 ? 1.514 63.682 -16.909 1.00 10.68 101 LEU B CA 1
ATOM 2442 C C . LEU B 1 105 ? 3.011 63.961 -16.699 1.00 10.63 101 LEU B C 1
ATOM 2443 O O . LEU B 1 105 ? 3.733 63.165 -16.088 1.00 10.21 101 LEU B O 1
ATOM 2448 N N . ILE B 1 106 ? 3.469 65.068 -17.271 1.00 10.44 102 ILE B N 1
ATOM 2449 C CA . ILE B 1 106 ? 4.860 65.462 -17.252 1.00 11.00 102 ILE B CA 1
ATOM 2450 C C . ILE B 1 106 ? 5.041 66.648 -16.329 1.00 11.28 102 ILE B C 1
ATOM 2451 O O . ILE B 1 106 ? 4.455 67.700 -16.562 1.00 11.98 102 ILE B O 1
ATOM 2456 N N . ALA B 1 107 ? 5.854 66.486 -15.293 1.00 11.09 103 ALA B N 1
ATOM 2457 C CA . ALA B 1 107 ? 6.147 67.569 -14.380 1.00 11.18 103 ALA B CA 1
ATOM 2458 C C . ALA B 1 107 ? 7.319 68.355 -14.927 1.00 11.43 103 ALA B C 1
ATOM 2459 O O . ALA B 1 107 ? 8.380 67.788 -15.178 1.00 11.83 103 ALA B O 1
ATOM 2461 N N . ALA B 1 108 ? 7.104 69.656 -15.131 1.00 11.66 104 ALA B N 1
ATOM 2462 C CA . ALA B 1 108 ? 8.160 70.608 -15.405 1.00 11.62 104 ALA B CA 1
ATOM 2463 C C . ALA B 1 108 ? 8.434 71.331 -14.089 1.00 11.79 104 ALA B C 1
ATOM 2464 O O . ALA B 1 108 ? 7.790 72.331 -13.764 1.00 11.87 104 ALA B O 1
ATOM 2466 N N . VAL B 1 109 ? 9.358 70.796 -13.300 1.00 12.21 105 VAL B N 1
ATOM 2467 C CA . VAL B 1 109 ? 9.602 71.340 -11.953 1.00 12.00 105 VAL B CA 1
ATOM 2468 C C . VAL B 1 109 ? 10.554 72.522 -12.050 1.00 12.51 105 VAL B C 1
ATOM 2469 O O . VAL B 1 109 ? 11.775 72.368 -12.082 1.00 12.78 105 VAL B O 1
ATOM 2473 N N . ASN B 1 110 ? 9.966 73.711 -12.077 1.00 12.84 106 ASN B N 1
ATOM 2474 C CA . ASN B 1 110 ? 10.695 74.940 -12.384 1.00 12.79 106 ASN B CA 1
ATOM 2475 C C . ASN B 1 110 ? 11.341 75.583 -11.172 1.00 13.22 106 ASN B C 1
ATOM 2476 O O . ASN B 1 110 ? 12.095 76.539 -11.317 1.00 13.54 106 ASN B O 1
ATOM 2481 N N . GLY B 1 111 ? 11.052 75.057 -9.988 1.00 12.61 107 GLY B N 1
ATOM 2482 C CA . GLY B 1 111 ? 11.588 75.615 -8.747 1.00 12.86 107 GLY B CA 1
ATOM 2483 C C . GLY B 1 111 ? 11.167 74.776 -7.556 1.00 12.46 107 GLY B C 1
ATOM 2484 O O . GLY B 1 111 ? 10.865 73.585 -7.707 1.00 12.63 107 GLY B O 1
ATOM 2485 N N . ALA B 1 112 ? 11.110 75.398 -6.382 1.00 12.07 108 ALA B N 1
ATOM 2486 C CA . ALA B 1 112 ? 10.834 74.693 -5.128 1.00 12.59 108 ALA B CA 1
ATOM 2487 C C . ALA B 1 112 ? 9.606 73.793 -5.239 1.00 12.59 108 ALA B C 1
ATOM 2488 O O . ALA B 1 112 ? 8.555 74.228 -5.713 1.00 12.00 108 ALA B O 1
ATOM 2490 N N . CYS B 1 113 ? 9.751 72.541 -4.806 1.00 13.03 109 CYS B N 1
ATOM 2491 C CA . CYS B 1 113 ? 8.697 71.547 -4.899 1.00 12.58 109 CYS B CA 1
ATOM 2492 C C . CYS B 1 113 ? 8.583 70.863 -3.554 1.00 13.17 109 CYS B C 1
ATOM 2493 O O . CYS B 1 113 ? 9.263 69.856 -3.288 1.00 12.04 109 CYS B O 1
ATOM 2496 N N . LEU B 1 114 ? 7.718 71.405 -2.701 1.00 13.37 110 LEU B N 1
ATOM 2497 C CA . LEU B 1 114 ? 7.723 71.060 -1.279 1.00 14.46 110 LEU B CA 1
ATOM 2498 C C . LEU B 1 114 ? 6.330 70.734 -0.789 1.00 14.90 110 LEU B C 1
ATOM 2499 O O . LEU B 1 114 ? 5.358 71.306 -1.259 1.00 15.73 110 LEU B O 1
ATOM 2504 N N . GLY B 1 115 ? 6.229 69.804 0.154 1.00 15.04 111 GLY B N 1
ATOM 2505 C CA . GLY B 1 115 ? 4.943 69.513 0.772 1.00 14.71 111 GLY B CA 1
ATOM 2506 C C . GLY B 1 115 ? 3.981 68.914 -0.238 1.00 14.46 111 GLY B C 1
ATOM 2507 O O . GLY B 1 115 ? 4.336 67.977 -0.948 1.00 13.58 111 GLY B O 1
ATOM 2508 N N . GLY B 1 116 ? 2.769 69.469 -0.302 1.00 14.34 112 GLY B N 1
ATOM 2509 C CA . GLY B 1 116 ? 1.740 69.015 -1.240 1.00 14.37 112 GLY B CA 1
ATOM 2510 C C . GLY B 1 116 ? 2.206 68.930 -2.677 1.00 13.80 112 GLY B C 1
ATOM 2511 O O . GLY B 1 116 ? 1.797 68.047 -3.407 1.00 14.33 112 GLY B O 1
ATOM 2512 N N . GLY B 1 117 ? 3.073 69.839 -3.095 1.00 13.98 113 GLY B N 1
ATOM 2513 C CA . GLY B 1 117 ? 3.621 69.800 -4.452 1.00 13.62 113 GLY B CA 1
ATOM 2514 C C . GLY B 1 117 ? 4.423 68.528 -4.723 1.00 13.57 113 GLY B C 1
ATOM 2515 O O . GLY B 1 117 ? 4.343 67.929 -5.814 1.00 13.49 113 GLY B O 1
ATOM 2516 N N . CYS B 1 118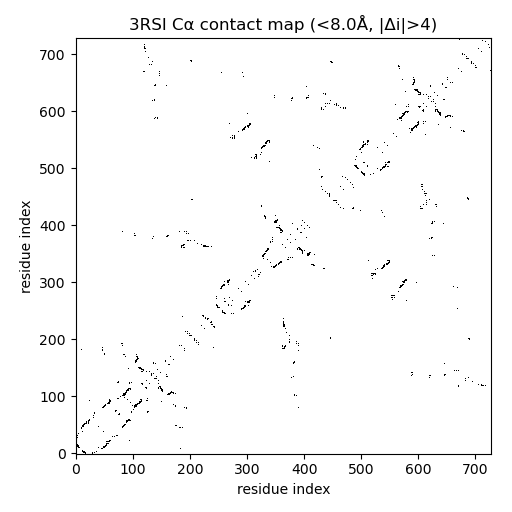 ? 5.195 68.122 -3.720 1.00 13.46 114 CYS B N 1
ATOM 2517 C CA . CYS B 1 118 ? 6.062 66.968 -3.818 1.00 13.33 114 CYS B CA 1
ATOM 2518 C C . CYS B 1 118 ? 5.242 65.708 -3.603 1.00 12.81 114 CYS B C 1
ATOM 2519 O O . CYS B 1 118 ? 5.572 64.652 -4.143 1.00 11.94 114 CYS B O 1
ATOM 2522 N N . GLU B 1 119 ? 4.153 65.812 -2.834 1.00 12.59 115 GLU B N 1
ATOM 2523 C CA . GLU B 1 119 ? 3.208 64.703 -2.738 1.00 11.84 115 GLU B CA 1
ATOM 2524 C C . GLU B 1 119 ? 2.574 64.396 -4.105 1.00 12.25 115 GLU B C 1
ATOM 2525 O O . GLU B 1 119 ? 2.569 63.227 -4.557 1.00 11.96 115 GLU B O 1
ATOM 2531 N N . MET B 1 120 ? 2.080 65.432 -4.777 1.00 12.01 116 MET B N 1
ATOM 2532 C CA . MET B 1 120 ? 1.473 65.253 -6.096 1.00 11.90 116 MET B CA 1
ATOM 2533 C C . MET B 1 120 ? 2.471 64.820 -7.196 1.00 11.40 116 MET B C 1
ATOM 2534 O O . MET B 1 120 ? 2.096 64.146 -8.169 1.00 11.67 116 MET B O 1
ATOM 2539 N N . LEU B 1 121 ? 3.730 65.192 -7.033 1.00 11.23 117 LEU B N 1
ATOM 2540 C CA . LEU B 1 121 ? 4.773 64.816 -7.982 1.00 11.24 117 LEU B CA 1
ATOM 2541 C C . LEU B 1 121 ? 4.863 63.295 -8.174 1.00 10.90 117 LEU B C 1
ATOM 2542 O O . LEU B 1 121 ? 5.193 62.829 -9.265 1.00 9.90 117 LEU B O 1
ATOM 2547 N N . GLN B 1 122 ? 4.560 62.541 -7.116 1.00 10.77 118 GLN B N 1
ATOM 2548 C CA . GLN B 1 122 ? 4.625 61.092 -7.158 1.00 11.18 118 GLN B CA 1
ATOM 2549 C C . GLN B 1 122 ? 3.562 60.465 -8.069 1.00 11.46 118 GLN B C 1
ATOM 2550 O O . GLN B 1 122 ? 3.715 59.324 -8.469 1.00 12.24 118 GLN B O 1
ATOM 2556 N N . GLN B 1 123 ? 2.541 61.238 -8.445 1.00 12.32 119 GLN B N 1
ATOM 2557 C CA . GLN B 1 123 ? 1.521 60.814 -9.394 1.00 12.44 119 GLN B CA 1
ATOM 2558 C C . GLN B 1 123 ? 1.725 61.444 -10.787 1.00 12.47 119 GLN B C 1
ATOM 2559 O O . GLN B 1 123 ? 0.904 61.257 -11.693 1.00 12.12 119 GLN B O 1
ATOM 2565 N N . THR B 1 124 ? 2.808 62.190 -10.956 1.00 11.79 120 THR B N 1
ATOM 2566 C CA . THR B 1 124 ? 3.284 62.505 -12.285 1.00 11.74 120 THR B CA 1
ATOM 2567 C C . THR B 1 124 ? 4.135 61.338 -12.791 1.00 11.38 120 THR B C 1
ATOM 2568 O O . THR B 1 124 ? 4.720 60.589 -12.007 1.00 11.68 120 THR B O 1
ATOM 2572 N N . ASP B 1 125 ? 4.224 61.214 -14.104 1.00 10.96 121 ASP B N 1
ATOM 2573 C CA . ASP B 1 125 ? 4.898 60.071 -14.746 1.00 10.72 121 ASP B CA 1
ATOM 2574 C C . ASP B 1 125 ? 6.349 60.321 -15.091 1.00 10.41 121 ASP B C 1
ATOM 2575 O O . ASP B 1 125 ? 7.220 59.475 -14.831 1.00 10.07 121 ASP B O 1
ATOM 2580 N N . ILE B 1 126 ? 6.573 61.458 -15.729 1.00 10.38 122 ILE B N 1
ATOM 2581 C CA . ILE B 1 126 ? 7.853 61.851 -16.310 1.00 10.58 122 ILE B CA 1
ATOM 2582 C C . ILE B 1 126 ? 8.189 63.207 -15.705 1.00 10.58 122 ILE B C 1
ATOM 2583 O O . ILE B 1 126 ? 7.317 64.071 -15.583 1.00 10.66 122 ILE B O 1
ATOM 2588 N N . ARG B 1 127 ? 9.435 63.389 -15.293 1.00 10.40 123 ARG B N 1
ATOM 2589 C CA . ARG B 1 127 ? 9.755 64.506 -14.400 1.00 10.26 123 ARG B CA 1
ATOM 2590 C C . ARG B 1 127 ? 11.038 65.181 -14.816 1.00 10.76 123 ARG B C 1
ATOM 2591 O O . ARG B 1 127 ? 12.089 64.542 -14.866 1.00 10.63 123 ARG B O 1
ATOM 2599 N N . VAL B 1 128 ? 10.935 66.475 -15.099 1.00 10.86 124 VAL B N 1
ATOM 2600 C CA . VAL B 1 128 ? 12.067 67.294 -15.492 1.00 11.75 124 VAL B CA 1
ATOM 2601 C C . VAL B 1 128 ? 12.317 68.333 -14.397 1.00 12.32 124 VAL B C 1
ATOM 2602 O O . VAL B 1 128 ? 11.410 69.105 -14.034 1.00 12.56 124 VAL B O 1
ATOM 2606 N N . SER B 1 129 ? 13.542 68.366 -13.880 1.00 12.34 125 SER B N 1
ATOM 2607 C CA . SER B 1 129 ? 13.886 69.327 -12.829 1.00 12.51 125 SER B CA 1
ATOM 2608 C C . SER B 1 129 ? 14.794 70.445 -13.317 1.00 12.95 125 SER B C 1
ATOM 2609 O O . SER B 1 129 ? 15.886 70.211 -13.859 1.00 12.74 125 SER B O 1
ATOM 2612 N N . ASP B 1 130 ? 14.351 71.669 -13.071 1.00 13.54 126 ASP B N 1
ATOM 2613 C CA . ASP B 1 130 ? 15.238 72.816 -13.128 1.00 14.11 126 ASP B CA 1
ATOM 2614 C C . ASP B 1 130 ? 16.442 72.546 -12.216 1.00 13.98 126 ASP B C 1
ATOM 2615 O O . ASP B 1 130 ? 16.303 72.010 -11.120 1.00 13.47 126 ASP B O 1
ATOM 2620 N N . GLU B 1 131 ? 17.616 72.906 -12.715 1.00 14.60 127 GLU B N 1
ATOM 2621 C CA . GLU B 1 131 ? 18.865 72.985 -11.968 1.00 15.59 127 GLU B CA 1
ATOM 2622 C C . GLU B 1 131 ? 18.724 73.447 -10.507 1.00 15.24 127 GLU B C 1
ATOM 2623 O O . GLU B 1 131 ? 19.407 72.953 -9.606 1.00 15.32 127 GLU B O 1
ATOM 2629 N N . HIS B 1 132 ? 17.885 74.449 -10.290 1.00 14.82 128 HIS B N 1
ATOM 2630 C CA . HIS B 1 132 ? 17.769 75.069 -8.969 1.00 15.25 128 HIS B CA 1
ATOM 2631 C C . HIS B 1 132 ? 16.540 74.621 -8.161 1.00 14.60 128 HIS B C 1
ATOM 2632 O O . HIS B 1 132 ? 16.344 75.086 -7.054 1.00 14.91 128 HIS B O 1
ATOM 2639 N N . ALA B 1 133 ? 15.732 73.716 -8.704 1.00 14.45 129 ALA B N 1
ATOM 2640 C CA . ALA B 1 133 ? 14.622 73.123 -7.952 1.00 13.90 129 ALA B CA 1
ATOM 2641 C C . ALA B 1 133 ? 15.098 72.363 -6.711 1.00 13.92 129 ALA B C 1
ATOM 2642 O O . ALA B 1 133 ? 16.235 71.875 -6.650 1.00 14.19 129 ALA B O 1
ATOM 2644 N N . THR B 1 134 ? 14.227 72.299 -5.709 1.00 14.09 130 THR B N 1
ATOM 2645 C CA . THR B 1 134 ? 14.445 71.488 -4.506 1.00 13.84 130 THR B CA 1
ATOM 2646 C C . THR B 1 134 ? 13.189 70.653 -4.259 1.00 13.68 130 THR B C 1
ATOM 2647 O O . THR B 1 134 ? 12.099 71.025 -4.710 1.00 13.26 130 THR B O 1
ATOM 2651 N N . PHE B 1 135 ? 13.355 69.536 -3.549 1.00 12.96 131 PHE B N 1
ATOM 2652 C CA . PHE B 1 135 ? 12.298 68.551 -3.323 1.00 12.74 131 PHE B CA 1
ATOM 2653 C C . PHE B 1 135 ? 12.239 68.149 -1.863 1.00 12.11 131 PHE B C 1
ATOM 2654 O O . PHE B 1 135 ? 13.227 67.725 -1.294 1.00 12.98 131 PHE B O 1
ATOM 2662 N N . GLY B 1 136 ? 11.087 68.257 -1.243 1.00 11.62 132 GLY B N 1
ATOM 2663 C CA . GLY B 1 136 ? 11.035 68.033 0.187 1.00 12.22 132 GLY B CA 1
ATOM 2664 C C . GLY B 1 136 ? 9.636 67.839 0.717 1.00 11.99 132 GLY B C 1
ATOM 2665 O O . GLY B 1 136 ? 8.664 68.205 0.091 1.00 12.45 132 GLY B O 1
ATOM 2666 N N . LEU B 1 137 ? 9.570 67.209 1.873 1.00 12.34 133 LEU B N 1
ATOM 2667 C CA . LEU B 1 137 ? 8.336 66.958 2.589 1.00 12.47 133 LEU B CA 1
ATOM 2668 C C . LEU B 1 137 ? 8.613 67.316 4.040 1.00 11.83 133 LEU B C 1
ATOM 2669 O O . LEU B 1 137 ? 8.977 66.451 4.849 1.00 12.07 133 LEU B O 1
ATOM 2674 N N . PRO B 1 138 ? 8.478 68.605 4.376 1.00 12.13 134 PRO B N 1
ATOM 2675 C CA . PRO B 1 138 ? 8.878 69.106 5.691 1.00 12.32 134 PRO B CA 1
ATOM 2676 C C . PRO B 1 138 ? 7.877 68.878 6.807 1.00 13.14 134 PRO B C 1
ATOM 2677 O O . PRO B 1 138 ? 8.105 69.316 7.934 1.00 12.98 134 PRO B O 1
ATOM 2681 N N . GLU B 1 139 ? 6.793 68.174 6.495 1.00 13.50 135 GLU B N 1
ATOM 2682 C CA . GLU B 1 139 ? 5.626 68.062 7.361 1.00 14.23 135 GLU B CA 1
ATOM 2683 C C . GLU B 1 139 ? 5.944 67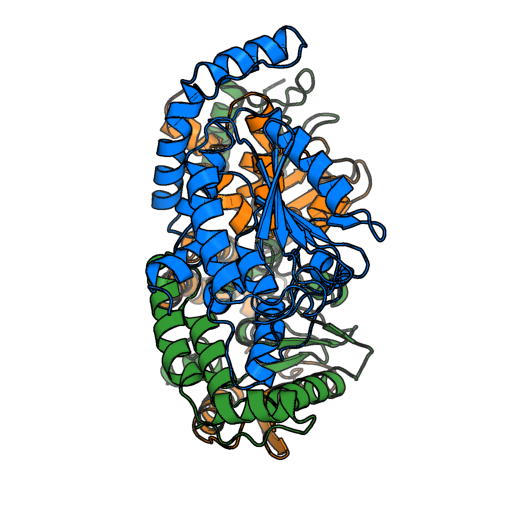.765 8.812 1.00 13.96 135 GLU B C 1
ATOM 2684 O O . GLU B 1 139 ? 5.412 68.441 9.713 1.00 13.51 135 GLU B O 1
ATOM 2690 N N . VAL B 1 140 ? 6.794 66.770 9.045 1.00 13.75 136 VAL B N 1
ATOM 2691 C CA . VAL B 1 140 ? 7.158 66.376 10.423 1.00 13.86 136 VAL B CA 1
ATOM 2692 C C . VAL B 1 140 ? 7.779 67.483 11.262 1.00 14.28 136 VAL B C 1
ATOM 2693 O O . VAL B 1 140 ? 7.625 67.482 12.483 1.00 14.29 136 VAL B O 1
ATOM 2697 N N . GLN B 1 141 ? 8.437 68.443 10.611 1.00 14.56 137 GLN B N 1
ATOM 2698 C CA . GLN B 1 141 ? 9.009 69.605 11.301 1.00 15.27 137 GLN B CA 1
ATOM 2699 C C . GLN B 1 141 ? 7.924 70.498 11.951 1.00 15.94 137 GLN B C 1
ATOM 2700 O O . GLN B 1 141 ? 8.221 71.249 12.881 1.00 15.27 137 GLN B O 1
ATOM 2706 N N . ARG B 1 142 ? 6.685 70.411 11.455 1.00 15.82 138 ARG B N 1
ATOM 2707 C CA . ARG B 1 142 ? 5.559 71.127 12.027 1.00 16.78 138 ARG B CA 1
ATOM 2708 C C . ARG B 1 142 ? 4.558 70.175 12.681 1.00 16.63 138 ARG B C 1
ATOM 2709 O O . ARG B 1 142 ? 3.417 70.550 12.935 1.00 17.90 138 ARG B O 1
ATOM 2711 N N . GLY B 1 143 ? 4.972 68.959 12.985 1.00 16.38 139 GLY B N 1
ATOM 2712 C CA . GLY B 1 143 ? 4.089 68.037 13.698 1.00 16.00 139 GLY B CA 1
ATOM 2713 C C . GLY B 1 143 ? 2.965 67.489 12.827 1.00 15.68 139 GLY B C 1
ATOM 2714 O O . GLY B 1 143 ? 1.939 67.061 13.345 1.00 15.15 139 GLY B O 1
ATOM 2715 N N . LEU B 1 144 ? 3.178 67.496 11.509 1.00 15.71 140 LEU B N 1
ATOM 2716 C CA . LEU B 1 144 ? 2.261 66.885 10.537 1.00 15.80 140 LEU B CA 1
ATOM 2717 C C . LEU B 1 144 ? 2.960 65.722 9.847 1.00 14.97 140 LEU B C 1
ATOM 2718 O O . LEU B 1 144 ? 4.161 65.523 10.042 1.00 14.22 140 LEU B O 1
ATOM 2723 N N . VAL B 1 145 ? 2.217 64.967 9.028 1.00 14.20 141 VAL B N 1
ATOM 2724 C CA . VAL B 1 145 ? 2.831 63.975 8.152 1.00 13.15 141 VAL B CA 1
ATOM 2725 C C . VAL B 1 145 ? 2.434 64.189 6.688 1.00 13.03 141 VAL B C 1
ATOM 2726 O O . VAL B 1 145 ? 1.374 64.727 6.410 1.00 13.36 141 VAL B O 1
ATOM 2730 N N . PRO B 1 146 ? 3.290 63.780 5.738 1.00 12.91 142 PRO B N 1
ATOM 2731 C CA . PRO B 1 146 ? 2.880 63.824 4.332 1.00 12.56 142 PRO B CA 1
ATOM 2732 C C . PRO B 1 146 ? 1.949 62.641 3.992 1.00 12.88 142 PRO B C 1
ATOM 2733 O O . PRO B 1 146 ? 2.380 61.609 3.436 1.00 10.96 142 PRO B O 1
ATOM 2737 N N . GLY B 1 147 ? 0.675 62.827 4.354 1.00 13.20 143 GLY B N 1
ATOM 2738 C CA . GLY B 1 147 ? -0.351 61.797 4.219 1.00 13.67 143 GLY B CA 1
ATOM 2739 C C . GLY B 1 147 ? -1.180 61.903 2.948 1.00 13.86 143 GLY B C 1
ATOM 2740 O O . GLY B 1 147 ? -2.271 61.344 2.869 1.00 14.57 143 GLY B O 1
ATOM 2741 N N . ALA B 1 148 ? -0.667 62.608 1.955 1.00 13.72 144 ALA B N 1
ATOM 2742 C CA . ALA B 1 148 ? -1.285 62.631 0.625 1.00 13.61 144 ALA B CA 1
ATOM 2743 C C . ALA B 1 148 ? -0.577 61.633 -0.307 1.00 12.47 144 ALA B C 1
ATOM 2744 O O . ALA B 1 148 ? -0.261 61.942 -1.463 1.00 13.05 144 ALA B O 1
ATOM 2746 N N . GLY B 1 149 ? -0.317 60.438 0.214 1.00 11.99 145 GLY B N 1
ATOM 2747 C CA . GLY B 1 149 ? 0.240 59.343 -0.577 1.00 11.56 145 GLY B CA 1
ATOM 2748 C C . GLY B 1 149 ? 1.732 59.076 -0.441 1.00 11.31 145 GLY B C 1
ATOM 2749 O O . GLY B 1 149 ? 2.194 58.018 -0.875 1.00 10.85 145 GLY B O 1
ATOM 2750 N N . SER B 1 150 ? 2.482 60.018 0.146 1.00 11.10 146 SER B N 1
ATOM 2751 C CA . SER B 1 150 ? 3.961 59.936 0.164 1.00 11.14 146 SER B CA 1
ATOM 2752 C C . SER B 1 150 ? 4.481 58.764 0.980 1.00 10.59 146 SER B C 1
ATOM 2753 O O . SER B 1 150 ? 5.491 58.144 0.617 1.00 9.90 146 SER B O 1
ATOM 2756 N N . MET B 1 151 ? 3.787 58.451 2.067 1.00 10.29 147 MET B N 1
ATOM 2757 C CA . MET B 1 151 ? 4.246 57.382 2.953 1.00 10.25 147 MET B CA 1
ATOM 2758 C C . MET B 1 151 ? 4.036 56.008 2.318 1.00 9.81 147 MET B C 1
ATOM 2759 O O . MET B 1 151 ? 4.856 55.134 2.482 1.00 9.90 147 MET B O 1
ATOM 2764 N N . VAL B 1 152 ? 2.967 55.856 1.547 1.00 9.82 148 VAL B N 1
ATOM 2765 C CA . VAL B 1 152 ? 2.752 54.672 0.689 1.00 9.19 148 VAL B CA 1
ATOM 2766 C C . VAL B 1 152 ? 3.758 54.630 -0.478 1.00 9.29 148 VAL B C 1
ATOM 2767 O O . VAL B 1 152 ? 4.434 53.614 -0.690 1.00 8.74 148 VAL B O 1
ATOM 2771 N N . ARG B 1 153 ? 3.893 55.756 -1.183 1.00 8.55 149 ARG B N 1
ATOM 2772 C CA . ARG B 1 153 ? 4.478 55.776 -2.525 1.00 8.97 149 ARG B CA 1
ATOM 2773 C C . ARG B 1 153 ? 5.972 56.023 -2.616 1.00 9.10 149 ARG B C 1
ATOM 2774 O O . ARG B 1 153 ? 6.619 55.450 -3.476 1.00 8.90 149 ARG B O 1
ATOM 2782 N N . LEU B 1 154 ? 6.508 56.903 -1.779 1.00 9.50 150 LEU B N 1
ATOM 2783 C CA . LEU B 1 154 ? 7.842 57.465 -2.039 1.00 9.11 150 LEU B CA 1
ATOM 2784 C C . LEU B 1 154 ? 8.899 56.377 -2.093 1.00 9.60 150 LEU B C 1
ATOM 2785 O O . LEU B 1 154 ? 9.706 56.343 -3.046 1.00 9.42 150 LEU B O 1
ATOM 2790 N N . LYS B 1 155 ? 8.866 55.473 -1.105 1.00 9.97 151 LYS B N 1
ATOM 2791 C CA . LYS B 1 155 ? 9.790 54.335 -1.054 1.00 10.52 151 LYS B CA 1
ATOM 2792 C C . LYS B 1 155 ? 9.610 53.387 -2.218 1.00 10.83 151 LYS B C 1
ATOM 2793 O O . LYS B 1 155 ? 10.492 52.588 -2.471 1.00 10.22 151 LYS B O 1
ATOM 2799 N N . ARG B 1 156 ? 8.463 53.431 -2.899 1.00 11.12 152 ARG B N 1
ATOM 2800 C CA . ARG B 1 156 ? 8.270 52.586 -4.078 1.00 10.72 152 ARG B CA 1
ATOM 2801 C C . ARG B 1 156 ? 8.979 53.140 -5.302 1.00 10.34 152 ARG B C 1
ATOM 2802 O O . ARG B 1 156 ? 9.207 52.413 -6.276 1.00 10.47 152 ARG B O 1
ATOM 2810 N N . GLN B 1 157 ? 9.249 54.437 -5.274 1.00 9.95 153 GLN B N 1
ATOM 2811 C CA . GLN B 1 157 ? 9.692 55.169 -6.448 1.00 9.48 153 GLN B CA 1
ATOM 2812 C C . GLN B 1 157 ? 11.180 55.561 -6.412 1.00 9.50 153 GLN B C 1
ATOM 2813 O O . GLN B 1 157 ? 11.787 55.762 -7.471 1.00 8.60 153 GLN B O 1
ATOM 2819 N N . ILE B 1 158 ? 11.737 55.683 -5.205 1.00 9.77 154 ILE B N 1
ATOM 2820 C CA . ILE B 1 158 ? 13.170 56.005 -4.986 1.00 10.00 154 ILE B CA 1
ATOM 2821 C C . ILE B 1 158 ? 13.734 55.130 -3.858 1.00 10.32 154 ILE B C 1
ATOM 2822 O O . ILE B 1 158 ? 12.972 54.548 -3.075 1.00 11.41 154 ILE B O 1
ATOM 2827 N N . PRO B 1 159 ? 15.065 55.050 -3.749 1.00 11.22 155 PRO B N 1
ATOM 2828 C CA . PRO B 1 159 ? 15.603 54.136 -2.748 1.00 10.89 155 PRO B CA 1
ATOM 2829 C C . PRO B 1 159 ? 15.077 54.389 -1.336 1.00 10.88 155 PRO B C 1
ATOM 2830 O O . PRO B 1 159 ? 15.040 55.531 -0.863 1.00 11.23 155 PRO B O 1
ATOM 2834 N N . TYR B 1 160 ? 14.640 53.294 -0.720 1.00 10.11 156 TYR B N 1
ATOM 2835 C CA . TYR B 1 160 ? 14.060 53.262 0.614 1.00 10.07 156 TYR B CA 1
ATOM 2836 C C . TYR B 1 160 ? 14.726 54.197 1.595 1.00 9.80 156 TYR B C 1
ATOM 2837 O O . TYR B 1 160 ? 14.045 54.958 2.263 1.00 9.11 156 TYR B O 1
ATOM 2846 N N . THR B 1 161 ? 16.053 54.136 1.714 1.00 9.44 157 THR B N 1
ATOM 2847 C CA . THR B 1 161 ? 16.713 54.954 2.746 1.00 10.00 157 THR B CA 1
ATOM 2848 C C . THR B 1 161 ? 16.544 56.450 2.524 1.00 9.91 157 THR B C 1
ATOM 2849 O O . THR B 1 161 ? 16.418 57.195 3.495 1.00 9.54 157 THR B O 1
ATOM 2853 N N . LYS B 1 162 ? 16.497 56.893 1.266 1.00 9.55 158 LYS B N 1
ATOM 2854 C CA . LYS B 1 162 ? 16.296 58.315 0.992 1.00 9.80 158 LYS B CA 1
ATOM 2855 C C . LYS B 1 162 ? 14.819 58.738 1.113 1.00 9.69 158 LYS B C 1
ATOM 2856 O O . LYS B 1 162 ? 14.518 59.851 1.532 1.00 8.67 158 LYS B O 1
ATOM 2862 N N . ALA B 1 163 ? 13.895 57.858 0.757 1.00 9.96 159 ALA B N 1
ATOM 2863 C CA . ALA B 1 163 ? 12.479 58.095 1.061 1.00 9.98 159 ALA B CA 1
ATOM 2864 C C . ALA B 1 163 ? 12.260 58.272 2.570 1.00 10.80 159 ALA B C 1
ATOM 2865 O O . ALA B 1 163 ? 11.614 59.229 3.025 1.00 10.67 159 ALA B O 1
ATOM 2867 N N . MET B 1 164 ? 12.813 57.346 3.349 1.00 11.36 160 MET B N 1
ATOM 2868 C CA . MET B 1 164 ? 12.706 57.410 4.807 1.00 11.60 160 MET B CA 1
ATOM 2869 C C . MET B 1 164 ? 13.314 58.692 5.348 1.00 11.81 160 MET B C 1
ATOM 2870 O O . MET B 1 164 ? 12.715 59.347 6.187 1.00 11.74 160 MET B O 1
ATOM 2875 N N . GLU B 1 165 ? 14.515 59.026 4.875 1.00 11.40 161 GLU B N 1
ATOM 2876 C CA . GLU B 1 165 ? 15.210 60.208 5.330 1.00 11.73 161 GLU B CA 1
ATOM 2877 C C . GLU B 1 165 ? 14.400 61.472 5.051 1.00 11.59 161 GLU B C 1
ATOM 2878 O O . GLU B 1 165 ? 14.250 62.315 5.933 1.00 12.84 161 GLU B O 1
ATOM 2884 N N . MET B 1 166 ? 13.885 61.606 3.837 1.00 10.61 162 MET B N 1
ATOM 2885 C CA . MET B 1 166 ? 13.085 62.783 3.469 1.00 10.85 162 MET B CA 1
ATOM 2886 C C . MET B 1 166 ? 11.893 62.993 4.408 1.00 11.28 162 MET B C 1
ATOM 2887 O O . MET B 1 166 ? 11.639 64.116 4.891 1.00 12.08 162 MET B O 1
ATOM 2892 N N . ILE B 1 167 ? 11.182 61.913 4.689 1.00 10.86 163 ILE B N 1
ATOM 2893 C CA . ILE B 1 167 ? 9.944 61.984 5.464 1.00 11.11 163 ILE B CA 1
ATOM 2894 C C . ILE B 1 167 ? 10.198 62.158 6.949 1.00 11.40 163 ILE B C 1
ATOM 2895 O O . ILE B 1 167 ? 9.537 62.963 7.592 1.00 11.90 163 ILE B O 1
ATOM 2900 N N . LEU B 1 168 ? 11.161 61.415 7.487 1.00 11.86 164 LEU B N 1
ATOM 2901 C CA . LEU B 1 168 ? 11.447 61.485 8.917 1.00 12.60 164 LEU B CA 1
ATOM 2902 C C . LEU B 1 168 ? 12.262 62.732 9.316 1.00 12.82 164 LEU B C 1
ATOM 2903 O O . LEU B 1 168 ? 12.088 63.214 10.425 1.00 13.67 164 LEU B O 1
ATOM 2908 N N . THR B 1 169 ? 13.147 63.249 8.454 1.00 12.55 165 THR B N 1
ATOM 2909 C CA . THR B 1 169 ? 13.880 64.485 8.779 1.00 12.91 165 THR B CA 1
ATOM 2910 C C . THR B 1 169 ? 13.127 65.732 8.311 1.00 13.60 165 THR B C 1
ATOM 2911 O O . THR B 1 169 ? 13.206 66.793 8.935 1.00 14.64 165 THR B O 1
ATOM 2915 N N . GLY B 1 170 ? 12.404 65.603 7.205 1.00 13.54 166 GLY B N 1
ATOM 2916 C CA . GLY B 1 170 ? 11.690 66.719 6.599 1.00 13.66 166 GLY B CA 1
ATOM 2917 C C . GLY B 1 170 ? 12.580 67.614 5.763 1.00 13.80 166 GLY B C 1
ATOM 2918 O O . GLY B 1 170 ? 12.143 68.684 5.304 1.00 14.42 166 GLY B O 1
ATOM 2919 N N . GLU B 1 171 ? 13.834 67.206 5.572 1.00 13.27 167 GLU B N 1
ATOM 2920 C CA . GLU B 1 171 ? 14.805 68.046 4.881 1.00 13.96 167 GLU B CA 1
ATOM 2921 C C . GLU B 1 171 ? 14.769 67.832 3.356 1.00 13.98 167 GLU B C 1
ATOM 2922 O O . GLU B 1 171 ? 14.614 66.686 2.883 1.00 13.35 167 GLU B O 1
ATOM 2928 N N . PRO B 1 172 ? 14.951 68.924 2.584 1.00 14.06 168 PRO B N 1
ATOM 2929 C CA . PRO B 1 172 ? 14.832 68.863 1.133 1.00 13.85 168 PRO B CA 1
ATOM 2930 C C . PRO B 1 172 ? 16.031 68.282 0.394 1.00 13.73 168 PRO B C 1
ATOM 2931 O O . PRO B 1 172 ? 17.137 68.212 0.935 1.00 13.37 168 PRO B O 1
ATOM 2935 N N . LEU B 1 173 ? 15.797 67.848 -0.841 1.00 13.26 169 LEU B N 1
ATOM 2936 C CA . LEU B 1 173 ? 16.875 67.406 -1.706 1.00 12.92 169 LEU B CA 1
ATOM 2937 C C . LEU B 1 173 ? 17.153 68.504 -2.730 1.00 12.77 169 LEU B C 1
ATOM 2938 O O . LEU B 1 173 ? 16.254 69.257 -3.107 1.00 11.65 169 LEU B O 1
ATOM 2943 N N . THR B 1 174 ? 18.399 68.581 -3.181 1.00 12.63 170 THR B N 1
ATOM 2944 C CA . THR B 1 174 ? 18.734 69.397 -4.346 1.00 12.76 170 THR B CA 1
ATOM 2945 C C . THR B 1 174 ? 18.266 68.680 -5.603 1.00 12.99 170 THR B C 1
ATOM 2946 O O . THR B 1 174 ? 17.893 67.502 -5.552 1.00 12.52 170 THR B O 1
ATOM 2950 N N . ALA B 1 175 ? 18.315 69.378 -6.734 1.00 12.95 171 ALA B N 1
ATOM 2951 C CA . ALA B 1 175 ? 17.919 68.803 -8.010 1.00 13.74 171 ALA B CA 1
ATOM 2952 C C . ALA B 1 175 ? 18.868 67.667 -8.381 1.00 14.08 171 ALA B C 1
ATOM 2953 O O . ALA B 1 175 ? 18.440 66.653 -8.909 1.00 13.57 171 ALA B O 1
ATOM 2955 N N . PHE B 1 176 ? 20.155 67.857 -8.090 1.00 14.64 172 PHE B N 1
ATOM 2956 C CA . PHE B 1 176 ? 21.190 66.854 -8.358 1.00 15.76 172 PHE B CA 1
ATOM 2957 C C . PHE B 1 176 ? 20.921 65.570 -7.539 1.00 14.51 172 PHE B C 1
ATOM 2958 O O . PHE B 1 176 ? 21.010 64.458 -8.055 1.00 12.72 172 PHE B O 1
ATOM 2966 N N . GLU B 1 177 ? 20.577 65.747 -6.266 1.00 13.74 173 GLU B N 1
ATOM 2967 C CA . GLU B 1 177 ? 20.202 64.632 -5.410 1.00 13.84 173 GLU B CA 1
ATOM 2968 C C . GLU B 1 177 ? 18.929 63.932 -5.863 1.00 12.85 173 GLU B C 1
ATOM 2969 O O . GLU B 1 177 ? 18.846 62.694 -5.833 1.00 13.01 173 GLU B O 1
ATOM 2975 N N . ALA B 1 178 ? 17.928 64.724 -6.228 1.00 12.32 174 ALA B N 1
ATOM 2976 C CA . ALA B 1 178 ? 16.650 64.215 -6.737 1.00 11.87 174 ALA B CA 1
ATOM 2977 C C . ALA B 1 178 ? 16.916 63.378 -7.972 1.00 11.40 174 ALA B C 1
ATOM 2978 O O . ALA B 1 178 ? 16.307 62.329 -8.154 1.00 11.12 174 ALA B O 1
ATOM 2980 N N . TYR B 1 179 ? 17.826 63.840 -8.816 1.00 11.38 175 TYR B N 1
ATOM 2981 C CA . TYR B 1 179 ? 18.192 63.055 -10.005 1.00 11.16 175 TYR B CA 1
ATOM 2982 C C . TYR B 1 179 ? 19.021 61.825 -9.629 1.00 10.47 175 TYR B C 1
ATOM 2983 O O . TYR B 1 179 ? 18.795 60.750 -10.176 1.00 9.97 175 TYR B O 1
ATOM 2992 N N . HIS B 1 180 ? 19.957 61.972 -8.693 1.00 10.49 176 HIS B N 1
ATOM 2993 C CA . HIS B 1 180 ? 20.749 60.820 -8.225 1.00 11.10 176 HIS B CA 1
ATOM 2994 C C . HIS B 1 180 ? 19.881 59.639 -7.749 1.00 11.19 176 HIS B C 1
ATOM 2995 O O . HIS B 1 180 ? 20.143 58.469 -8.087 1.00 9.75 176 HIS B O 1
ATOM 3002 N N . PHE B 1 181 ? 18.859 59.962 -6.963 1.00 11.46 177 PHE B N 1
ATOM 3003 C CA . PHE B 1 181 ? 17.982 58.956 -6.364 1.00 11.41 177 PHE B CA 1
ATOM 3004 C C . PHE B 1 181 ? 16.748 58.621 -7.219 1.00 11.64 177 PHE B C 1
ATOM 3005 O O . PHE B 1 181 ? 15.897 57.846 -6.798 1.00 11.81 177 PHE B O 1
ATOM 3013 N N . GLY B 1 182 ? 16.691 59.176 -8.431 1.00 11.70 178 GLY B N 1
ATOM 3014 C CA . GLY B 1 182 ? 15.665 58.859 -9.407 1.00 11.07 178 GLY B CA 1
ATOM 3015 C C . GLY B 1 182 ? 14.286 59.375 -9.091 1.00 11.25 178 GLY B C 1
ATOM 3016 O O . GLY B 1 182 ? 13.312 58.873 -9.613 1.00 11.12 178 GLY B O 1
ATOM 3017 N N . LEU B 1 183 ? 14.185 60.383 -8.224 1.00 11.10 179 LEU B N 1
ATOM 3018 C CA . LEU B 1 183 ? 12.910 61.029 -7.993 1.00 10.94 179 LEU B CA 1
ATOM 3019 C C . LEU B 1 183 ? 12.482 61.771 -9.268 1.00 10.94 179 LEU B C 1
ATOM 3020 O O . LEU B 1 183 ? 11.294 61.875 -9.573 1.00 10.51 179 LEU B O 1
ATOM 3025 N N . VAL B 1 184 ? 13.463 62.305 -9.995 1.00 10.63 180 VAL B N 1
ATOM 3026 C CA . VAL B 1 184 ? 13.217 62.930 -11.298 1.00 10.41 180 VAL B CA 1
ATOM 3027 C C . VAL B 1 184 ? 14.068 62.241 -12.360 1.00 10.31 180 VAL B C 1
ATOM 3028 O O . VAL B 1 184 ? 15.049 61.551 -12.036 1.00 10.25 180 VAL B O 1
ATOM 3032 N N . GLY B 1 185 ? 13.707 62.448 -13.623 1.00 10.70 181 GLY B N 1
ATOM 3033 C CA . GLY B 1 185 ? 14.368 61.787 -14.734 1.00 10.94 181 GLY B CA 1
ATOM 3034 C C . GLY B 1 185 ? 15.330 62.652 -15.521 1.00 11.48 181 GLY B C 1
ATOM 3035 O O . GLY B 1 185 ? 16.077 62.133 -16.348 1.00 10.30 181 GLY B O 1
ATOM 3036 N N . HIS B 1 186 ? 15.297 63.966 -15.287 1.00 11.74 182 HIS B N 1
ATOM 3037 C CA . HIS B 1 186 ? 16.181 64.914 -15.952 1.00 12.33 182 HIS B CA 1
ATOM 3038 C C . HIS B 1 186 ? 16.501 66.092 -15.005 1.00 12.43 182 HIS B C 1
ATOM 3039 O O . HIS B 1 186 ? 15.660 66.487 -14.175 1.00 12.02 182 HIS B O 1
ATOM 3046 N N . VAL B 1 187 ? 17.706 66.642 -15.139 1.00 12.51 183 VAL B N 1
ATOM 3047 C CA . VAL B 1 187 ? 18.035 67.942 -14.554 1.00 13.63 183 VAL B CA 1
ATOM 3048 C C . VAL B 1 187 ? 18.537 68.821 -15.687 1.00 14.26 183 VAL B C 1
ATOM 3049 O O . VAL B 1 187 ? 19.456 68.427 -16.425 1.00 14.51 183 VAL B O 1
ATOM 3053 N N . VAL B 1 188 ? 17.937 69.997 -15.841 1.00 14.30 184 VAL B N 1
ATOM 3054 C CA . VAL B 1 188 ? 18.212 70.838 -17.008 1.00 14.16 184 VAL B CA 1
ATOM 3055 C C . VAL B 1 188 ? 18.614 72.256 -16.568 1.00 15.01 184 VAL B C 1
ATOM 3056 O O . VAL B 1 188 ? 18.357 72.622 -15.431 1.00 14.01 184 VAL B O 1
ATOM 3060 N N . PRO B 1 189 ? 19.243 73.051 -17.469 1.00 15.80 185 PRO B N 1
ATOM 3061 C CA . PRO B 1 189 ? 19.654 74.404 -17.096 1.00 16.35 185 PRO B CA 1
ATOM 3062 C C . PRO B 1 189 ? 18.491 75.290 -16.654 1.00 16.33 185 PRO B C 1
ATOM 3063 O O . PRO B 1 189 ? 17.363 75.152 -17.151 1.00 16.11 185 PRO B O 1
ATOM 3067 N N . ALA B 1 190 ? 18.791 76.175 -15.709 1.00 16.53 186 ALA B N 1
ATOM 3068 C CA . ALA B 1 190 ? 17.837 77.144 -15.164 1.00 16.81 186 ALA B CA 1
ATOM 3069 C C . ALA B 1 190 ? 16.895 77.698 -16.204 1.00 17.01 186 ALA B C 1
ATOM 3070 O O . ALA B 1 190 ? 17.328 78.188 -17.240 1.00 17.45 186 ALA B O 1
ATOM 3072 N N . GLY B 1 191 ? 15.597 77.607 -15.935 1.00 17.11 187 GLY B N 1
ATOM 3073 C CA . GLY B 1 191 ? 14.604 78.239 -16.798 1.00 17.35 187 GLY B CA 1
ATOM 3074 C C . GLY B 1 191 ? 14.156 77.412 -17.989 1.00 17.47 187 GLY B C 1
ATOM 3075 O O . GLY B 1 191 ? 13.305 77.876 -18.744 1.00 18.34 187 GLY B O 1
ATOM 3076 N N . THR B 1 192 ? 14.697 76.200 -18.171 1.00 16.54 188 THR B N 1
ATOM 3077 C CA . THR B 1 192 ? 14.391 75.390 -19.368 1.00 16.36 188 THR B CA 1
ATOM 3078 C C . THR B 1 192 ? 13.495 74.147 -19.131 1.00 16.09 188 THR B C 1
ATOM 3079 O O . THR B 1 192 ? 13.204 73.407 -20.089 1.00 16.16 188 THR B O 1
ATOM 3083 N N . ALA B 1 193 ? 13.059 73.920 -17.888 1.00 15.72 189 ALA B N 1
ATOM 3084 C CA . ALA B 1 193 ? 12.245 72.725 -17.557 1.00 15.21 189 ALA B CA 1
ATOM 3085 C C . ALA B 1 193 ? 11.004 72.576 -18.433 1.00 15.25 189 ALA B C 1
ATOM 3086 O O . ALA B 1 193 ? 10.717 71.474 -18.906 1.00 15.42 189 ALA B O 1
ATOM 3088 N N . LEU B 1 194 ? 10.265 73.667 -18.629 1.00 15.51 190 LEU B N 1
ATOM 3089 C CA . LEU B 1 194 ? 9.063 73.636 -19.469 1.00 15.54 190 LEU B CA 1
ATOM 3090 C C . LEU B 1 194 ? 9.405 73.370 -20.947 1.00 15.88 190 LEU B C 1
ATOM 3091 O O . LEU B 1 194 ? 8.676 72.645 -21.625 1.00 14.51 190 LEU B O 1
ATOM 3096 N N . ASP B 1 195 ? 10.518 73.922 -21.431 1.00 16.00 191 ASP B N 1
ATOM 3097 C CA . ASP B 1 195 ? 11.003 73.589 -22.773 1.00 16.72 191 ASP B CA 1
ATOM 3098 C C . ASP B 1 195 ? 11.215 72.072 -22.933 1.00 15.97 191 ASP B C 1
ATOM 3099 O O . ASP B 1 195 ? 10.724 71.464 -23.867 1.00 14.87 191 ASP B O 1
ATOM 3104 N N . LYS B 1 196 ? 11.965 71.478 -22.020 1.00 15.58 192 LYS B N 1
ATOM 3105 C CA . LYS B 1 196 ? 12.248 70.061 -22.084 1.00 15.37 192 LYS B CA 1
ATOM 3106 C C . LYS B 1 196 ? 10.961 69.255 -21.947 1.00 14.97 192 LYS B C 1
ATOM 3107 O O . LYS B 1 196 ? 10.774 68.249 -22.650 1.00 15.51 192 LYS B O 1
ATOM 3113 N N . ALA B 1 197 ? 10.081 69.681 -21.042 1.00 14.36 193 ALA B N 1
ATOM 3114 C CA . ALA B 1 197 ? 8.786 68.995 -20.854 1.00 14.30 193 ALA B CA 1
ATOM 3115 C C . ALA B 1 197 ? 7.971 68.988 -22.147 1.00 14.23 193 ALA B C 1
ATOM 3116 O O . ALA B 1 197 ? 7.348 67.979 -22.491 1.00 12.71 193 ALA B O 1
ATOM 3118 N N . ARG B 1 198 ? 7.970 70.117 -22.853 1.00 15.59 194 ARG B N 1
ATOM 3119 C CA . ARG B 1 198 ? 7.251 70.223 -24.129 1.00 16.92 194 ARG B CA 1
ATOM 3120 C C . ARG B 1 198 ? 7.815 69.281 -25.173 1.00 16.99 194 ARG B C 1
ATOM 3121 O O . ARG B 1 198 ? 7.067 68.657 -25.943 1.00 17.53 194 ARG B O 1
ATOM 3129 N N . SER B 1 199 ? 9.134 69.157 -25.192 1.00 16.78 195 SER B N 1
ATOM 3130 C CA . SER B 1 199 ? 9.785 68.260 -26.143 1.00 16.61 195 SER B CA 1
ATOM 3131 C C . SER B 1 199 ? 9.409 66.800 -25.861 1.00 15.52 195 SER B C 1
ATOM 3132 O O . SER B 1 199 ? 9.127 66.045 -26.784 1.00 14.49 195 SER B O 1
ATOM 3135 N N . LEU B 1 200 ? 9.363 66.419 -24.585 1.00 14.91 196 LEU B N 1
ATOM 3136 C CA . LEU B 1 200 ? 8.921 65.058 -24.202 1.00 14.53 196 LEU B CA 1
ATOM 3137 C C . LEU B 1 200 ? 7.458 64.807 -24.579 1.00 14.80 196 LEU B C 1
ATOM 3138 O O . LEU B 1 200 ? 7.119 63.734 -25.104 1.00 14.05 196 LEU B O 1
ATOM 3143 N N . ALA B 1 201 ? 6.604 65.799 -24.303 1.00 14.60 197 ALA B N 1
ATOM 3144 C CA . ALA B 1 201 ? 5.187 65.755 -24.667 1.00 14.64 197 ALA B CA 1
ATOM 3145 C C . ALA B 1 201 ? 4.996 65.536 -26.166 1.00 15.16 197 ALA B C 1
ATOM 3146 O O . ALA B 1 201 ? 4.177 64.712 -26.564 1.00 14.93 197 ALA B O 1
ATOM 3148 N N . ASP B 1 202 ? 5.754 66.268 -26.981 1.00 15.49 198 ASP B N 1
ATOM 3149 C CA . ASP B 1 202 ? 5.683 66.122 -28.434 1.00 16.52 198 ASP B CA 1
ATOM 3150 C C . ASP B 1 202 ? 5.973 64.681 -28.859 1.00 15.22 198 ASP B C 1
ATOM 3151 O O . ASP B 1 202 ? 5.318 64.163 -29.769 1.00 15.17 198 ASP B O 1
ATOM 3156 N N . ARG B 1 203 ? 6.942 64.044 -28.201 1.00 13.86 199 ARG B N 1
ATOM 3157 C CA . ARG B 1 203 ? 7.279 62.671 -28.504 1.00 13.89 199 ARG B CA 1
ATOM 3158 C C . ARG B 1 203 ? 6.093 61.780 -28.129 1.00 13.93 199 ARG B C 1
ATOM 3159 O O . ARG B 1 203 ? 5.721 60.895 -28.888 1.00 13.75 199 ARG B O 1
ATOM 3167 N N . ILE B 1 204 ? 5.478 62.046 -26.979 1.00 14.08 200 ILE B N 1
ATOM 3168 C CA . ILE B 1 204 ? 4.364 61.225 -26.487 1.00 14.36 200 ILE B CA 1
ATOM 3169 C C . ILE B 1 204 ? 3.137 61.338 -27.384 1.00 14.97 200 ILE B C 1
ATOM 3170 O O . ILE B 1 204 ? 2.500 60.321 -27.697 1.00 15.03 200 ILE B O 1
ATOM 3175 N N . VAL B 1 205 ? 2.821 62.552 -27.838 1.00 15.29 201 VAL B N 1
ATOM 3176 C CA . VAL B 1 205 ? 1.623 62.731 -28.689 1.00 15.66 201 VAL B CA 1
ATOM 3177 C C . VAL B 1 205 ? 1.748 62.098 -30.087 1.00 15.41 201 VAL B C 1
ATOM 3178 O O . VAL B 1 205 ? 0.740 61.919 -30.763 1.00 15.30 201 VAL B O 1
ATOM 3182 N N . ARG B 1 206 ? 2.963 61.739 -30.498 1.00 14.49 202 ARG B N 1
ATOM 3183 C CA . ARG B 1 206 ? 3.177 60.982 -31.732 1.00 15.34 202 ARG B CA 1
ATOM 3184 C C . ARG B 1 206 ? 2.991 59.469 -31.566 1.00 14.72 202 ARG B C 1
ATOM 3185 O O . ARG B 1 206 ? 2.921 58.731 -32.567 1.00 14.43 202 ARG B O 1
ATOM 3193 N N . ASN B 1 207 ? 2.941 59.009 -30.315 1.00 13.95 203 ASN B N 1
ATOM 3194 C CA . ASN B 1 207 ? 2.765 57.585 -30.012 1.00 13.88 203 ASN B CA 1
ATOM 3195 C C . ASN B 1 207 ? 1.294 57.182 -30.044 1.00 13.82 203 ASN B C 1
ATOM 3196 O O . ASN B 1 207 ? 0.405 58.038 -29.964 1.00 14.39 203 ASN B O 1
ATOM 3201 N N . GLY B 1 208 ? 1.032 55.892 -30.195 1.00 13.61 204 GLY B N 1
ATOM 3202 C CA . GLY B 1 208 ? -0.349 55.395 -30.267 1.00 13.77 204 GLY B CA 1
ATOM 3203 C C . GLY B 1 208 ? -1.073 55.725 -28.972 1.00 13.73 204 GLY B C 1
ATOM 3204 O O . GLY B 1 208 ? -0.590 55.359 -27.910 1.00 13.16 204 GLY B O 1
ATOM 3205 N N . PRO B 1 209 ? -2.219 56.435 -29.046 1.00 13.98 205 PRO B N 1
ATOM 3206 C CA . PRO B 1 209 ? -2.881 56.862 -27.807 1.00 13.90 205 PRO B CA 1
ATOM 3207 C C . PRO B 1 209 ? -3.482 55.735 -26.972 1.00 13.40 205 PRO B C 1
ATOM 3208 O O . PRO B 1 209 ? -3.467 55.823 -25.742 1.00 13.81 205 PRO B O 1
ATOM 3212 N N . LEU B 1 210 ? -3.984 54.674 -27.609 1.00 13.08 206 LEU B N 1
ATOM 3213 C CA . LEU B 1 210 ? -4.487 53.525 -26.844 1.00 13.05 206 LEU B CA 1
ATOM 3214 C C . LEU B 1 210 ? -3.316 52.781 -26.198 1.00 11.98 206 LEU B C 1
ATOM 3215 O O . LEU B 1 210 ? -3.403 52.346 -25.038 1.00 12.04 206 LEU B O 1
ATOM 3220 N N . ALA B 1 211 ? -2.225 52.660 -26.954 1.00 11.89 207 ALA B N 1
ATOM 3221 C CA . ALA B 1 211 ? -0.987 52.050 -26.478 1.00 10.98 207 ALA B CA 1
ATOM 3222 C C . ALA B 1 211 ? -0.450 52.792 -25.262 1.00 11.01 207 ALA B C 1
ATOM 3223 O O . ALA B 1 211 ? -0.147 52.165 -24.263 1.00 10.65 207 ALA B O 1
ATOM 3225 N N . VAL B 1 212 ? -0.354 54.118 -25.350 1.00 10.35 208 VAL B N 1
ATOM 3226 C CA . VAL B 1 212 ? 0.116 54.943 -24.223 1.00 10.95 208 VAL B CA 1
ATOM 3227 C C . VAL B 1 212 ? -0.797 54.855 -22.979 1.00 11.57 208 VAL B C 1
ATOM 3228 O O . VAL B 1 212 ? -0.318 54.655 -21.863 1.00 10.92 208 VAL B O 1
ATOM 3232 N N . ARG B 1 213 ? -2.111 55.002 -23.164 1.00 12.61 209 ARG B N 1
ATOM 3233 C CA . ARG B 1 213 ? -3.082 54.873 -22.062 1.00 13.24 209 ARG B CA 1
ATOM 3234 C C . ARG B 1 213 ? -3.014 53.478 -21.396 1.00 12.15 209 ARG B C 1
ATOM 3235 O O . ARG B 1 213 ? -2.905 53.360 -20.177 1.00 10.16 209 ARG B O 1
ATOM 3243 N N . ASN B 1 214 ? -3.084 52.420 -22.198 1.00 11.21 210 ASN B N 1
ATOM 3244 C CA . ASN B 1 214 ? -3.063 51.073 -21.623 1.00 10.90 210 ASN B CA 1
ATOM 3245 C C . ASN B 1 214 ? -1.726 50.733 -20.997 1.00 10.78 210 ASN B C 1
ATOM 3246 O O . ASN B 1 214 ? -1.682 50.011 -19.998 1.00 10.14 210 ASN B O 1
ATOM 3251 N N . ALA B 1 215 ? -0.639 51.248 -21.564 1.00 10.76 211 ALA B N 1
ATOM 3252 C CA . ALA B 1 215 ? 0.683 51.034 -20.959 1.00 10.66 211 ALA B CA 1
ATOM 3253 C C . ALA B 1 215 ? 0.779 51.693 -19.572 1.00 10.72 211 ALA B C 1
ATOM 3254 O O . ALA B 1 215 ? 1.205 51.064 -18.599 1.00 11.11 211 ALA B O 1
ATOM 3256 N N . LYS B 1 216 ? 0.378 52.949 -19.473 1.00 10.57 212 LYS B N 1
ATOM 3257 C CA . LYS B 1 216 ? 0.345 53.606 -18.162 1.00 10.52 212 LYS B CA 1
ATOM 3258 C C . LYS B 1 216 ? -0.558 52.865 -17.181 1.00 10.19 212 LYS B C 1
ATOM 3259 O O . LYS B 1 216 ? -0.182 52.650 -16.045 1.00 10.24 212 LYS B O 1
ATOM 3265 N N . GLU B 1 217 ? -1.730 52.448 -17.624 1.00 10.42 213 GLU B N 1
ATOM 3266 C CA . GLU B 1 217 ? -2.663 51.777 -16.740 1.00 10.90 213 GLU B CA 1
ATOM 3267 C C . GLU B 1 217 ? -2.122 50.427 -16.303 1.00 10.51 213 GLU B C 1
ATOM 3268 O O . GLU B 1 217 ? -2.301 50.045 -15.138 1.00 10.55 213 GLU B O 1
ATOM 3274 N N . ALA B 1 218 ? -1.421 49.719 -17.204 1.00 9.61 214 ALA B N 1
ATOM 3275 C CA . ALA B 1 218 ? -0.841 48.405 -16.848 1.00 9.57 214 ALA B CA 1
ATOM 3276 C C . ALA B 1 218 ? 0.307 48.571 -15.841 1.00 9.45 214 ALA B C 1
ATOM 3277 O O . ALA B 1 218 ? 0.418 47.820 -14.866 1.00 9.60 214 ALA B O 1
ATOM 3279 N N . ILE B 1 219 ? 1.141 49.581 -16.078 1.00 9.98 215 ILE B N 1
ATOM 3280 C CA . ILE B 1 219 ? 2.236 49.912 -15.171 1.00 9.90 215 ILE B CA 1
ATOM 3281 C C . ILE B 1 219 ? 1.692 50.241 -13.781 1.00 10.52 215 ILE B C 1
ATOM 3282 O O . ILE B 1 219 ? 2.158 49.679 -12.798 1.00 10.53 215 ILE B O 1
ATOM 3287 N N . VAL B 1 220 ? 0.695 51.124 -13.706 1.00 10.44 216 VAL B N 1
ATOM 3288 C CA . VAL B 1 220 ? 0.153 51.534 -12.413 1.00 10.85 216 VAL B CA 1
ATOM 3289 C C . VAL B 1 220 ? -0.647 50.445 -11.700 1.00 11.28 216 VAL B C 1
ATOM 3290 O O . VAL B 1 220 ? -0.404 50.163 -10.525 1.00 10.45 216 VAL B O 1
ATOM 3294 N N . ARG B 1 221 ? -1.589 49.832 -12.405 1.00 11.30 217 ARG B N 1
ATOM 3295 C CA . ARG B 1 221 ? -2.494 48.877 -11.783 1.00 12.65 217 ARG B CA 1
ATOM 3296 C C . ARG B 1 221 ? -1.824 47.544 -11.448 1.00 11.97 217 ARG B C 1
ATOM 3297 O O . ARG B 1 221 ? -2.208 46.914 -10.489 1.00 10.72 217 ARG B O 1
ATOM 3305 N N . SER B 1 222 ? -0.805 47.124 -12.204 1.00 11.66 218 SER B N 1
ATOM 3306 C CA . SER B 1 222 ? -0.097 45.887 -11.838 1.00 11.48 218 SER B CA 1
ATOM 3307 C C . SER B 1 222 ? 0.678 46.065 -10.552 1.00 11.77 218 SER B C 1
ATOM 3308 O O . SER B 1 222 ? 0.884 45.094 -9.815 1.00 12.09 218 SER B O 1
ATOM 3311 N N . GLY B 1 223 ? 1.112 47.299 -10.294 1.00 11.68 219 GLY B N 1
ATOM 3312 C CA . GLY B 1 223 ? 1.787 47.638 -9.050 1.00 11.44 219 GLY B CA 1
ATOM 3313 C C . GLY B 1 223 ? 2.942 46.704 -8.744 1.00 11.54 219 GLY B C 1
ATOM 3314 O O . GLY B 1 223 ? 3.687 46.278 -9.648 1.00 10.96 219 GLY B O 1
ATOM 3315 N N . TRP B 1 224 ? 3.055 46.366 -7.465 1.00 11.67 220 TRP B N 1
ATOM 3316 C CA . TRP B 1 224 ? 4.064 45.444 -6.973 1.00 12.20 220 TRP B CA 1
ATOM 3317 C C . TRP B 1 224 ? 3.372 44.169 -6.470 1.00 12.20 220 TRP B C 1
ATOM 3318 O O . TRP B 1 224 ? 3.901 43.442 -5.619 1.00 12.53 220 TRP B O 1
ATOM 3329 N N . LEU B 1 225 ? 2.185 43.911 -7.015 1.00 12.90 221 LEU B N 1
ATOM 3330 C CA . LEU B 1 225 ? 1.386 42.727 -6.679 1.00 12.69 221 LEU B CA 1
ATOM 3331 C C . LEU B 1 225 ? 2.104 41.430 -7.062 1.00 13.32 221 LEU B C 1
ATOM 3332 O O . LEU B 1 225 ? 3.014 41.430 -7.912 1.00 12.16 221 LEU B O 1
ATOM 3337 N N . ALA B 1 226 ? 1.714 40.337 -6.411 1.00 13.94 222 ALA B N 1
ATOM 3338 C CA . ALA B 1 226 ? 2.171 38.992 -6.789 1.00 15.19 222 ALA B CA 1
ATOM 3339 C C . ALA B 1 226 ? 2.291 38.913 -8.316 1.00 15.74 222 ALA B C 1
ATOM 3340 O O . ALA B 1 226 ? 1.327 39.218 -9.014 1.00 14.91 222 ALA B O 1
ATOM 3342 N N . GLU B 1 227 ? 3.463 38.514 -8.819 1.00 17.14 223 GLU B N 1
ATOM 3343 C CA . GLU B 1 227 ? 3.798 38.647 -10.255 1.00 18.52 223 GLU B CA 1
ATOM 3344 C C . GLU B 1 227 ? 2.749 37.974 -11.148 1.00 19.03 223 GLU B C 1
ATOM 3345 O O . GLU B 1 227 ? 2.391 38.519 -12.193 1.00 19.18 223 GLU B O 1
ATOM 3351 N N . GLU B 1 228 ? 2.215 36.821 -10.730 1.00 19.65 224 GLU B N 1
ATOM 3352 C CA . GLU B 1 228 ? 1.198 36.130 -11.537 1.00 20.14 224 GLU B CA 1
ATOM 3353 C C . GLU B 1 228 ? -0.071 36.950 -11.735 1.00 19.33 224 GLU B C 1
ATOM 3354 O O . GLU B 1 228 ? -0.536 37.081 -12.869 1.00 19.01 224 GLU B O 1
ATOM 3360 N N . ASP B 1 229 ? -0.605 37.508 -10.647 1.00 18.48 225 ASP B N 1
ATOM 3361 C CA . ASP B 1 229 ? -1.740 38.431 -10.705 1.00 17.99 225 ASP B CA 1
ATOM 3362 C C . ASP B 1 229 ? -1.380 39.687 -11.525 1.00 17.18 225 ASP B C 1
ATOM 3363 O O . ASP B 1 229 ? -2.182 40.170 -12.329 1.00 15.94 225 ASP B O 1
ATOM 3368 N N . ALA B 1 230 ? -0.171 40.208 -11.301 1.00 16.04 226 ALA B N 1
ATOM 3369 C CA . ALA B 1 230 ? 0.285 41.420 -11.984 1.00 15.32 226 ALA B CA 1
ATOM 3370 C C . ALA B 1 230 ? 0.327 41.152 -13.476 1.00 15.26 226 ALA B C 1
ATOM 3371 O O . ALA B 1 230 ? -0.142 41.952 -14.259 1.00 14.03 226 ALA B O 1
ATOM 3373 N N . ARG B 1 231 ? 0.863 40.004 -13.875 1.00 15.59 227 ARG B N 1
ATOM 3374 C CA . ARG B 1 231 ? 0.895 39.668 -15.306 1.00 15.79 227 ARG B CA 1
ATOM 3375 C C . ARG B 1 231 ? -0.494 39.501 -15.929 1.00 15.55 227 ARG B C 1
ATOM 3376 O O . ARG B 1 231 ? -0.672 39.826 -17.106 1.00 14.45 227 ARG B O 1
ATOM 3384 N N . ALA B 1 232 ? -1.462 38.999 -15.159 1.00 15.27 228 ALA B N 1
ATOM 3385 C CA . ALA B 1 232 ? -2.855 38.943 -15.639 1.00 15.96 228 ALA B CA 1
ATOM 3386 C C . ALA B 1 232 ? -3.415 40.343 -15.952 1.00 15.94 228 ALA B C 1
ATOM 3387 O O . ALA B 1 232 ? -4.056 40.536 -16.984 1.00 15.05 228 ALA B O 1
ATOM 3389 N N . ILE B 1 233 ? -3.155 41.302 -15.057 1.00 15.56 229 ILE B N 1
ATOM 3390 C CA . ILE B 1 233 ? -3.543 42.719 -15.245 1.00 15.78 229 ILE B CA 1
ATOM 3391 C C . ILE B 1 233 ? -2.902 43.267 -16.536 1.00 15.83 229 ILE B C 1
ATOM 3392 O O . ILE B 1 233 ? -3.584 43.823 -17.408 1.00 15.78 229 ILE B O 1
ATOM 3397 N N . GLU B 1 234 ? -1.598 43.058 -16.667 1.00 15.76 230 GLU B N 1
ATOM 3398 C CA . GLU B 1 234 ? -0.861 43.429 -17.876 1.00 15.90 230 GLU B CA 1
ATOM 3399 C C . GLU B 1 234 ? -1.486 42.840 -19.164 1.00 15.75 230 GLU B C 1
ATOM 3400 O O . GLU B 1 234 ? -1.660 43.545 -20.156 1.00 15.59 230 GLU B O 1
ATOM 3406 N N . ALA B 1 235 ? -1.823 41.553 -19.141 1.00 16.27 231 ALA B N 1
ATOM 3407 C CA . ALA B 1 235 ? -2.388 40.877 -20.327 1.00 16.60 231 ALA B CA 1
ATOM 3408 C C . ALA B 1 235 ? -3.745 41.467 -20.714 1.00 16.86 231 ALA B C 1
ATOM 3409 O O . ALA B 1 235 ? -4.032 41.660 -21.901 1.00 16.67 231 ALA B O 1
ATOM 3411 N N . ARG B 1 236 ? -4.561 41.771 -19.712 1.00 16.95 232 ARG B N 1
ATOM 3412 C CA . ARG B 1 236 ? -5.907 42.302 -19.937 1.00 17.99 232 ARG B CA 1
ATOM 3413 C C . ARG B 1 236 ? -5.847 43.627 -20.692 1.00 16.62 232 ARG B C 1
ATOM 3414 O O . ARG B 1 236 ? -6.702 43.919 -21.546 1.00 17.11 232 ARG B O 1
ATOM 3422 N N . LEU B 1 237 ? -4.837 44.425 -20.372 1.00 14.75 233 LEU B N 1
ATOM 3423 C CA . LEU B 1 237 ? -4.620 45.725 -21.029 1.00 13.97 233 LEU B CA 1
ATOM 3424 C C . LEU B 1 237 ? -3.785 45.602 -22.327 1.00 13.49 233 LEU B C 1
ATOM 3425 O O . LEU B 1 237 ? -3.822 46.473 -23.186 1.00 14.03 233 LEU B O 1
ATOM 3430 N N . THR B 1 238 ? -3.040 44.518 -22.474 1.00 13.19 234 THR B N 1
ATOM 3431 C CA . THR B 1 238 ? -2.233 44.322 -23.677 1.00 13.81 234 THR B CA 1
ATOM 3432 C C . THR B 1 238 ? -3.073 43.812 -24.853 1.00 14.36 234 THR B C 1
ATOM 3433 O O . THR B 1 238 ? -2.879 44.236 -25.987 1.00 14.22 234 THR B O 1
ATOM 3437 N N . ARG B 1 239 ? -4.012 42.914 -24.570 1.00 15.31 235 ARG B N 1
ATOM 3438 C CA . ARG B 1 239 ? -4.820 42.269 -25.613 1.00 16.35 235 ARG B CA 1
ATOM 3439 C C . ARG B 1 239 ? -5.532 43.261 -26.529 1.00 15.34 235 ARG B C 1
ATOM 3440 O O . ARG B 1 239 ? -5.441 43.122 -27.746 1.00 15.14 235 ARG B O 1
ATOM 3448 N N . PRO B 1 240 ? -6.250 44.256 -25.953 1.00 15.25 236 PRO B N 1
ATOM 3449 C CA . PRO B 1 240 ? -6.916 45.268 -26.778 1.00 15.03 236 PRO B CA 1
ATOM 3450 C C . PRO B 1 240 ? -5.934 46.041 -27.661 1.00 14.47 236 PRO B C 1
ATOM 3451 O O . PRO B 1 240 ? -6.276 46.382 -28.784 1.00 15.30 236 PRO B O 1
ATOM 3455 N N . VAL B 1 241 ? -4.718 46.269 -27.180 1.00 13.48 237 VAL B N 1
ATOM 3456 C CA . VAL B 1 241 ? -3.707 46.980 -27.967 1.00 13.23 237 VAL B CA 1
ATOM 3457 C C . VAL B 1 241 ? -3.293 46.129 -29.170 1.00 13.99 237 VAL B C 1
ATOM 3458 O O . VAL B 1 241 ? -3.306 46.607 -30.303 1.00 13.32 237 VAL B O 1
ATOM 3462 N N . ILE B 1 242 ? -2.976 44.864 -28.923 1.00 14.95 238 ILE B N 1
ATOM 3463 C CA . ILE B 1 242 ? -2.620 43.924 -30.005 1.00 16.36 238 ILE B CA 1
ATOM 3464 C C . ILE B 1 242 ? -3.650 43.874 -31.125 1.00 16.39 238 ILE B C 1
ATOM 3465 O O . ILE B 1 242 ? -3.302 43.862 -32.304 1.00 17.39 238 ILE B O 1
ATOM 3470 N N . THR B 1 243 ? -4.924 43.885 -30.760 1.00 16.61 239 THR B N 1
ATOM 3471 C CA . THR B 1 243 ? -6.015 43.768 -31.723 1.00 16.58 239 THR B CA 1
ATOM 3472 C C . THR B 1 243 ? -6.529 45.116 -32.260 1.00 16.75 239 THR B C 1
ATOM 3473 O O . THR B 1 243 ? -7.507 45.156 -33.019 1.00 17.52 239 THR B O 1
ATOM 3477 N N . SER B 1 244 ? -5.853 46.199 -31.902 1.00 15.62 240 SER B N 1
ATOM 3478 C CA . SER B 1 244 ? -6.314 47.550 -32.235 1.00 15.24 240 SER B CA 1
ATOM 3479 C C . SER B 1 244 ? -6.042 47.896 -33.703 1.00 15.60 240 SER B C 1
ATOM 3480 O O . SER B 1 244 ? -5.157 47.314 -34.355 1.00 14.55 240 SER B O 1
ATOM 3483 N N . ALA B 1 245 ? -6.812 48.853 -34.206 1.00 16.05 241 ALA B N 1
ATOM 3484 C CA . ALA B 1 245 ? -6.536 49.473 -35.490 1.00 16.68 241 ALA B CA 1
ATOM 3485 C C . ALA B 1 245 ? -5.157 50.150 -35.473 1.00 16.49 241 ALA B C 1
ATOM 3486 O O . ALA B 1 245 ? -4.394 50.025 -36.432 1.00 16.21 241 ALA B O 1
ATOM 3488 N N . ASP B 1 246 ? -4.837 50.840 -34.382 1.00 16.16 242 ASP B N 1
ATOM 3489 C CA . ASP B 1 246 ? -3.555 51.550 -34.277 1.00 16.20 242 ASP B CA 1
ATOM 3490 C C . ASP B 1 246 ? -2.356 50.621 -34.430 1.00 16.14 242 ASP B C 1
ATOM 3491 O O . ASP B 1 246 ? -1.410 50.984 -35.118 1.00 16.30 242 ASP B O 1
ATOM 3496 N N . ALA B 1 247 ? -2.412 49.429 -33.828 1.00 15.87 243 ALA B N 1
ATOM 3497 C CA . ALA B 1 247 ? -1.320 48.469 -33.921 1.00 16.38 243 ALA B CA 1
ATOM 3498 C C . ALA B 1 247 ? -1.029 48.070 -35.374 1.00 17.41 243 ALA B C 1
ATOM 3499 O O . ALA B 1 247 ? 0.128 47.955 -35.760 1.00 16.73 243 ALA B O 1
ATOM 3501 N N . ARG B 1 248 ? -2.080 47.840 -36.150 1.00 18.79 244 ARG B N 1
ATOM 3502 C CA . ARG B 1 248 ? -1.950 47.465 -37.568 1.00 20.51 244 ARG B CA 1
ATOM 3503 C C . ARG B 1 248 ? -1.433 48.649 -38.373 1.00 21.38 244 ARG B C 1
ATOM 3504 O O . ARG B 1 248 ? -0.610 48.486 -39.291 1.00 22.17 244 ARG B O 1
ATOM 3506 N N . GLU B 1 249 ? -1.903 49.842 -38.027 1.00 22.82 245 GLU B N 1
ATOM 3507 C CA . GLU B 1 249 ? -1.431 51.071 -38.673 1.00 23.70 245 GLU B CA 1
ATOM 3508 C C . GLU B 1 249 ? 0.069 51.247 -38.442 1.00 25.08 245 GLU B C 1
ATOM 3509 O O . GLU B 1 249 ? 0.796 51.599 -39.374 1.00 25.36 245 GLU B O 1
ATOM 3515 N N . GLY B 1 250 ? 0.533 50.985 -37.220 1.00 26.13 246 GLY B N 1
ATOM 3516 C CA . GLY B 1 250 ? 1.967 50.985 -36.922 1.00 27.56 246 GLY B CA 1
ATOM 3517 C C . GLY B 1 250 ? 2.777 50.168 -37.911 1.00 29.55 246 GLY B C 1
ATOM 3518 O O . GLY B 1 250 ? 3.783 50.644 -38.442 1.00 30.36 246 GLY B O 1
ATOM 3519 N N . LEU B 1 251 ? 2.331 48.944 -38.185 1.00 31.12 247 LEU B N 1
ATOM 3520 C CA . LEU B 1 251 ? 2.982 48.094 -39.186 1.00 32.46 247 LEU B CA 1
ATOM 3521 C C . LEU B 1 251 ? 2.760 48.589 -40.616 1.00 33.66 247 LEU B C 1
ATOM 3522 O O . LEU B 1 251 ? 3.716 48.818 -41.347 1.00 34.05 247 LEU B O 1
ATOM 3527 N N . ALA B 1 252 ? 1.506 48.739 -41.030 1.00 34.92 248 ALA B N 1
ATOM 3528 C CA . ALA B 1 252 ? 1.198 49.150 -42.409 1.00 35.93 248 ALA B CA 1
ATOM 3529 C C . ALA B 1 252 ? 1.928 50.448 -42.783 1.00 36.89 248 ALA B C 1
ATOM 3530 O O . ALA B 1 252 ? 2.400 50.608 -43.923 1.00 36.48 248 ALA B O 1
ATOM 3532 N N . ALA B 1 253 ? 2.019 51.360 -41.811 1.00 37.36 249 ALA B N 1
ATOM 3533 C CA . ALA B 1 253 ? 2.818 52.568 -41.946 1.00 38.27 249 ALA B CA 1
ATOM 3534 C C . ALA B 1 253 ? 4.277 52.219 -42.243 1.00 38.75 249 ALA B C 1
ATOM 3535 O O . ALA B 1 253 ? 4.858 52.812 -43.155 1.00 39.39 249 ALA B O 1
ATOM 3537 N N . PHE B 1 254 ? 4.839 51.268 -41.485 1.00 39.19 250 PHE B N 1
ATOM 3538 C CA . PHE B 1 254 ? 6.234 50.783 -41.645 1.00 39.96 250 PHE B CA 1
ATOM 3539 C C . PHE B 1 254 ? 6.315 49.391 -42.335 1.00 40.40 250 PHE B C 1
ATOM 3540 O O . PHE B 1 254 ? 6.629 48.385 -41.685 1.00 41.26 250 PHE B O 1
ATOM 3542 N N . LYS B 1 255 ? 6.105 49.338 -43.650 1.00 40.35 251 LYS B N 1
ATOM 3543 C CA . LYS B 1 255 ? 6.124 50.532 -44.464 1.00 39.95 251 LYS B CA 1
ATOM 3544 C C . LYS B 1 255 ? 5.340 50.476 -45.776 1.00 39.64 251 LYS B C 1
ATOM 3545 O O . LYS B 1 255 ? 5.716 49.790 -46.728 1.00 39.52 251 LYS B O 1
ATOM 3547 N N . GLU B 1 256 ? 4.251 51.245 -45.789 1.00 38.75 252 GLU B N 1
ATOM 3548 C CA . GLU B 1 256 ? 3.793 51.930 -46.991 1.00 39.01 252 GLU B CA 1
ATOM 3549 C C . GLU B 1 256 ? 4.629 53.220 -47.210 1.00 38.48 252 GLU B C 1
ATOM 3550 O O . GLU B 1 256 ? 4.203 54.144 -47.915 1.00 38.88 252 GLU B O 1
ATOM 3556 N N . LYS B 1 257 ? 5.819 53.262 -46.599 1.00 37.73 253 LYS B N 1
ATOM 3557 C CA . LYS B 1 257 ? 6.787 54.358 -46.749 1.00 37.36 253 LYS B CA 1
ATOM 3558 C C . LYS B 1 257 ? 6.143 55.700 -46.372 1.00 37.10 253 LYS B C 1
ATOM 3559 O O . LYS B 1 257 ? 6.219 56.694 -47.122 1.00 36.78 253 LYS B O 1
ATOM 3561 N N . ARG B 1 258 ? 5.535 55.706 -45.179 1.00 36.43 254 ARG B N 1
ATOM 3562 C CA . ARG B 1 258 ? 4.773 56.856 -44.673 1.00 36.30 254 ARG B CA 1
ATOM 3563 C C . ARG B 1 258 ? 4.633 56.811 -43.139 1.00 35.40 254 ARG B C 1
ATOM 3564 O O . ARG B 1 258 ? 4.639 55.734 -42.549 1.00 35.03 254 ARG B O 1
ATOM 3566 N N . GLU B 1 259 ? 4.525 57.982 -42.505 1.00 35.25 255 GLU B N 1
ATOM 3567 C CA . GLU B 1 259 ? 4.362 58.084 -41.029 1.00 34.44 255 GLU B CA 1
ATOM 3568 C C . GLU B 1 259 ? 2.963 57.600 -40.565 1.00 33.12 255 GLU B C 1
ATOM 3569 O O . GLU B 1 259 ? 1.991 57.657 -41.327 1.00 33.21 255 GLU B O 1
ATOM 3575 N N . ALA B 1 260 ? 2.879 57.125 -39.319 1.00 31.72 256 ALA B N 1
ATOM 3576 C CA . ALA B 1 260 ? 1.644 56.550 -38.779 1.00 30.45 256 ALA B CA 1
ATOM 3577 C C . ALA B 1 260 ? 0.623 57.629 -38.419 1.00 29.59 256 ALA B C 1
ATOM 3578 O O . ALA B 1 260 ? 0.986 58.667 -37.868 1.00 29.68 256 ALA B O 1
ATOM 3580 N N . A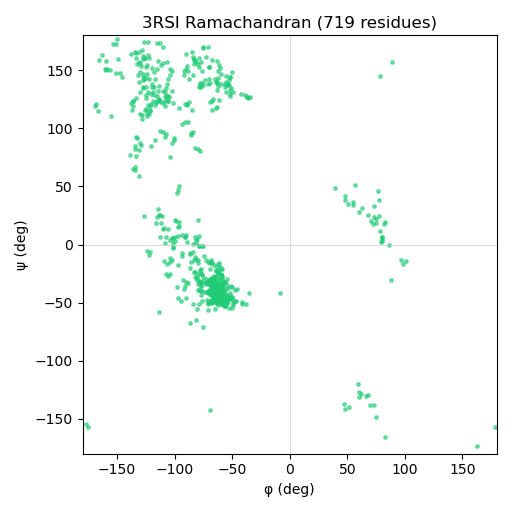RG B 1 261 ? -0.648 57.369 -38.729 1.00 27.88 257 ARG B N 1
ATOM 3581 C CA . ARG B 1 261 ? -1.770 58.202 -38.283 1.00 26.74 257 ARG B CA 1
ATOM 3582 C C . ARG B 1 261 ? -2.616 57.377 -37.302 1.00 25.34 257 ARG B C 1
ATOM 3583 O O . ARG B 1 261 ? -3.435 56.556 -37.714 1.00 25.16 257 ARG B O 1
ATOM 3585 N N . PHE B 1 262 ? -2.391 57.574 -36.007 1.00 23.43 258 PHE B N 1
ATOM 3586 C CA . PHE B 1 262 ? -3.096 56.802 -34.976 1.00 22.30 258 PHE B CA 1
ATOM 3587 C C . PHE B 1 262 ? -4.396 57.503 -34.613 1.00 22.39 258 PHE B C 1
ATOM 3588 O O . PHE B 1 262 ? -4.474 58.735 -34.677 1.00 21.48 258 PHE B O 1
ATOM 3596 N N . THR B 1 263 ? -5.403 56.714 -34.227 1.00 21.69 259 THR B N 1
ATOM 3597 C CA . THR B 1 263 ? -6.701 57.245 -33.824 1.00 21.81 259 THR B CA 1
ATOM 3598 C C . THR B 1 263 ? -7.105 56.849 -32.385 1.00 21.70 259 THR B C 1
ATOM 3599 O O . THR B 1 263 ? -8.109 57.317 -31.865 1.00 21.71 259 THR B O 1
ATOM 3603 N N . GLY B 1 264 ? -6.325 55.997 -31.732 1.00 21.06 260 GLY B N 1
ATOM 3604 C CA . GLY B 1 264 ? -6.681 55.520 -30.405 1.00 21.64 260 GLY B CA 1
ATOM 3605 C C . GLY B 1 264 ? -7.677 54.374 -30.377 1.00 22.08 260 GLY B C 1
ATOM 3606 O O . GLY B 1 264 ? -8.287 54.110 -29.346 1.00 22.13 260 GLY B O 1
ATOM 3607 N N . ARG B 1 265 ? -7.840 53.692 -31.507 1.00 22.38 261 ARG B N 1
ATOM 3608 C CA . ARG B 1 265 ? -8.720 52.523 -31.614 1.00 23.28 261 ARG B CA 1
ATOM 3609 C C . ARG B 1 265 ? -7.945 51.420 -32.307 1.00 22.26 261 ARG B C 1
ATOM 3610 O O . ARG B 1 265 ? -8.462 50.339 -32.538 1.00 20.60 261 ARG B O 1
ATOM 3619 N N . ALA C 1 8 ? -5.136 85.302 -13.826 1.00 32.53 4 ALA C N 1
ATOM 3620 C CA . ALA C 1 8 ? -5.174 85.151 -12.342 1.00 32.03 4 ALA C CA 1
ATOM 3621 C C . ALA C 1 8 ? -5.922 83.906 -11.814 1.00 31.47 4 ALA C C 1
ATOM 3622 O O . ALA C 1 8 ? -5.998 83.722 -10.596 1.00 31.75 4 ALA C O 1
ATOM 3624 N N . ARG C 1 9 ? -6.462 83.052 -12.689 1.00 30.29 5 ARG C N 1
ATOM 3625 C CA . ARG C 1 9 ? -7.029 81.769 -12.225 1.00 29.29 5 ARG C CA 1
ATOM 3626 C C . ARG C 1 9 ? -5.933 81.007 -11.466 1.00 27.94 5 ARG C C 1
ATOM 3627 O O . ARG C 1 9 ? -4.781 80.991 -11.910 1.00 27.62 5 ARG C O 1
ATOM 3635 N N . GLU C 1 10 ? -6.285 80.391 -10.336 1.00 26.38 6 GLU C N 1
ATOM 3636 C CA . GLU C 1 10 ? -5.296 79.749 -9.442 1.00 25.68 6 GLU C CA 1
ATOM 3637 C C . GLU C 1 10 ? -4.611 78.542 -10.099 1.00 24.19 6 GLU C C 1
ATOM 3638 O O . GLU C 1 10 ? -3.476 78.217 -9.783 1.00 23.24 6 GLU C O 1
ATOM 3644 N N . LEU C 1 11 ? -5.301 77.910 -11.043 1.00 23.34 7 LEU C N 1
ATOM 3645 C CA . LEU C 1 11 ? -4.692 76.914 -11.911 1.00 22.17 7 LEU C CA 1
ATOM 3646 C C . LEU C 1 11 ? -5.000 77.291 -13.352 1.00 22.03 7 LEU C C 1
ATOM 3647 O O . LEU C 1 11 ? -6.141 77.164 -13.783 1.00 21.83 7 LEU C O 1
ATOM 3652 N N . LEU C 1 12 ? -3.997 77.757 -14.087 1.00 21.41 8 LEU C N 1
ATOM 3653 C CA . LEU C 1 12 ? -4.195 78.092 -15.479 1.00 21.89 8 LEU C CA 1
ATOM 3654 C C . LEU C 1 12 ? -4.198 76.810 -16.307 1.00 22.33 8 LEU C C 1
ATOM 3655 O O . LEU C 1 12 ? -3.384 75.892 -16.084 1.00 20.64 8 LEU C O 1
ATOM 3660 N N . VAL C 1 13 ? -5.133 76.734 -17.245 1.00 23.43 9 VAL C N 1
ATOM 3661 C CA . VAL C 1 13 ? -5.235 75.580 -18.144 1.00 24.70 9 VAL C CA 1
ATOM 3662 C C . VAL C 1 13 ? -5.074 76.095 -19.572 1.00 26.22 9 VAL C C 1
ATOM 3663 O O . VAL C 1 13 ? -5.818 76.945 -20.017 1.00 27.32 9 VAL C O 1
ATOM 3667 N N . GLU C 1 14 ? -4.078 75.590 -20.275 1.00 27.57 10 GLU C N 1
ATOM 3668 C CA . GLU C 1 14 ? -3.715 76.104 -21.583 1.00 29.40 10 GLU C CA 1
ATOM 3669 C C . GLU C 1 14 ? -3.625 74.907 -22.509 1.00 30.33 10 GLU C C 1
ATOM 3670 O O . GLU C 1 14 ? -3.003 73.909 -22.147 1.00 29.76 10 GLU C O 1
ATOM 3676 N N . ARG C 1 15 ? -4.260 74.967 -23.676 1.00 31.44 11 ARG C N 1
ATOM 3677 C CA . ARG C 1 15 ? -4.187 73.826 -24.592 1.00 32.41 11 ARG C CA 1
ATOM 3678 C C . ARG C 1 15 ? -3.482 74.200 -25.888 1.00 32.49 11 ARG C C 1
ATOM 3679 O O . ARG C 1 15 ? -3.892 75.141 -26.548 1.00 33.72 11 ARG C O 1
ATOM 3687 N N . ASP C 1 16 ? -2.400 73.484 -26.214 1.00 31.95 12 ASP C N 1
ATOM 3688 C CA . ASP C 1 16 ? -1.696 73.615 -27.495 1.00 31.55 12 ASP C CA 1
ATOM 3689 C C . ASP C 1 16 ? -1.795 72.285 -28.246 1.00 30.42 12 ASP C C 1
ATOM 3690 O O . ASP C 1 16 ? -0.953 71.382 -28.089 1.00 30.12 12 ASP C O 1
ATOM 3695 N N . GLY C 1 17 ? -2.847 72.153 -29.043 1.00 29.01 13 GLY C N 1
ATOM 3696 C CA . GLY C 1 17 ? -3.057 70.942 -29.796 1.00 27.87 13 GLY C CA 1
ATOM 3697 C C . GLY C 1 17 ? -3.394 69.788 -28.863 1.00 26.34 13 GLY C C 1
ATOM 3698 O O . GLY C 1 17 ? -4.280 69.921 -28.024 1.00 26.00 13 GLY C O 1
ATOM 3699 N N . PRO C 1 18 ? -2.686 68.651 -29.004 1.00 24.52 14 PRO C N 1
ATOM 3700 C CA . PRO C 1 18 ? -2.939 67.474 -28.179 1.00 23.26 14 PRO C CA 1
ATOM 3701 C C . PRO C 1 18 ? -2.282 67.525 -26.791 1.00 22.20 14 PRO C C 1
ATOM 3702 O O . PRO C 1 18 ? -2.357 66.551 -26.035 1.00 20.23 14 PRO C O 1
ATOM 3706 N N . VAL C 1 19 ? -1.644 68.652 -26.473 1.00 21.52 15 VAL C N 1
ATOM 3707 C CA . VAL C 1 19 ? -1.024 68.879 -25.170 1.00 21.75 15 VAL C CA 1
ATOM 3708 C C . VAL C 1 19 ? -1.786 69.927 -24.354 1.00 21.33 15 VAL C C 1
ATOM 3709 O O . VAL C 1 19 ? -2.133 70.995 -24.865 1.00 22.01 15 VAL C O 1
ATOM 3713 N N . VAL C 1 20 ? -2.055 69.612 -23.090 1.00 20.67 16 VAL C N 1
ATOM 3714 C CA . VAL C 1 20 ? -2.575 70.590 -22.145 1.00 20.49 16 VAL C CA 1
ATOM 3715 C C . VAL C 1 20 ? -1.452 70.942 -21.156 1.00 19.93 16 VAL C C 1
ATOM 3716 O O . VAL C 1 20 ? -0.763 70.064 -20.650 1.00 18.34 16 VAL C O 1
ATOM 3720 N N . ILE C 1 21 ? -1.289 72.229 -20.886 1.00 19.39 17 ILE C N 1
ATOM 3721 C CA . ILE C 1 21 ? -0.321 72.718 -19.902 1.00 19.30 17 ILE C CA 1
ATOM 3722 C C . ILE C 1 21 ? -1.097 73.290 -18.741 1.00 18.77 17 ILE C C 1
ATOM 3723 O O . ILE C 1 21 ? -1.896 74.198 -18.943 1.00 18.98 17 ILE C O 1
ATOM 3728 N N . LEU C 1 22 ? -0.850 72.758 -17.545 1.00 17.88 18 LEU C N 1
ATOM 3729 C CA . LEU C 1 22 ? -1.457 73.214 -16.304 1.00 17.58 18 LEU C CA 1
ATOM 3730 C C . LEU C 1 22 ? -0.401 74.014 -15.534 1.00 17.26 18 LEU C C 1
ATOM 3731 O O . LEU C 1 22 ? 0.713 73.517 -15.320 1.00 15.90 18 LEU C O 1
ATOM 3736 N N . THR C 1 23 ? -0.731 75.248 -15.139 1.00 16.83 19 THR C N 1
ATOM 3737 C CA . THR C 1 23 ? 0.214 76.096 -14.414 1.00 16.61 19 THR C CA 1
ATOM 3738 C C . THR C 1 23 ? -0.366 76.511 -13.074 1.00 16.63 19 THR C C 1
ATOM 3739 O O . THR C 1 23 ? -1.347 77.249 -13.007 1.00 16.73 19 THR C O 1
ATOM 3743 N N . MET C 1 24 ? 0.242 76.008 -12.005 1.00 16.11 20 MET C N 1
ATOM 3744 C CA . MET C 1 24 ? -0.114 76.393 -10.670 1.00 16.40 20 MET C CA 1
ATOM 3745 C C . MET C 1 24 ? 0.283 77.864 -10.539 1.00 16.89 20 MET C C 1
ATOM 3746 O O . MET C 1 24 ? 1.437 78.226 -10.797 1.00 15.63 20 MET C O 1
ATOM 3751 N N . ASN C 1 25 ? -0.688 78.697 -10.152 1.00 17.35 21 ASN C N 1
ATOM 3752 C CA . ASN C 1 25 ? -0.609 80.148 -10.367 1.00 18.04 21 ASN C CA 1
ATOM 3753 C C . ASN C 1 25 ? -1.046 80.976 -9.153 1.00 18.61 21 ASN C C 1
ATOM 3754 O O . ASN C 1 25 ? -2.056 81.687 -9.187 1.00 19.49 21 ASN C O 1
ATOM 3759 N N . ARG C 1 26 ? -0.280 80.865 -8.075 1.00 18.95 22 ARG C N 1
ATOM 3760 C CA . ARG C 1 26 ? -0.373 81.817 -6.966 1.00 19.68 22 ARG C CA 1
ATOM 3761 C C . ARG C 1 26 ? 1.038 82.202 -6.559 1.00 18.98 22 ARG C C 1
ATOM 3762 O O . ARG C 1 26 ? 1.462 81.890 -5.464 1.00 18.89 22 ARG C O 1
ATOM 3770 N N . PRO C 1 27 ? 1.780 82.857 -7.460 1.00 19.40 23 PRO C N 1
ATOM 3771 C CA . PRO C 1 27 ? 3.206 83.118 -7.228 1.00 19.90 23 PRO C CA 1
ATOM 3772 C C . PRO C 1 27 ? 3.513 83.891 -5.942 1.00 20.66 23 PRO C C 1
ATOM 3773 O O . PRO C 1 27 ? 4.549 83.645 -5.317 1.00 20.17 23 PRO C O 1
ATOM 3777 N N . HIS C 1 28 ? 2.614 84.782 -5.523 1.00 21.61 24 HIS C N 1
ATOM 3778 C CA . HIS C 1 28 ? 2.784 85.466 -4.239 1.00 22.62 24 HIS C CA 1
ATOM 3779 C C . HIS C 1 28 ? 2.840 84.500 -3.043 1.00 22.16 24 HIS C C 1
ATOM 3780 O O . HIS C 1 28 ? 3.359 84.871 -1.986 1.00 21.28 24 HIS C O 1
ATOM 3787 N N . ARG C 1 29 ? 2.313 83.280 -3.211 1.00 21.17 25 ARG C N 1
ATOM 3788 C CA . ARG C 1 29 ? 2.411 82.234 -2.183 1.00 21.29 25 ARG C CA 1
ATOM 3789 C C . ARG C 1 29 ? 3.252 81.029 -2.645 1.00 20.06 25 ARG C C 1
ATOM 3790 O O . ARG C 1 29 ? 3.136 79.918 -2.107 1.00 18.73 25 ARG C O 1
ATOM 3798 N N . ARG C 1 30 ? 4.130 81.271 -3.612 1.00 18.96 26 ARG C N 1
ATOM 3799 C CA . ARG C 1 30 ? 4.914 80.223 -4.217 1.00 18.57 26 ARG C CA 1
ATOM 3800 C C . ARG C 1 30 ? 4.045 79.028 -4.609 1.00 17.67 26 ARG C C 1
ATOM 3801 O O . ARG C 1 30 ? 4.453 77.891 -4.426 1.00 17.21 26 ARG C O 1
ATOM 3809 N N . ASN C 1 31 ? 2.863 79.331 -5.159 1.00 17.13 27 ASN C N 1
ATOM 3810 C CA . ASN C 1 31 ? 1.941 78.358 -5.768 1.00 17.52 27 ASN C CA 1
ATOM 3811 C C . ASN C 1 31 ? 1.442 77.271 -4.811 1.00 17.47 27 ASN C C 1
ATOM 3812 O O . ASN C 1 31 ? 1.057 76.197 -5.229 1.00 16.80 27 ASN C O 1
ATOM 3817 N N . ALA C 1 32 ? 1.390 77.621 -3.526 1.00 18.36 28 ALA C N 1
ATOM 3818 C CA . ALA C 1 32 ? 0.840 76.758 -2.491 1.00 18.41 28 ALA C CA 1
ATOM 3819 C C . ALA C 1 32 ? -0.561 76.297 -2.893 1.00 18.49 28 ALA C C 1
ATOM 3820 O O . ALA C 1 32 ? -1.342 77.087 -3.431 1.00 18.21 28 ALA C O 1
ATOM 3822 N N . LEU C 1 33 ? -0.844 75.015 -2.673 1.00 18.63 29 LEU C N 1
ATOM 3823 C CA . LEU C 1 33 ? -2.168 74.439 -2.912 1.00 19.03 29 LEU C CA 1
ATOM 3824 C C . LEU C 1 33 ? -3.180 75.163 -2.049 1.00 19.85 29 LEU C C 1
ATOM 3825 O O . LEU C 1 33 ? -2.910 75.488 -0.902 1.00 20.60 29 LEU C O 1
ATOM 3830 N N . SER C 1 34 ? -4.330 75.446 -2.634 1.00 20.37 30 SER C N 1
ATOM 3831 C CA . SER C 1 34 ? -5.470 76.007 -1.922 1.00 20.86 30 SER C CA 1
ATOM 3832 C C . SER C 1 34 ? -6.677 75.119 -2.239 1.00 21.56 30 SER C C 1
ATOM 3833 O O . SER C 1 34 ? -6.608 74.257 -3.106 1.00 21.09 30 SER C O 1
ATOM 3836 N N . THR C 1 35 ? -7.757 75.298 -1.492 1.00 22.84 31 THR C N 1
ATOM 3837 C CA . THR C 1 35 ? -9.037 74.653 -1.772 1.00 23.66 31 THR C CA 1
ATOM 3838 C C . THR C 1 35 ? -9.456 74.829 -3.227 1.00 23.55 31 THR C C 1
ATOM 3839 O O . THR C 1 35 ? -9.830 73.880 -3.913 1.00 23.49 31 THR C O 1
ATOM 3843 N N . ASN C 1 36 ? -9.411 76.072 -3.674 1.00 23.61 32 ASN C N 1
ATOM 3844 C CA . ASN C 1 36 ? -9.790 76.407 -5.019 1.00 24.19 32 ASN C CA 1
ATOM 3845 C C . ASN C 1 36 ? -8.918 75.694 -6.070 1.00 23.35 32 ASN C C 1
ATOM 3846 O O . ASN C 1 36 ? -9.434 75.189 -7.082 1.00 22.84 32 ASN C O 1
ATOM 3851 N N . MET C 1 37 ? -7.611 75.635 -5.822 1.00 22.05 33 MET C N 1
ATOM 3852 C CA . MET C 1 37 ? -6.694 75.025 -6.786 1.00 20.89 33 MET C CA 1
ATOM 3853 C C . MET C 1 37 ? -6.944 73.525 -6.889 1.00 20.02 33 MET C C 1
ATOM 3854 O O . MET C 1 37 ? -6.936 72.965 -7.988 1.00 19.27 33 MET C O 1
ATOM 3859 N N . VAL C 1 38 ? -7.147 72.878 -5.744 1.00 19.23 34 VAL C N 1
ATOM 3860 C CA . VAL C 1 38 ? -7.448 71.439 -5.729 1.00 18.66 34 VAL C CA 1
ATOM 3861 C C . VAL C 1 38 ? -8.741 71.146 -6.483 1.00 18.70 34 VAL C C 1
ATOM 3862 O O . VAL C 1 38 ? -8.818 70.172 -7.259 1.00 17.51 34 VAL C O 1
ATOM 3866 N N . SER C 1 39 ? -9.743 71.999 -6.266 1.00 18.27 35 SER C N 1
ATOM 3867 C CA . SER C 1 39 ? -10.995 71.889 -6.986 1.00 18.27 35 SER C CA 1
ATOM 3868 C C . SER C 1 39 ? -10.767 72.007 -8.490 1.00 17.65 35 SER C C 1
ATOM 3869 O O . SER C 1 39 ? -11.297 71.207 -9.270 1.00 17.66 35 SER C O 1
ATOM 3872 N N . GLN C 1 40 ? -9.986 73.003 -8.894 1.00 16.35 36 GLN C N 1
ATOM 3873 C CA . GLN C 1 40 ? -9.682 73.199 -10.310 1.00 16.33 36 GLN C CA 1
ATOM 3874 C C . GLN C 1 40 ? -8.842 72.048 -10.887 1.00 15.53 36 GLN C C 1
ATOM 3875 O O . GLN C 1 40 ? -9.018 71.664 -12.043 1.00 14.80 36 GLN C O 1
ATOM 3881 N N . PHE C 1 41 ? -7.938 71.513 -10.068 1.00 14.31 37 PHE C N 1
ATOM 3882 C CA . PHE C 1 41 ? -7.176 70.324 -10.427 1.00 14.24 37 PHE C CA 1
ATOM 3883 C C . PHE C 1 41 ? -8.132 69.180 -10.803 1.00 14.35 37 PHE C C 1
ATOM 3884 O O . PHE C 1 41 ? -8.020 68.613 -11.890 1.00 13.17 37 PHE C O 1
ATOM 3892 N N . ALA C 1 42 ? -9.107 68.900 -9.935 1.00 14.34 38 ALA C N 1
ATOM 3893 C CA . ALA C 1 42 ? -10.070 67.813 -10.192 1.00 14.84 38 ALA C CA 1
ATOM 3894 C C . ALA C 1 42 ? -10.811 68.011 -11.516 1.00 14.99 38 ALA C C 1
ATOM 3895 O O . ALA C 1 42 ? -10.922 67.085 -12.314 1.00 15.37 38 ALA C O 1
ATOM 3897 N N . ALA C 1 43 ? -11.270 69.235 -11.769 1.00 15.64 39 ALA C N 1
ATOM 3898 C CA . ALA C 1 43 ? -11.930 69.566 -13.019 1.00 15.38 39 ALA C CA 1
ATOM 3899 C C . ALA C 1 43 ? -11.000 69.398 -14.245 1.00 14.88 39 ALA C C 1
ATOM 3900 O O . ALA C 1 43 ? -11.455 68.938 -15.300 1.00 15.49 39 ALA C O 1
ATOM 3902 N N . ALA C 1 44 ? -9.719 69.764 -14.100 1.00 13.86 40 ALA C N 1
ATOM 3903 C CA . ALA C 1 44 ? -8.727 69.583 -15.165 1.00 13.97 40 ALA C CA 1
ATOM 3904 C C . ALA C 1 44 ? -8.488 68.112 -15.459 1.00 13.10 40 ALA C C 1
ATOM 3905 O O . ALA C 1 44 ? -8.361 67.727 -16.626 1.00 12.88 40 ALA C O 1
ATOM 3907 N N . TRP C 1 45 ? -8.403 67.292 -14.410 1.00 12.76 41 TRP C N 1
ATOM 3908 C CA . TRP C 1 45 ? -8.147 65.859 -14.613 1.00 13.02 41 TRP C CA 1
ATOM 3909 C C . TRP C 1 45 ? -9.301 65.253 -15.385 1.00 13.39 41 TRP C C 1
ATOM 3910 O O . TRP C 1 45 ? -9.092 64.495 -16.331 1.00 13.64 41 TRP C O 1
ATOM 3921 N N . ASP C 1 46 ? -10.519 65.603 -14.980 1.00 14.83 42 ASP C N 1
ATOM 3922 C CA . ASP C 1 46 ? -11.722 65.146 -15.659 1.00 15.67 42 ASP C CA 1
ATOM 3923 C C . ASP C 1 46 ? -11.719 65.562 -17.135 1.00 16.23 42 ASP C C 1
ATOM 3924 O O . ASP C 1 46 ? -12.075 64.759 -18.006 1.00 16.23 42 ASP C O 1
ATOM 3929 N N . GLU C 1 47 ? -11.350 66.815 -17.410 1.00 16.86 43 GLU C N 1
ATOM 3930 C CA . GLU C 1 47 ? -11.298 67.309 -18.797 1.00 18.31 43 GLU C CA 1
ATOM 3931 C C . GLU C 1 47 ? -10.254 66.559 -19.615 1.00 17.40 43 GLU C C 1
ATOM 3932 O O . GLU C 1 47 ? -10.534 66.124 -20.745 1.00 17.32 43 GLU C O 1
ATOM 3938 N N . ILE C 1 48 ? -9.059 66.414 -19.039 1.00 16.83 44 ILE C N 1
ATOM 3939 C CA . ILE C 1 48 ? -7.961 65.677 -19.661 1.00 16.43 44 ILE C CA 1
ATOM 3940 C C . ILE C 1 48 ? -8.310 64.207 -19.921 1.00 17.07 44 ILE C C 1
ATOM 3941 O O . ILE C 1 48 ? -7.977 63.681 -20.980 1.00 17.04 44 ILE C O 1
ATOM 3946 N N . ASP C 1 49 ? -8.968 63.550 -18.969 1.00 17.38 45 ASP C N 1
ATOM 3947 C CA . ASP C 1 49 ? -9.390 62.154 -19.163 1.00 18.29 45 ASP C CA 1
ATOM 3948 C C . ASP C 1 49 ? -10.495 61.970 -20.219 1.00 19.48 45 ASP C C 1
ATOM 3949 O O . ASP C 1 49 ? -10.509 60.954 -20.923 1.00 19.46 45 ASP C O 1
ATOM 3954 N N . HIS C 1 50 ? -11.431 62.915 -20.293 1.00 21.04 46 HIS C N 1
ATOM 3955 C CA . HIS C 1 50 ? -12.609 62.803 -21.183 1.00 22.95 46 HIS C CA 1
ATOM 3956 C C . HIS C 1 50 ? -12.317 63.166 -22.639 1.00 23.39 46 HIS C C 1
ATOM 3957 O O . HIS C 1 50 ? -12.970 62.630 -23.528 1.00 23.76 46 HIS C O 1
ATOM 3964 N N . ASP C 1 51 ? -11.370 64.085 -22.877 1.00 23.52 47 ASP C N 1
ATOM 3965 C CA . ASP C 1 51 ? -11.139 64.661 -24.218 1.00 24.28 47 ASP C CA 1
ATOM 3966 C C . ASP C 1 51 ? -10.108 63.834 -24.973 1.00 24.39 47 ASP C C 1
ATOM 3967 O O . ASP C 1 51 ? -8.927 63.914 -24.695 1.00 23.69 47 ASP C O 1
ATOM 3972 N N . ASP C 1 52 ? -10.570 63.044 -25.942 1.00 25.62 48 ASP C N 1
ATOM 3973 C CA . ASP C 1 52 ? -9.701 62.100 -26.675 1.00 25.86 48 ASP C CA 1
ATOM 3974 C C . ASP C 1 52 ? -8.596 62.812 -27.451 1.00 25.18 48 ASP C C 1
ATOM 3975 O O . ASP C 1 52 ? -7.549 62.227 -27.715 1.00 25.88 48 ASP C O 1
ATOM 3980 N N . GLY C 1 53 ? -8.820 64.072 -27.792 1.00 24.88 49 GLY C N 1
ATOM 3981 C CA . GLY C 1 53 ? -7.806 64.876 -28.471 1.00 24.32 49 GLY C CA 1
ATOM 3982 C C . GLY C 1 53 ? -6.641 65.313 -27.585 1.00 23.24 49 GLY C C 1
ATOM 3983 O O . GLY C 1 53 ? -5.621 65.780 -28.096 1.00 23.38 49 GLY C O 1
ATOM 3984 N N . ILE C 1 54 ? -6.771 65.179 -26.261 1.00 21.68 50 ILE C N 1
ATOM 3985 C CA . ILE C 1 54 ? -5.638 65.455 -25.372 1.00 19.76 50 ILE C CA 1
ATOM 3986 C C . ILE C 1 54 ? -4.864 64.157 -25.202 1.00 18.84 50 ILE C C 1
ATOM 3987 O O . ILE C 1 54 ? -5.407 63.164 -24.723 1.00 18.23 50 ILE C O 1
ATOM 3992 N N . ARG C 1 55 ? -3.595 64.180 -25.597 1.00 17.97 51 ARG C N 1
ATOM 3993 C CA . ARG C 1 55 ? -2.729 63.018 -25.555 1.00 17.12 51 ARG C CA 1
ATOM 3994 C C . ARG C 1 55 ? -1.634 63.109 -24.470 1.00 16.38 51 ARG C C 1
ATOM 3995 O O . ARG C 1 55 ? -1.026 62.107 -24.134 1.00 15.42 51 ARG C O 1
ATOM 4003 N N . ALA C 1 56 ? -1.411 64.297 -23.911 1.00 15.82 52 ALA C N 1
ATOM 4004 C CA . ALA C 1 56 ? -0.444 64.472 -22.819 1.00 15.10 52 ALA C CA 1
ATOM 4005 C C . ALA C 1 56 ? -0.706 65.765 -22.042 1.00 14.72 52 ALA C C 1
ATOM 4006 O O . ALA C 1 56 ? -1.190 66.741 -22.603 1.00 15.64 52 ALA C O 1
ATOM 4008 N N . ALA C 1 57 ? -0.347 65.769 -20.760 1.00 13.86 53 ALA C N 1
ATOM 4009 C CA . ALA C 1 57 ? -0.484 66.941 -19.907 1.00 13.36 53 ALA C CA 1
ATOM 4010 C C . ALA C 1 57 ? 0.855 67.299 -19.281 1.00 12.36 53 ALA C C 1
ATOM 4011 O O . ALA C 1 57 ? 1.659 66.425 -18.947 1.00 11.15 53 ALA C O 1
ATOM 4013 N N . ILE C 1 58 ? 1.104 68.589 -19.139 1.00 12.28 54 ILE C N 1
ATOM 4014 C CA . ILE C 1 58 ? 2.288 69.087 -18.458 1.00 12.28 54 ILE C CA 1
ATOM 4015 C C . ILE C 1 58 ? 1.825 69.879 -17.251 1.00 12.70 54 ILE C C 1
ATOM 4016 O O . ILE C 1 58 ? 0.851 70.629 -17.340 1.00 12.99 54 ILE C O 1
ATOM 4021 N N . LEU C 1 59 ? 2.486 69.661 -16.116 1.00 12.79 55 LEU C N 1
ATOM 4022 C CA . LEU C 1 59 ? 2.219 70.412 -14.889 1.00 12.90 55 LEU C CA 1
ATOM 4023 C C . LEU C 1 59 ? 3.470 71.231 -14.562 1.00 12.96 55 LEU C C 1
ATOM 4024 O O . LEU C 1 59 ? 4.597 70.706 -14.577 1.00 12.60 55 LEU C O 1
ATOM 4029 N N . THR C 1 60 ? 3.263 72.514 -14.274 1.00 14.17 56 THR C N 1
ATOM 4030 C CA . THR C 1 60 ? 4.351 73.436 -13.893 1.00 14.02 56 THR C CA 1
ATOM 4031 C C . THR C 1 60 ? 3.828 74.541 -12.945 1.00 14.71 56 THR C C 1
ATOM 4032 O O . THR C 1 60 ? 2.626 74.590 -12.630 1.00 14.57 56 THR C O 1
ATOM 4036 N N . GLY C 1 61 ? 4.730 75.409 -12.475 1.00 14.99 57 GLY C N 1
ATOM 4037 C CA . GLY C 1 61 ? 4.362 76.535 -11.583 1.00 15.04 57 GLY C CA 1
ATOM 4038 C C . GLY C 1 61 ? 4.686 77.913 -12.156 1.00 15.31 57 GLY C C 1
ATOM 4039 O O . GLY C 1 61 ? 5.597 78.062 -12.965 1.00 15.19 57 GLY C O 1
ATOM 4040 N N . ALA C 1 62 ? 3.925 78.918 -11.743 1.00 16.05 58 ALA C N 1
ATOM 4041 C CA . ALA C 1 62 ? 4.138 80.308 -12.183 1.00 16.49 58 ALA C CA 1
ATOM 4042 C C . ALA C 1 62 ? 5.308 80.889 -11.408 1.00 16.75 58 ALA C C 1
ATOM 4043 O O . ALA C 1 62 ? 5.435 80.654 -10.203 1.00 16.10 58 ALA C O 1
ATOM 4045 N N . GLY C 1 63 ? 6.169 81.644 -12.099 1.00 17.62 59 GLY C N 1
ATOM 4046 C CA . GLY C 1 63 ? 7.311 82.310 -11.449 1.00 17.65 59 GLY C CA 1
ATOM 4047 C C . GLY C 1 63 ? 8.419 81.376 -10.955 1.00 16.77 59 GLY C C 1
ATOM 4048 O O . GLY C 1 63 ? 8.792 80.411 -11.638 1.00 17.06 59 GLY C O 1
ATOM 4049 N N . SER C 1 64 ? 8.935 81.652 -9.761 1.00 16.30 60 SER C N 1
ATOM 4050 C CA . SER C 1 64 ? 10.175 81.032 -9.291 1.00 16.08 60 SER C CA 1
ATOM 4051 C C . SER C 1 64 ? 9.960 79.617 -8.780 1.00 15.84 60 SER C C 1
ATOM 4052 O O . SER C 1 64 ? 10.850 78.785 -8.914 1.00 15.79 60 SER C O 1
ATOM 4055 N N . ALA C 1 65 ? 8.783 79.364 -8.209 1.00 15.17 61 ALA C N 1
ATOM 4056 C CA . ALA C 1 65 ? 8.474 78.100 -7.546 1.00 14.69 61 ALA C CA 1
ATOM 4057 C C . ALA C 1 65 ? 7.613 77.198 -8.434 1.00 14.01 61 ALA C C 1
ATOM 4058 O O . ALA C 1 65 ? 6.851 77.682 -9.278 1.00 12.30 61 ALA C O 1
ATOM 4060 N N . TYR C 1 66 ? 7.789 75.886 -8.256 1.00 13.87 62 TYR C N 1
ATOM 4061 C CA . TYR C 1 66 ? 6.852 74.886 -8.766 1.00 14.16 62 TYR C CA 1
ATOM 4062 C C . TYR C 1 66 ? 5.613 74.885 -7.868 1.00 14.17 62 TYR C C 1
ATOM 4063 O O . TYR C 1 66 ? 4.570 75.346 -8.283 1.00 14.45 62 TYR C O 1
ATOM 4072 N N . CYS C 1 67 ? 5.748 74.387 -6.639 1.00 14.90 63 CYS C N 1
ATOM 4073 C CA . CYS C 1 67 ? 4.654 74.391 -5.661 1.00 15.71 63 CYS C CA 1
ATOM 4074 C C . CYS C 1 67 ? 5.190 74.025 -4.287 1.00 16.76 63 CYS C C 1
ATOM 4075 O O . CYS C 1 67 ? 5.751 72.942 -4.079 1.00 15.34 63 CYS C O 1
ATOM 4078 N N . VAL C 1 68 ? 5.004 74.939 -3.341 1.00 19.10 64 VAL C N 1
ATOM 4079 C CA . VAL C 1 68 ? 5.495 74.756 -1.982 1.00 20.38 64 VAL C CA 1
ATOM 4080 C C . VAL C 1 68 ? 4.325 74.222 -1.115 1.00 22.80 64 VAL C C 1
ATOM 4081 O O . VAL C 1 68 ? 4.401 74.158 0.105 1.00 23.84 64 VAL C O 1
ATOM 4085 N N . GLY C 1 69 ? 3.261 73.749 -1.770 1.00 24.80 65 GLY C N 1
ATOM 4086 C CA . GLY C 1 69 ? 2.146 73.100 -1.069 1.00 25.60 65 GLY C CA 1
ATOM 4087 C C . GLY C 1 69 ? 1.208 74.070 -0.415 1.00 26.16 65 GLY C C 1
ATOM 4088 O O . GLY C 1 69 ? 0.816 73.881 0.732 1.00 28.57 65 GLY C O 1
ATOM 4089 N N . ASP C 1 87 ? 2.166 25.490 -26.457 1.00 37.68 83 ASP C N 1
ATOM 4090 C CA . ASP C 1 87 ? 2.968 26.259 -27.420 1.00 37.65 83 ASP C CA 1
ATOM 4091 C C . ASP C 1 87 ? 2.978 27.776 -27.115 1.00 37.00 83 ASP C C 1
ATOM 4092 O O . ASP C 1 87 ? 4.009 28.430 -27.256 1.00 36.77 83 ASP C O 1
ATOM 4094 N N . PRO C 1 88 ? 1.821 28.346 -26.741 1.00 35.86 84 PRO C N 1
ATOM 4095 C CA . PRO C 1 88 ? 1.862 29.564 -25.946 1.00 34.69 84 PRO C CA 1
ATOM 4096 C C . PRO C 1 88 ? 2.717 29.352 -24.690 1.00 33.00 84 PRO C C 1
ATOM 4097 O O . PRO C 1 88 ? 3.388 30.272 -24.256 1.00 32.57 84 PRO C O 1
ATOM 4101 N N . ALA C 1 89 ? 2.673 28.141 -24.126 1.00 31.50 85 ALA C N 1
ATOM 4102 C CA . ALA C 1 89 ? 3.548 27.730 -23.028 1.00 30.06 85 ALA C CA 1
ATOM 4103 C C . ALA C 1 89 ? 5.034 27.847 -23.404 1.00 28.85 85 ALA C C 1
ATOM 4104 O O . ALA C 1 89 ? 5.864 28.185 -22.572 1.00 27.36 85 ALA C O 1
ATOM 4106 N N . THR C 1 90 ? 5.357 27.538 -24.655 1.00 27.86 86 THR C N 1
ATOM 4107 C CA . THR C 1 90 ? 6.737 27.642 -25.145 1.00 27.17 86 THR C CA 1
ATOM 4108 C C . THR C 1 90 ? 7.212 29.093 -25.317 1.00 25.67 86 THR C C 1
ATOM 4109 O O . THR C 1 90 ? 8.358 29.397 -24.989 1.00 25.13 86 THR C O 1
ATOM 4113 N N . ILE C 1 91 ? 6.351 29.970 -25.841 1.00 24.32 87 ILE C N 1
ATOM 4114 C CA . ILE C 1 91 ? 6.698 31.383 -25.989 1.00 23.48 87 ILE C CA 1
ATOM 4115 C C . ILE C 1 91 ? 6.867 32.017 -24.614 1.00 21.91 87 ILE C C 1
ATOM 4116 O O . ILE C 1 91 ? 7.801 32.785 -24.389 1.00 21.13 87 ILE C O 1
ATOM 4121 N N . GLY C 1 92 ? 5.952 31.681 -23.705 1.00 20.65 88 GLY C N 1
ATOM 4122 C CA . GLY C 1 92 ? 5.984 32.186 -22.341 1.00 19.41 88 GLY C CA 1
ATOM 4123 C C . GLY C 1 92 ? 7.263 31.797 -21.634 1.00 18.39 88 GLY C C 1
ATOM 4124 O O . GLY C 1 92 ? 7.895 32.639 -20.974 1.00 17.85 88 GLY C O 1
ATOM 4125 N N . LYS C 1 93 ? 7.657 30.530 -21.778 1.00 17.68 89 LYS C N 1
ATOM 4126 C CA . LYS C 1 93 ? 8.912 30.058 -21.189 1.00 17.26 89 LYS C CA 1
ATOM 4127 C C . LYS C 1 93 ? 10.120 30.682 -21.869 1.00 16.54 89 LYS C C 1
ATOM 4128 O O . LYS C 1 93 ? 11.029 31.147 -21.189 1.00 16.09 89 LYS C O 1
ATOM 4134 N N . GLY C 1 94 ? 10.140 30.662 -23.207 1.00 16.05 90 GLY C N 1
ATOM 4135 C CA . GLY C 1 94 ? 11.266 31.214 -23.985 1.00 15.36 90 GLY C CA 1
ATOM 4136 C C . GLY C 1 94 ? 11.612 32.640 -23.609 1.00 14.89 90 GLY C C 1
ATOM 4137 O O . GLY C 1 94 ? 12.785 32.967 -23.417 1.00 14.61 90 GLY C O 1
ATOM 4138 N N . LEU C 1 95 ? 10.588 33.483 -23.481 1.00 14.39 91 LEU C N 1
ATOM 4139 C CA . LEU C 1 95 ? 10.766 34.890 -23.144 1.00 14.42 91 LEU C CA 1
ATOM 4140 C C . LEU C 1 95 ? 10.957 35.119 -21.635 1.00 14.10 91 LEU C C 1
ATOM 4141 O O . LEU C 1 95 ? 11.094 36.258 -21.194 1.00 14.11 91 LEU C O 1
ATOM 4146 N N . LEU C 1 96 ? 10.959 34.044 -20.854 1.00 14.39 92 LEU C N 1
ATOM 4147 C CA . LEU C 1 96 ? 10.975 34.133 -19.400 1.00 14.46 92 LEU C CA 1
ATOM 4148 C C . LEU C 1 96 ? 9.816 34.992 -18.886 1.00 14.64 92 LEU C C 1
ATOM 4149 O O . LEU C 1 96 ? 9.946 35.699 -17.882 1.00 14.70 92 LEU C O 1
ATOM 4154 N N . LEU C 1 97 ? 8.682 34.918 -19.583 1.00 15.31 93 LEU C N 1
ATOM 4155 C CA . LEU C 1 97 ? 7.466 35.607 -19.164 1.00 16.07 93 LEU C CA 1
ATOM 4156 C C . LEU C 1 97 ? 6.784 34.827 -18.056 1.00 17.14 93 LEU C C 1
ATOM 4157 O O . LEU C 1 97 ? 6.467 35.385 -17.005 1.00 17.81 93 LEU C O 1
ATOM 4162 N N . SER C 1 98 ? 6.567 33.534 -18.294 1.00 17.89 94 SER C N 1
ATOM 4163 C CA . SER C 1 98 ? 5.920 32.648 -17.338 1.00 18.69 94 SER C CA 1
ATOM 4164 C C . SER C 1 98 ? 6.908 31.670 -16.707 1.00 19.46 94 SER C C 1
ATOM 4165 O O . SER C 1 98 ? 6.505 30.797 -15.956 1.00 20.19 94 SER C O 1
ATOM 4168 N N . HIS C 1 99 ? 8.196 31.824 -16.996 1.00 19.37 95 HIS C N 1
ATOM 4169 C CA . HIS C 1 99 ? 9.230 30.974 -16.397 1.00 19.46 95 HIS C CA 1
ATOM 4170 C C . HIS C 1 99 ? 10.338 31.834 -15.760 1.00 18.93 95 HIS C C 1
ATOM 4171 O O . HIS C 1 99 ? 10.716 32.866 -16.297 1.00 18.53 95 HIS C O 1
ATOM 4178 N N . THR C 1 100 ? 10.831 31.387 -14.617 1.00 18.47 96 THR C N 1
ATOM 4179 C CA . THR C 1 100 ? 11.998 31.972 -13.968 1.00 18.55 96 THR C CA 1
ATOM 4180 C C . THR C 1 100 ? 13.127 30.927 -13.947 1.00 17.35 96 THR C C 1
ATOM 4181 O O . THR C 1 100 ? 12.916 29.785 -13.518 1.00 17.68 96 THR C O 1
ATOM 4185 N N . LEU C 1 101 ? 14.309 31.305 -14.428 1.00 15.89 97 LEU C N 1
ATOM 4186 C CA . LEU C 1 101 ? 15.448 30.382 -14.497 1.00 15.06 97 LEU C CA 1
ATOM 4187 C C . LEU C 1 101 ? 15.941 30.107 -13.078 1.00 14.37 97 LEU C C 1
ATOM 4188 O O . LEU C 1 101 ? 15.949 31.004 -12.238 1.00 14.67 97 LEU C O 1
ATOM 4193 N N . THR C 1 102 ? 16.345 28.868 -12.824 1.00 14.15 98 THR C N 1
ATOM 4194 C CA . THR C 1 102 ? 16.739 28.430 -11.489 1.00 13.83 98 THR C CA 1
ATOM 4195 C C . THR C 1 102 ? 18.216 28.738 -11.202 1.00 13.48 98 THR C C 1
ATOM 4196 O O . THR C 1 102 ? 18.636 28.655 -10.059 1.00 13.21 98 THR C O 1
ATOM 4200 N N . LYS C 1 103 ? 18.989 29.055 -12.247 1.00 12.83 99 LYS C N 1
ATOM 4201 C CA . LYS C 1 103 ? 20.398 29.418 -12.137 1.00 13.15 99 LYS C CA 1
ATOM 4202 C C . LYS C 1 103 ? 20.609 30.907 -12.449 1.00 12.39 99 LYS C C 1
ATOM 4203 O O . LYS C 1 103 ? 19.794 31.523 -13.151 1.00 12.43 99 LYS C O 1
ATOM 4209 N N . PRO C 1 104 ? 21.699 31.504 -11.939 1.00 12.50 100 PRO C N 1
ATOM 4210 C CA . PRO C 1 104 ? 21.941 32.937 -12.279 1.00 11.84 100 PRO C CA 1
ATOM 4211 C C . PRO C 1 104 ? 22.137 33.141 -13.768 1.00 11.56 100 PRO C C 1
ATOM 4212 O O . PRO C 1 104 ? 22.767 32.287 -14.434 1.00 10.83 100 PRO C O 1
ATOM 4216 N N . LEU C 1 105 ? 21.611 34.266 -14.262 1.00 10.60 101 LEU C N 1
ATOM 4217 C CA . LEU C 1 105 ? 21.628 34.617 -15.655 1.00 10.70 101 LEU C CA 1
ATOM 4218 C C . LEU C 1 105 ? 22.252 35.996 -15.755 1.00 10.72 101 LEU C C 1
ATOM 4219 O O . LEU C 1 105 ? 21.728 36.973 -15.195 1.00 10.72 101 LEU C O 1
ATOM 4224 N N . ILE C 1 106 ? 23.402 36.050 -16.414 1.00 10.43 102 ILE C N 1
ATOM 4225 C CA . ILE C 1 106 ? 24.184 37.271 -16.570 1.00 10.46 102 ILE C CA 1
ATOM 4226 C C . ILE C 1 106 ? 24.034 37.775 -18.001 1.00 10.21 102 ILE C C 1
ATOM 4227 O O . ILE C 1 106 ? 24.292 37.028 -18.945 1.00 10.59 102 ILE C O 1
ATOM 4232 N N . ALA C 1 107 ? 23.590 39.023 -18.154 1.00 9.99 103 ALA C N 1
ATOM 4233 C CA . ALA C 1 107 ? 23.491 39.664 -19.470 1.00 10.00 103 ALA C CA 1
ATOM 4234 C C . ALA C 1 107 ? 24.785 40.397 -19.779 1.00 10.47 103 ALA C C 1
ATOM 4235 O O . ALA C 1 107 ? 25.204 41.288 -19.010 1.00 10.83 103 ALA C O 1
ATOM 4237 N N . ALA C 1 108 ? 25.424 40.007 -20.884 1.00 10.56 104 ALA C N 1
ATOM 4238 C CA . ALA C 1 108 ? 26.536 40.734 -21.439 1.00 10.51 104 ALA C CA 1
ATOM 4239 C C . ALA C 1 108 ? 25.968 41.549 -22.602 1.00 10.62 104 ALA C C 1
ATOM 4240 O O . ALA C 1 108 ? 25.865 41.072 -23.739 1.00 10.74 104 ALA C O 1
ATOM 4242 N N . VAL C 1 109 ? 25.565 42.777 -22.304 1.00 10.05 105 VAL C N 1
ATOM 4243 C CA . VAL C 1 109 ? 24.867 43.599 -23.276 1.00 10.30 105 VAL C CA 1
ATOM 4244 C C . VAL C 1 109 ? 25.930 44.307 -24.126 1.00 10.41 105 VAL C C 1
ATOM 4245 O O . VAL C 1 109 ? 26.444 45.366 -23.747 1.00 10.28 105 VAL C O 1
ATOM 4249 N N . ASN C 1 110 ? 26.249 43.678 -25.257 1.00 10.66 106 ASN C N 1
ATOM 4250 C CA . ASN C 1 110 ? 27.336 44.104 -26.153 1.00 11.24 106 ASN C CA 1
ATOM 4251 C C . ASN C 1 110 ? 26.975 45.200 -27.156 1.00 11.47 106 ASN C C 1
ATOM 4252 O O . ASN C 1 110 ? 27.832 45.619 -27.945 1.00 12.04 106 ASN C O 1
ATOM 4257 N N . GLY C 1 111 ? 25.733 45.675 -27.117 1.00 10.52 107 GLY C N 1
ATOM 4258 C CA . GLY C 1 111 ? 25.224 46.626 -28.097 1.00 10.52 107 GLY C CA 1
ATOM 4259 C C . GLY C 1 111 ? 23.765 46.952 -27.816 1.00 10.21 107 GLY C C 1
ATOM 4260 O O . GLY C 1 111 ? 23.298 46.802 -26.694 1.00 9.24 107 GLY C O 1
ATOM 4261 N N . ALA C 1 112 ? 23.048 47.397 -28.846 1.00 10.31 108 ALA C N 1
ATOM 4262 C CA . ALA C 1 112 ? 21.672 47.863 -28.700 1.00 10.48 108 ALA C CA 1
ATOM 4263 C C . ALA C 1 112 ? 20.793 46.758 -28.070 1.00 9.95 108 ALA C C 1
ATOM 4264 O O . ALA C 1 112 ? 20.855 45.592 -28.483 1.00 10.35 108 ALA C O 1
ATOM 4266 N N . CYS C 1 113 ? 19.965 47.155 -27.114 1.00 9.33 109 CYS C N 1
ATOM 4267 C CA . CYS C 1 113 ? 19.095 46.253 -26.383 1.00 9.81 109 CYS C CA 1
ATOM 4268 C C . CYS C 1 113 ? 17.711 46.907 -26.351 1.00 9.92 109 CYS C C 1
ATOM 4269 O O . CYS C 1 113 ? 17.417 47.750 -25.494 1.00 8.29 109 CYS C O 1
ATOM 4272 N N . LEU C 1 114 ? 16.890 46.561 -27.342 1.00 10.70 110 LEU C N 1
ATOM 4273 C CA . LEU C 1 114 ? 15.625 47.253 -27.605 1.00 11.02 110 LEU C CA 1
ATOM 4274 C C . LEU C 1 114 ? 14.477 46.264 -27.736 1.00 11.89 110 LEU C C 1
ATOM 4275 O O . LEU C 1 114 ? 14.661 45.162 -28.240 1.00 12.35 110 LEU C O 1
ATOM 4280 N N . GLY C 1 115 ? 13.282 46.683 -27.337 1.00 12.18 111 GLY C N 1
ATOM 4281 C CA . GLY C 1 115 ? 12.095 45.847 -27.509 1.00 12.08 111 GLY C CA 1
ATOM 4282 C C . GLY C 1 115 ? 12.228 44.527 -26.763 1.00 11.74 111 GLY C C 1
ATOM 4283 O O . GLY C 1 115 ? 12.608 44.494 -25.604 1.00 10.24 111 GLY C O 1
ATOM 4284 N N . GLY C 1 116 ? 11.929 43.426 -27.454 1.00 12.74 112 GLY C N 1
ATOM 4285 C CA . GLY C 1 116 ? 12.026 42.070 -26.864 1.00 12.64 112 GLY C CA 1
ATOM 4286 C C . GLY C 1 116 ? 13.295 41.795 -26.080 1.00 12.35 112 GLY C C 1
ATOM 4287 O O . GLY C 1 116 ? 13.259 41.128 -25.040 1.00 11.72 112 GLY C O 1
ATOM 4288 N N . GLY C 1 117 ? 14.419 42.315 -26.571 1.00 12.67 113 GLY C N 1
ATOM 4289 C CA . GLY C 1 117 ? 15.721 42.195 -25.892 1.00 12.45 113 GLY C CA 1
ATOM 4290 C C . GLY C 1 117 ? 15.712 42.862 -24.532 1.00 12.62 113 GLY C C 1
ATOM 4291 O O . GLY C 1 117 ? 16.220 42.295 -23.562 1.00 12.19 113 GLY C O 1
ATOM 4292 N N . CYS C 1 118 ? 15.114 44.058 -24.460 1.00 11.57 114 CYS C N 1
ATOM 4293 C CA . CYS C 1 118 ? 15.006 44.797 -23.212 1.00 11.96 114 CYS C CA 1
ATOM 4294 C C . CYS C 1 118 ? 13.904 44.234 -22.299 1.00 11.98 114 CYS C C 1
ATOM 4295 O O . CYS C 1 118 ? 13.993 44.365 -21.078 1.00 11.73 114 CYS C O 1
ATOM 4298 N N . GLU C 1 119 ? 12.891 43.572 -22.871 1.00 12.14 115 GLU C N 1
ATOM 4299 C CA . GLU C 1 119 ? 11.895 42.885 -22.032 1.00 12.12 115 GLU C CA 1
ATOM 4300 C C . GLU C 1 119 ? 12.543 41.682 -21.322 1.00 11.69 115 GLU C C 1
ATOM 4301 O O . GLU C 1 119 ? 12.435 41.522 -20.092 1.00 11.67 115 GLU C O 1
ATOM 4307 N N . MET C 1 120 ? 13.238 40.851 -22.091 1.00 10.97 116 MET C N 1
ATOM 4308 C CA . MET C 1 120 ? 13.911 39.692 -21.522 1.00 11.30 116 MET C CA 1
ATOM 4309 C C . MET C 1 120 ? 15.030 40.072 -20.544 1.00 10.82 116 MET C C 1
ATOM 4310 O O . MET C 1 120 ? 15.293 39.319 -19.627 1.00 10.59 116 MET C O 1
ATOM 4315 N N . LEU C 1 121 ? 15.647 41.245 -20.724 1.00 9.90 117 LEU C N 1
ATOM 4316 C CA . LEU C 1 121 ? 16.701 41.727 -19.813 1.00 10.17 117 LEU C CA 1
ATOM 4317 C C . LEU C 1 121 ? 16.245 41.804 -18.362 1.00 9.40 117 LEU C C 1
ATOM 4318 O O . LEU C 1 121 ? 17.036 41.598 -17.445 1.00 8.34 117 LEU C O 1
ATOM 4323 N N . GLN C 1 122 ? 14.965 42.101 -18.162 1.00 10.57 118 GLN C N 1
ATOM 4324 C CA . GLN C 1 122 ? 14.399 42.241 -16.807 1.00 10.49 118 GLN C CA 1
ATOM 4325 C C . GLN C 1 122 ? 14.318 40.917 -16.053 1.00 10.92 118 GLN C C 1
ATOM 4326 O O . GLN C 1 122 ? 14.201 40.910 -14.823 1.00 12.02 118 GLN C O 1
ATOM 4332 N N . GLN C 1 123 ? 14.442 39.804 -16.773 1.00 11.59 119 GLN C N 1
ATOM 4333 C CA . GLN C 1 123 ? 14.520 38.504 -16.147 1.00 11.73 119 GLN C CA 1
ATOM 4334 C C . GLN C 1 123 ? 15.958 37.962 -16.039 1.00 12.32 119 GLN C C 1
ATOM 4335 O O . GLN C 1 123 ? 16.159 36.850 -15.574 1.00 13.34 119 GLN C O 1
ATOM 4341 N N . THR C 1 124 ? 16.954 38.744 -16.456 1.00 11.61 120 THR C N 1
ATOM 4342 C CA . THR C 1 124 ? 18.354 38.425 -16.163 1.00 10.27 120 THR C CA 1
ATOM 4343 C C . THR C 1 124 ? 18.627 38.954 -14.757 1.00 10.40 120 THR C C 1
ATOM 4344 O O . THR C 1 124 ? 17.891 39.808 -14.245 1.00 11.05 120 THR C O 1
ATOM 4348 N N . ASP C 1 125 ? 19.649 38.435 -14.110 1.00 10.71 121 ASP C N 1
ATOM 4349 C CA . ASP C 1 125 ? 19.948 38.801 -12.725 1.00 10.76 121 ASP C CA 1
ATOM 4350 C C . ASP C 1 125 ? 21.007 39.867 -12.600 1.00 10.54 121 ASP C C 1
ATOM 4351 O O . ASP C 1 125 ? 20.848 40.824 -11.834 1.00 11.54 121 ASP C O 1
ATOM 4356 N N . ILE C 1 126 ? 22.094 39.697 -13.350 1.00 10.63 122 ILE C N 1
ATOM 4357 C CA . ILE C 1 126 ? 23.294 40.510 -13.207 1.00 9.44 122 ILE C CA 1
ATOM 4358 C C . ILE C 1 126 ? 23.595 41.021 -14.599 1.00 9.54 122 ILE C C 1
ATOM 4359 O O . ILE C 1 126 ? 23.525 40.256 -15.563 1.00 10.28 122 ILE C O 1
ATOM 4364 N N . ARG C 1 127 ? 23.914 42.309 -14.729 1.00 9.35 123 ARG C N 1
ATOM 4365 C CA . ARG C 1 127 ? 23.859 42.963 -16.048 1.00 8.83 123 ARG C CA 1
ATOM 4366 C C . ARG C 1 127 ? 25.082 43.841 -16.294 1.00 9.29 123 ARG C C 1
ATOM 4367 O O . ARG C 1 127 ? 25.409 44.737 -15.487 1.00 8.77 123 ARG C O 1
ATOM 4375 N N . VAL C 1 128 ? 25.772 43.549 -17.400 1.00 9.40 124 VAL C N 1
ATOM 4376 C CA . VAL C 1 128 ? 26.959 44.288 -17.812 1.00 9.65 124 VAL C CA 1
ATOM 4377 C C . VAL C 1 128 ? 26.667 45.001 -19.128 1.00 10.36 124 VAL C C 1
ATOM 4378 O O . VAL C 1 128 ? 26.317 44.347 -20.116 1.00 9.82 124 VAL C O 1
ATOM 4382 N N . SER C 1 129 ? 26.821 46.326 -19.166 1.00 10.00 125 SER C N 1
ATOM 4383 C CA . SER C 1 129 ? 26.591 47.074 -20.399 1.00 10.51 125 SER C CA 1
ATOM 4384 C C . SER C 1 129 ? 27.897 47.569 -21.049 1.00 10.95 125 SER C C 1
ATOM 4385 O O . SER C 1 129 ? 28.699 48.242 -20.413 1.00 11.15 125 SER C O 1
ATOM 4388 N N . ASP C 1 130 ? 28.074 47.264 -22.327 1.00 11.24 126 ASP C N 1
ATOM 4389 C CA . ASP C 1 130 ? 29.051 47.940 -23.171 1.00 11.43 126 ASP C CA 1
ATOM 4390 C C . ASP C 1 130 ? 28.789 49.449 -23.121 1.00 11.54 126 ASP C C 1
ATOM 4391 O O . ASP C 1 130 ? 27.643 49.877 -23.064 1.00 11.13 126 ASP C O 1
ATOM 4396 N N . GLU C 1 131 ? 29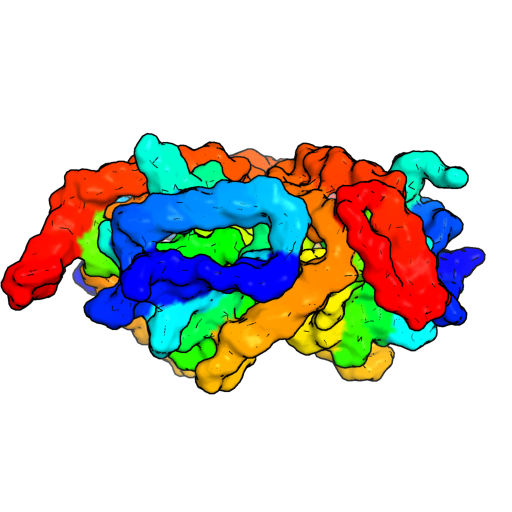.842 50.260 -23.173 1.00 11.76 127 GLU C N 1
ATOM 4397 C CA . GLU C 1 131 ? 29.679 51.712 -23.133 1.00 12.03 127 GLU C CA 1
ATOM 4398 C C . GLU C 1 131 ? 28.820 52.222 -24.280 1.00 11.47 127 GLU C C 1
ATOM 4399 O O . GLU C 1 131 ? 28.283 53.304 -24.179 1.00 12.00 127 GLU C O 1
ATOM 4405 N N . HIS C 1 132 ? 28.691 51.452 -25.354 1.00 11.70 128 HIS C N 1
ATOM 4406 C CA . HIS C 1 132 ? 27.924 51.895 -26.520 1.00 12.73 128 HIS C CA 1
ATOM 4407 C C . HIS C 1 132 ? 26.525 51.285 -26.591 1.00 11.87 128 HIS C C 1
ATOM 4408 O O . HIS C 1 132 ? 25.763 51.596 -27.494 1.00 11.83 128 HIS C O 1
ATOM 4415 N N . ALA C 1 133 ? 26.191 50.408 -25.653 1.00 11.68 129 ALA C N 1
ATOM 4416 C CA . ALA C 1 133 ? 24.845 49.849 -25.602 1.00 11.33 129 ALA C CA 1
ATOM 4417 C C . ALA C 1 133 ? 23.801 50.935 -25.349 1.00 10.87 129 ALA C C 1
ATOM 4418 O O . ALA C 1 133 ? 24.060 51.947 -24.694 1.00 10.25 129 ALA C O 1
ATOM 4420 N N . THR C 1 134 ? 22.609 50.710 -25.878 1.00 10.73 130 THR C N 1
ATOM 4421 C CA . THR C 1 134 ? 21.443 51.524 -25.535 1.00 10.47 130 THR C CA 1
ATOM 4422 C C . THR C 1 134 ? 20.321 50.564 -25.103 1.00 10.35 130 THR C C 1
ATOM 4423 O O . THR C 1 134 ? 20.361 49.384 -25.463 1.00 10.04 130 THR C O 1
ATOM 4427 N N . PHE C 1 135 ? 19.347 51.094 -24.359 1.00 9.93 131 PHE C N 1
ATOM 4428 C CA . PHE C 1 135 ? 18.253 50.331 -23.713 1.00 9.87 131 PHE C CA 1
ATOM 4429 C C . PHE C 1 135 ? 16.911 51.035 -23.904 1.00 10.22 131 PHE C C 1
ATOM 4430 O O . PHE C 1 135 ? 16.737 52.165 -23.453 1.00 10.15 131 PHE C O 1
ATOM 4438 N N . GLY C 1 136 ? 15.958 50.363 -24.556 1.00 10.17 132 GLY C N 1
ATOM 4439 C CA . GLY C 1 136 ? 14.695 50.991 -24.902 1.00 9.83 132 GLY C CA 1
ATOM 4440 C C . GLY C 1 136 ? 13.542 50.048 -25.193 1.00 10.31 132 GLY C C 1
ATOM 4441 O O . GLY C 1 136 ? 13.734 48.873 -25.532 1.00 8.67 132 GLY C O 1
ATOM 4442 N N . LEU C 1 137 ? 12.337 50.589 -25.051 1.00 9.55 133 LEU C N 1
ATOM 4443 C CA . LEU C 1 137 ? 11.112 49.849 -25.301 1.00 9.98 133 LEU C CA 1
ATOM 4444 C C . LEU C 1 137 ? 10.231 50.723 -26.204 1.00 10.23 133 LEU C C 1
ATOM 4445 O O . LEU C 1 137 ? 9.356 51.409 -25.709 1.00 10.31 133 LEU C O 1
ATOM 4450 N N . PRO C 1 138 ? 10.500 50.718 -27.530 1.00 10.93 134 PRO C N 1
ATOM 4451 C CA . PRO C 1 138 ? 9.871 51.652 -28.474 1.00 11.33 134 PRO C CA 1
ATOM 4452 C C . PRO C 1 138 ? 8.448 51.295 -28.898 1.00 11.98 134 PRO C C 1
ATOM 4453 O O . PRO C 1 138 ? 7.862 51.976 -29.749 1.00 11.26 134 PRO C O 1
ATOM 4457 N N . GLU C 1 139 ? 7.878 50.272 -28.261 1.00 11.75 135 GLU C N 1
ATOM 4458 C CA . GLU C 1 139 ? 6.632 49.691 -28.715 1.00 12.16 135 GLU C CA 1
ATOM 4459 C C . GLU C 1 139 ? 5.504 50.708 -28.971 1.00 11.46 135 GLU C C 1
ATOM 4460 O O . GLU C 1 139 ? 4.840 50.632 -30.020 1.00 9.58 135 GLU C O 1
ATOM 4466 N N . VAL C 1 140 ? 5.319 51.656 -28.040 1.00 10.16 136 VAL C N 1
ATOM 4467 C CA . VAL C 1 140 ? 4.261 52.670 -28.150 1.00 10.30 136 VAL C CA 1
ATOM 4468 C C . VAL C 1 140 ? 4.372 53.541 -29.401 1.00 11.29 136 VAL C C 1
ATOM 4469 O O . VAL C 1 140 ? 3.357 54.086 -29.885 1.00 11.84 136 VAL C O 1
ATOM 4473 N N . GLN C 1 141 ? 5.585 53.674 -29.931 1.00 11.19 137 GLN C N 1
ATOM 4474 C CA . GLN C 1 141 ? 5.802 54.468 -31.129 1.00 11.62 137 GLN C CA 1
ATOM 4475 C C . GLN C 1 141 ? 5.203 53.825 -32.376 1.00 12.98 137 GLN C C 1
ATOM 4476 O O . GLN C 1 141 ? 4.966 54.520 -33.366 1.00 12.94 137 GLN C O 1
ATOM 4482 N N . ARG C 1 142 ? 4.986 52.509 -32.310 1.00 12.89 138 ARG C N 1
ATOM 4483 C CA . ARG C 1 142 ? 4.369 51.732 -33.389 1.00 14.24 138 ARG C CA 1
ATOM 4484 C C . ARG C 1 142 ? 2.941 51.252 -33.016 1.00 14.03 138 ARG C C 1
ATOM 4485 O O . ARG C 1 142 ? 2.381 50.381 -33.687 1.00 14.29 138 ARG C O 1
ATOM 4487 N N . GLY C 1 143 ? 2.360 51.828 -31.956 1.00 13.41 139 GLY C N 1
ATOM 4488 C CA . GLY C 1 143 ? 1.000 51.490 -31.539 1.00 13.24 139 GLY C CA 1
ATOM 4489 C C . GLY C 1 143 ? 0.888 50.178 -30.789 1.00 13.06 139 GLY C C 1
ATOM 4490 O O . GLY C 1 143 ? -0.185 49.578 -30.759 1.00 12.36 139 GLY C O 1
ATOM 4491 N N . LEU C 1 144 ? 1.995 49.759 -30.163 1.00 13.14 140 LEU C N 1
ATOM 4492 C CA . LEU C 1 144 ? 2.089 48.506 -29.420 1.00 13.23 140 LEU C CA 1
ATOM 4493 C C . LEU C 1 144 ? 2.520 48.830 -28.002 1.00 12.72 140 LEU C C 1
ATOM 4494 O O . LEU C 1 144 ? 2.765 50.014 -27.671 1.00 12.03 140 LEU C O 1
ATOM 4499 N N . VAL C 1 145 ? 2.537 47.806 -27.147 1.00 11.81 141 VAL C N 1
ATOM 4500 C CA . VAL C 1 145 ? 3.047 47.950 -25.778 1.00 11.88 141 VAL C CA 1
ATOM 4501 C C . VAL C 1 145 ? 4.068 46.849 -25.504 1.00 12.14 141 VAL C C 1
ATOM 4502 O O . VAL C 1 145 ? 4.030 45.791 -26.133 1.00 11.94 141 VAL C O 1
ATOM 4506 N N . PRO C 1 146 ? 5.009 47.104 -24.583 1.00 12.53 142 PRO C N 1
ATOM 4507 C CA . PRO C 1 146 ? 5.919 46.050 -24.161 1.00 12.51 142 PRO C CA 1
ATOM 4508 C C . PRO C 1 146 ? 5.223 45.138 -23.144 1.00 13.09 142 PRO C C 1
ATOM 4509 O O . PRO C 1 146 ? 5.394 45.295 -21.931 1.00 13.26 142 PRO C O 1
ATOM 4513 N N . GLY C 1 147 ? 4.444 44.193 -23.659 1.00 13.34 143 GLY C N 1
ATOM 4514 C CA . GLY C 1 147 ? 3.600 43.322 -22.847 1.00 13.58 143 GLY C CA 1
ATOM 4515 C C . GLY C 1 147 ? 4.191 41.963 -22.497 1.00 13.83 143 GLY C C 1
ATOM 4516 O O . GLY C 1 147 ? 3.463 41.066 -22.079 1.00 15.56 143 GLY C O 1
ATOM 4517 N N . ALA C 1 148 ? 5.501 41.801 -22.663 1.00 12.93 144 ALA C N 1
ATOM 4518 C CA . ALA C 1 148 ? 6.211 40.626 -22.179 1.00 12.28 144 ALA C CA 1
ATOM 4519 C C . ALA C 1 148 ? 6.849 40.915 -20.813 1.00 11.37 144 ALA C C 1
ATOM 4520 O O . ALA C 1 148 ? 8.041 40.690 -20.601 1.00 10.34 144 ALA C O 1
ATOM 4522 N N . GLY C 1 149 ? 6.037 41.437 -19.898 1.00 11.05 145 GLY C N 1
ATOM 4523 C CA . GLY C 1 149 ? 6.441 41.646 -18.510 1.00 10.75 145 GLY C CA 1
ATOM 4524 C C . GLY C 1 149 ? 6.925 43.046 -18.123 1.00 10.05 145 GLY C C 1
ATOM 4525 O 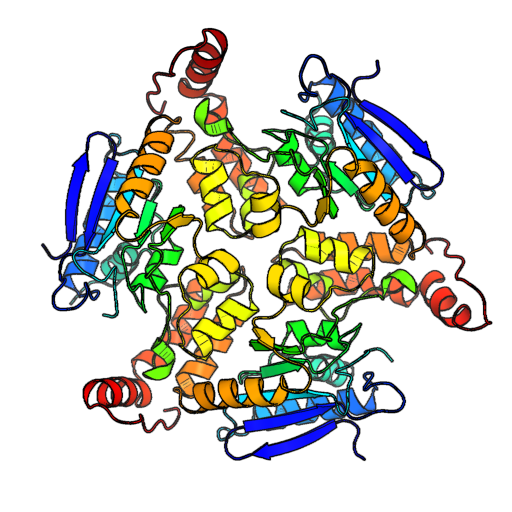O . GLY C 1 149 ? 7.068 43.329 -16.944 1.00 9.49 145 GLY C O 1
ATOM 4526 N N . SER C 1 150 ? 7.212 43.915 -19.087 1.00 10.55 146 SER C N 1
ATOM 4527 C CA . SER C 1 150 ? 7.887 45.177 -18.776 1.00 10.55 146 SER C CA 1
ATOM 4528 C C . SER C 1 150 ? 7.026 46.116 -17.954 1.00 10.50 146 SER C C 1
ATOM 4529 O O . SER C 1 150 ? 7.544 46.883 -17.131 1.00 10.10 146 SER C O 1
ATOM 4532 N N . MET C 1 151 ? 5.718 46.086 -18.185 1.00 10.48 147 MET C N 1
ATOM 4533 C CA . MET C 1 151 ? 4.829 47.007 -17.486 1.00 11.19 147 MET C CA 1
ATOM 4534 C C . MET C 1 151 ? 4.660 46.589 -16.023 1.00 11.40 147 MET C C 1
ATOM 4535 O O . MET C 1 151 ? 4.580 47.445 -15.143 1.00 11.54 147 MET C O 1
ATOM 4540 N N . VAL C 1 152 ? 4.685 45.279 -15.779 1.00 12.09 148 VAL C N 1
ATOM 4541 C CA . VAL C 1 152 ? 4.737 44.723 -14.427 1.00 11.25 148 VAL C CA 1
ATOM 4542 C C . VAL C 1 152 ? 6.066 45.102 -13.746 1.00 11.36 148 VAL C C 1
ATOM 4543 O O . VAL C 1 152 ? 6.073 45.710 -12.651 1.00 9.70 148 VAL C O 1
ATOM 4547 N N . ARG C 1 153 ? 7.170 44.745 -14.412 1.00 10.52 149 ARG C N 1
ATOM 4548 C CA . ARG C 1 153 ? 8.480 44.648 -13.783 1.00 10.19 149 ARG C CA 1
ATOM 4549 C C . ARG C 1 153 ? 9.382 45.895 -13.792 1.00 10.08 149 ARG C C 1
ATOM 4550 O O . ARG C 1 153 ? 10.158 46.066 -12.856 1.00 8.22 149 ARG C O 1
ATOM 4558 N N . LEU C 1 154 ? 9.360 46.704 -14.859 1.00 10.05 150 LEU C N 1
ATOM 4559 C CA . LEU C 1 154 ? 10.410 47.736 -15.032 1.00 9.72 150 LEU C CA 1
ATOM 4560 C C . LEU C 1 154 ? 10.440 48.739 -13.869 1.00 9.99 150 LEU C C 1
ATOM 4561 O O . LEU C 1 154 ? 11.525 49.022 -13.304 1.00 9.59 150 LEU C O 1
ATOM 4566 N N . LYS C 1 155 ? 9.265 49.214 -13.460 1.00 9.89 151 LYS C N 1
ATOM 4567 C CA . LYS C 1 155 ? 9.166 50.120 -12.300 1.00 10.43 151 LYS C CA 1
ATOM 4568 C C . LYS C 1 155 ? 9.602 49.479 -10.966 1.00 10.31 151 LYS C C 1
ATOM 4569 O O . LYS C 1 155 ? 9.929 50.198 -10.018 1.00 10.44 151 LYS C O 1
ATOM 4575 N N . ARG C 1 156 ? 9.580 48.144 -10.882 1.00 10.34 152 ARG C N 1
ATOM 4576 C CA . ARG C 1 156 ? 10.069 47.450 -9.676 1.00 10.42 152 ARG C CA 1
ATOM 4577 C C . ARG C 1 156 ? 11.594 47.409 -9.619 1.00 10.12 152 ARG C C 1
ATOM 4578 O O . ARG C 1 156 ? 12.157 47.188 -8.547 1.00 9.79 152 ARG C O 1
ATOM 4586 N N . GLN C 1 157 ? 12.252 47.573 -10.769 1.00 9.58 153 GLN C N 1
ATOM 4587 C CA . GLN C 1 157 ? 13.699 47.338 -10.889 1.00 9.75 153 GLN C CA 1
ATOM 4588 C C . GLN C 1 157 ? 14.537 48.588 -10.984 1.00 9.39 153 GLN C C 1
ATOM 4589 O O . GLN C 1 157 ? 15.726 48.532 -10.671 1.00 9.24 153 GLN C O 1
ATOM 4595 N N . ILE C 1 158 ? 13.937 49.671 -11.499 1.00 9.28 154 ILE C N 1
ATOM 4596 C CA . ILE C 1 158 ? 14.557 50.987 -11.596 1.00 9.19 154 ILE C CA 1
ATOM 4597 C C . ILE C 1 158 ? 13.554 52.028 -11.113 1.00 9.88 154 ILE C C 1
ATOM 4598 O O . ILE C 1 158 ? 12.366 51.728 -10.966 1.00 9.94 154 ILE C O 1
ATOM 4603 N N . PRO C 1 159 ? 14.023 53.251 -10.856 1.00 10.92 155 PRO C N 1
ATOM 4604 C CA . PRO C 1 159 ? 13.132 54.320 -10.435 1.00 10.54 155 PRO C CA 1
ATOM 4605 C C . PRO C 1 159 ? 11.904 54.539 -11.324 1.00 10.38 155 PRO C C 1
ATOM 4606 O O . PRO C 1 159 ? 11.998 54.673 -12.560 1.00 9.95 155 PRO C O 1
ATOM 4610 N N . TYR C 1 160 ? 10.761 54.547 -10.646 1.00 9.74 156 TYR C N 1
ATOM 4611 C CA . TYR C 1 160 ? 9.439 54.634 -11.225 1.00 10.04 156 TYR C CA 1
ATOM 4612 C C . TYR C 1 160 ? 9.382 55.639 -12.359 1.00 9.84 156 TYR C C 1
ATOM 4613 O O . TYR C 1 160 ? 8.945 55.299 -13.451 1.00 10.45 156 TYR C O 1
ATOM 4622 N N . THR C 1 161 ? 9.853 56.860 -12.120 1.00 10.08 157 THR C N 1
ATOM 4623 C CA . THR C 1 161 ? 9.768 57.891 -13.164 1.00 10.61 157 THR C CA 1
ATOM 4624 C C . THR C 1 161 ? 10.565 57.553 -14.439 1.00 11.41 157 THR C C 1
ATOM 4625 O O . THR C 1 161 ? 10.117 57.881 -15.537 1.00 11.70 157 THR C O 1
ATOM 4629 N N . LYS C 1 162 ? 11.703 56.876 -14.328 1.00 11.28 158 LYS C N 1
ATOM 4630 C CA . LYS C 1 162 ? 12.416 56.509 -15.572 1.00 11.18 158 LYS C CA 1
ATOM 4631 C C . LYS C 1 162 ? 11.777 55.302 -16.269 1.00 10.53 158 LYS C C 1
ATOM 4632 O O . LYS C 1 162 ? 11.778 55.222 -17.509 1.00 9.17 158 LYS C O 1
ATOM 4638 N N . ALA C 1 163 ? 11.214 54.382 -15.482 1.00 10.07 159 ALA C N 1
ATOM 4639 C CA . ALA C 1 163 ? 10.439 53.261 -16.048 1.00 10.65 159 ALA C CA 1
ATOM 4640 C C . ALA C 1 163 ? 9.251 53.796 -16.846 1.00 10.88 159 ALA C C 1
ATOM 4641 O O . ALA C 1 163 ? 9.001 53.380 -17.988 1.00 10.92 159 ALA C O 1
ATOM 4643 N N . MET C 1 164 ? 8.542 54.753 -16.260 1.00 11.50 160 MET C N 1
ATOM 4644 C CA . MET C 1 164 ? 7.406 55.370 -16.929 1.00 11.98 160 MET C CA 1
ATOM 4645 C C . MET C 1 164 ? 7.828 56.062 -18.189 1.00 10.89 160 MET C C 1
ATOM 4646 O O . MET C 1 164 ? 7.193 55.904 -19.207 1.00 12.26 160 MET C O 1
ATOM 4651 N N . GLU C 1 165 ? 8.894 56.843 -18.095 1.00 10.90 161 GLU C N 1
ATOM 4652 C CA . GLU C 1 165 ? 9.426 57.592 -19.230 1.00 10.24 161 GLU C CA 1
ATOM 4653 C C . GLU C 1 165 ? 9.804 56.664 -20.368 1.00 9.93 161 GLU C C 1
ATOM 4654 O O . GLU C 1 165 ? 9.440 56.901 -21.523 1.00 10.10 161 GLU C O 1
ATOM 4660 N N . MET C 1 166 ? 10.531 55.603 -20.046 1.00 9.50 162 MET C N 1
ATOM 4661 C CA . MET C 1 166 ? 10.962 54.659 -21.078 1.00 10.15 162 MET C CA 1
ATOM 4662 C C . MET C 1 166 ? 9.758 54.086 -21.854 1.00 10.54 162 MET C C 1
ATOM 4663 O O . MET C 1 166 ? 9.764 54.048 -23.090 1.00 11.20 162 MET C O 1
ATOM 4668 N N . ILE C 1 167 ? 8.731 53.634 -21.132 1.00 10.48 163 ILE C N 1
ATOM 4669 C CA . ILE C 1 167 ? 7.604 52.914 -21.764 1.00 10.64 163 ILE C CA 1
ATOM 4670 C C . ILE C 1 167 ? 6.649 53.875 -22.476 1.00 10.48 163 ILE C C 1
ATOM 4671 O O . ILE C 1 167 ? 6.167 53.594 -23.572 1.00 11.25 163 ILE C O 1
ATOM 4676 N N . LEU C 1 168 ? 6.393 55.015 -21.862 1.00 10.28 164 LEU C N 1
ATOM 4677 C CA . LEU C 1 168 ? 5.451 55.969 -22.417 1.00 10.65 164 LEU C CA 1
ATOM 4678 C C . LEU C 1 168 ? 6.019 56.773 -23.582 1.00 10.39 164 LEU C C 1
ATOM 4679 O O . LEU C 1 168 ? 5.276 57.064 -24.505 1.00 10.55 164 LEU C O 1
ATOM 4684 N N . THR C 1 169 ? 7.309 57.121 -23.563 1.00 10.58 165 THR C N 1
ATOM 4685 C CA . THR C 1 169 ? 7.917 57.867 -24.677 1.00 10.20 165 THR C CA 1
ATOM 4686 C C . THR C 1 169 ? 8.445 56.936 -25.743 1.00 10.85 165 THR C C 1
ATOM 4687 O O . THR C 1 169 ? 8.417 57.280 -26.923 1.00 11.10 165 THR C O 1
ATOM 4691 N N . GLY C 1 170 ? 8.914 55.764 -25.324 1.00 10.92 166 GLY C N 1
ATOM 4692 C CA . GLY C 1 170 ? 9.538 54.808 -26.223 1.00 11.52 166 GLY C CA 1
ATOM 4693 C C . GLY C 1 170 ? 10.995 55.101 -26.560 1.00 12.28 166 GLY C C 1
ATOM 4694 O O . GLY C 1 170 ? 11.592 54.412 -27.409 1.00 12.95 166 GLY C O 1
ATOM 4695 N N . GLU C 1 171 ? 11.580 56.100 -25.907 1.00 12.18 167 GLU C N 1
ATOM 4696 C CA . GLU C 1 171 ? 12.938 56.529 -26.239 1.00 12.34 167 GLU C CA 1
ATOM 4697 C C . GLU C 1 171 ? 13.955 55.807 -25.381 1.00 11.84 167 GLU C C 1
ATOM 4698 O O . GLU C 1 171 ? 13.681 55.513 -24.228 1.00 10.59 167 GLU C O 1
ATOM 4704 N N . PRO C 1 172 ? 15.139 55.526 -25.946 1.00 11.91 168 PRO C N 1
ATOM 4705 C CA . PRO C 1 172 ? 16.125 54.680 -25.287 1.00 12.29 168 PRO C CA 1
ATOM 4706 C C . PRO C 1 172 ? 16.998 55.411 -24.254 1.00 12.19 168 PRO C C 1
ATOM 4707 O O . PRO C 1 172 ? 17.128 56.636 -24.289 1.00 11.93 168 PRO C O 1
ATOM 4711 N N . LEU C 1 173 ? 17.565 54.657 -23.322 1.00 11.66 169 LEU C N 1
ATOM 4712 C CA . LEU C 1 173 ? 18.605 55.168 -22.435 1.00 11.42 169 LEU C CA 1
ATOM 4713 C C . LEU C 1 173 ? 19.978 54.894 -23.042 1.00 11.60 169 LEU C C 1
ATOM 4714 O O . LEU C 1 173 ? 20.176 53.878 -23.694 1.00 12.43 169 LEU C O 1
ATOM 4719 N N . THR C 1 174 ? 20.942 55.766 -22.764 1.00 11.37 170 THR C N 1
ATOM 4720 C CA . THR C 1 174 ? 22.340 55.461 -23.028 1.00 10.87 170 THR C CA 1
ATOM 4721 C C . THR C 1 174 ? 22.847 54.488 -21.958 1.00 11.41 170 THR C C 1
ATOM 4722 O O . THR C 1 174 ? 22.167 54.261 -20.935 1.00 10.09 170 THR C O 1
ATOM 4726 N N . ALA C 1 175 ? 24.042 53.919 -22.167 1.00 11.44 171 ALA C N 1
ATOM 4727 C CA . ALA C 1 175 ? 24.643 53.040 -21.164 1.00 12.21 171 ALA C CA 1
ATOM 4728 C C . ALA C 1 175 ? 24.844 53.780 -19.834 1.00 12.94 171 ALA C C 1
ATOM 4729 O O . ALA C 1 175 ? 24.564 53.237 -18.776 1.00 12.58 171 ALA C O 1
ATOM 4731 N N . PHE C 1 176 ? 25.312 55.024 -19.906 1.00 13.55 172 PHE C N 1
ATOM 4732 C CA . PHE C 1 176 ? 25.537 55.848 -18.714 1.00 14.64 172 PHE C CA 1
ATOM 4733 C C . PHE C 1 176 ? 24.232 56.057 -17.924 1.00 13.37 172 PHE C C 1
ATOM 4734 O O . PHE C 1 176 ? 24.222 55.977 -16.688 1.00 11.66 172 PHE C O 1
ATOM 4742 N N . GLU C 1 177 ? 23.143 56.334 -18.642 1.00 12.03 173 GLU C N 1
ATOM 4743 C CA . GLU C 1 177 ? 21.807 56.469 -18.006 1.00 11.67 173 GLU C CA 1
ATOM 4744 C C . GLU C 1 177 ? 21.325 55.139 -17.433 1.00 10.83 173 GLU C C 1
ATOM 4745 O O . GLU C 1 177 ? 20.786 55.086 -16.334 1.00 11.41 173 GLU C O 1
ATOM 4751 N N . ALA C 1 178 ? 21.502 54.065 -18.186 1.00 10.37 174 ALA C N 1
ATOM 4752 C CA . ALA C 1 178 ? 21.079 52.750 -17.718 1.00 10.12 174 ALA C CA 1
ATOM 4753 C C . ALA C 1 178 ? 21.782 52.428 -16.383 1.00 10.45 174 ALA C C 1
ATOM 4754 O O . ALA C 1 178 ? 21.166 51.949 -15.419 1.00 9.42 174 ALA C O 1
ATOM 4756 N N . TYR C 1 179 ? 23.067 52.745 -16.310 1.00 10.63 175 TYR C N 1
ATOM 4757 C CA . TYR C 1 179 ? 23.810 52.535 -15.068 1.00 11.03 175 TYR C CA 1
ATOM 4758 C C . TYR C 1 179 ? 23.350 53.487 -13.957 1.00 10.99 175 TYR C C 1
ATOM 4759 O O . TYR C 1 179 ? 23.201 53.088 -12.805 1.00 10.24 175 TYR C O 1
ATOM 4768 N N . HIS C 1 180 ? 23.136 54.748 -14.305 1.00 11.28 176 HIS C N 1
ATOM 4769 C CA . HIS C 1 180 ? 22.653 55.744 -13.331 1.00 11.63 176 HIS C CA 1
ATOM 4770 C C . HIS C 1 180 ? 21.372 55.343 -12.619 1.00 11.42 176 HIS C C 1
ATOM 4771 O O . HIS C 1 180 ? 21.258 55.470 -11.392 1.00 10.92 176 HIS C O 1
ATOM 4778 N N . PHE C 1 181 ? 20.411 54.854 -13.396 1.00 11.05 177 PHE C N 1
ATOM 4779 C CA . PHE C 1 181 ? 19.112 54.445 -12.870 1.00 10.80 177 PHE C CA 1
ATOM 4780 C C . PHE C 1 181 ? 19.069 52.985 -12.438 1.00 10.73 177 PHE C C 1
ATOM 4781 O O . PHE C 1 181 ? 18.036 52.496 -11.987 1.00 11.08 177 PHE C O 1
ATOM 4789 N N . GLY C 1 182 ? 20.200 52.298 -12.553 1.00 10.85 178 GLY C N 1
ATOM 4790 C CA . GLY C 1 182 ? 20.343 50.932 -12.050 1.00 10.42 178 GLY C CA 1
ATOM 4791 C C . GLY C 1 182 ? 19.666 49.847 -12.864 1.00 10.12 178 GLY C C 1
ATOM 4792 O O . GLY C 1 182 ? 19.423 48.764 -12.346 1.00 9.53 178 GLY C O 1
ATOM 4793 N N . LEU C 1 183 ? 19.398 50.111 -14.146 1.00 9.65 179 LEU C N 1
ATOM 4794 C CA . LEU C 1 183 ? 18.948 49.050 -15.061 1.00 9.28 179 LEU C CA 1
ATOM 4795 C C . LEU C 1 183 ? 20.052 47.999 -15.246 1.00 9.00 179 LEU C C 1
ATOM 4796 O O . LEU C 1 183 ? 19.775 46.809 -15.392 1.00 8.66 179 LEU C O 1
ATOM 4801 N N . VAL C 1 184 ? 21.302 48.467 -15.250 1.00 8.99 180 VAL C N 1
ATOM 4802 C CA . VAL C 1 184 ? 22.477 47.617 -15.325 1.00 8.50 180 VAL C CA 1
ATOM 4803 C C . VAL C 1 184 ? 23.394 47.873 -14.106 1.00 9.24 180 VAL C C 1
ATOM 4804 O O . VAL C 1 184 ? 23.308 48.915 -13.447 1.00 8.50 180 VAL C O 1
ATOM 4808 N N . GLY C 1 185 ? 24.277 46.914 -13.841 1.00 8.97 181 GLY C N 1
ATOM 4809 C CA . GLY C 1 185 ? 25.138 46.924 -12.671 1.00 9.52 181 GLY C CA 1
ATOM 4810 C C . GLY C 1 185 ? 26.559 47.349 -12.965 1.00 10.36 181 GLY C C 1
ATOM 4811 O O . GLY C 1 185 ? 27.320 47.630 -12.026 1.00 10.16 181 GLY C O 1
ATOM 4812 N N . HIS C 1 186 ? 26.909 47.386 -14.258 1.00 10.51 182 HIS C N 1
ATOM 4813 C CA . HIS C 1 186 ? 28.250 47.748 -14.733 1.00 11.11 182 HIS C CA 1
ATOM 4814 C C . HIS C 1 186 ? 28.167 48.368 -16.118 1.00 11.51 182 HIS C C 1
ATOM 4815 O O . HIS C 1 186 ? 27.279 47.987 -16.914 1.00 11.27 182 HIS C O 1
ATOM 4822 N N . VAL C 1 187 ? 29.087 49.300 -16.391 1.00 11.31 183 VAL C N 1
ATOM 4823 C CA . VAL C 1 187 ? 29.371 49.812 -17.739 1.00 11.90 183 VAL C CA 1
ATOM 4824 C C . VAL C 1 187 ? 30.848 49.581 -18.018 1.00 12.32 183 VAL C C 1
ATOM 4825 O O . VAL C 1 187 ? 31.698 49.883 -17.182 1.00 12.81 183 VAL C O 1
ATOM 4829 N N . VAL C 1 188 ? 31.157 49.024 -19.175 1.00 12.11 184 VAL C N 1
ATOM 4830 C CA . VAL C 1 188 ? 32.524 48.625 -19.493 1.00 12.62 184 VAL C CA 1
ATOM 4831 C C . VAL C 1 188 ? 32.947 49.071 -20.895 1.00 13.62 184 VAL C C 1
ATOM 4832 O O . VAL C 1 188 ? 32.095 49.370 -21.755 1.00 12.74 184 VAL C O 1
ATOM 4836 N N . PRO C 1 189 ? 34.274 49.120 -21.133 1.00 14.34 185 PRO C N 1
ATOM 4837 C CA . PRO C 1 189 ? 34.725 49.610 -22.437 1.00 14.98 185 PRO C CA 1
ATOM 4838 C C . PRO C 1 189 ? 34.234 48.753 -23.595 1.00 14.33 185 PRO C C 1
ATOM 4839 O O . PRO C 1 189 ? 33.967 47.555 -23.419 1.00 14.43 185 PRO C O 1
ATOM 4843 N N . ALA C 1 190 ? 34.146 49.383 -24.758 1.00 14.57 186 ALA C N 1
ATOM 4844 C CA . ALA C 1 190 ? 33.692 48.767 -25.992 1.00 14.05 186 ALA C CA 1
ATOM 4845 C C . ALA C 1 190 ? 34.268 47.384 -26.167 1.00 14.08 186 ALA C C 1
ATOM 4846 O O . ALA C 1 190 ? 35.490 47.199 -26.073 1.00 13.95 186 ALA C O 1
ATOM 4848 N N . GLY C 1 191 ? 33.391 46.416 -26.445 1.00 14.06 187 GLY C N 1
ATOM 4849 C CA . GLY C 1 191 ? 33.812 45.058 -26.782 1.00 14.64 187 GLY C CA 1
ATOM 4850 C C . GLY C 1 191 ? 34.183 44.188 -25.596 1.00 14.48 187 GLY C C 1
ATOM 4851 O O . GLY C 1 191 ? 34.612 43.041 -25.785 1.00 14.13 187 GLY C O 1
ATOM 4852 N N . THR C 1 192 ? 34.003 44.686 -24.368 1.00 13.83 188 THR C N 1
ATOM 4853 C CA . THR C 1 192 ? 34.438 43.914 -23.207 1.00 13.39 188 THR C CA 1
ATOM 4854 C C . THR C 1 192 ? 33.324 43.394 -22.307 1.00 13.24 188 THR C C 1
ATOM 4855 O O . THR C 1 192 ? 33.620 42.847 -21.245 1.00 13.04 188 THR C O 1
ATOM 4859 N N . ALA C 1 193 ? 32.059 43.565 -22.696 1.00 13.06 189 ALA C N 1
ATOM 4860 C CA . ALA C 1 193 ? 30.948 43.052 -21.861 1.00 12.51 189 ALA C CA 1
ATOM 4861 C C . ALA C 1 193 ? 31.025 41.558 -21.612 1.00 12.43 189 ALA C C 1
ATOM 4862 O O . ALA C 1 193 ? 30.869 41.138 -20.478 1.00 11.97 189 ALA C O 1
ATOM 4864 N N . LEU C 1 194 ? 31.268 40.743 -22.639 1.00 13.01 190 LEU C N 1
ATOM 4865 C CA . LEU C 1 194 ? 31.331 39.305 -22.424 1.00 13.82 190 LEU C CA 1
ATOM 4866 C C . LEU C 1 194 ? 32.500 38.961 -21.472 1.00 14.19 190 LEU C C 1
ATOM 4867 O O . LEU C 1 194 ? 32.344 38.111 -20.613 1.00 14.14 190 LEU C O 1
ATOM 4872 N N . ASP C 1 195 ? 33.649 39.625 -21.630 1.00 15.16 191 ASP C N 1
ATOM 4873 C CA . ASP C 1 195 ? 34.817 39.401 -20.746 1.00 16.33 191 ASP C CA 1
ATOM 4874 C C . ASP C 1 195 ? 34.397 39.612 -19.274 1.00 15.10 191 ASP C C 1
ATOM 4875 O O . ASP C 1 195 ? 34.658 38.767 -18.420 1.00 14.50 191 ASP C O 1
ATOM 4880 N N . LYS C 1 196 ? 33.741 40.738 -18.997 1.00 13.45 192 LYS C N 1
ATOM 4881 C CA . LYS C 1 196 ? 33.290 41.042 -17.650 1.00 13.37 192 LYS C CA 1
ATOM 4882 C C . LYS C 1 196 ? 32.222 40.045 -17.146 1.00 13.09 192 LYS C C 1
ATOM 4883 O O . LYS C 1 196 ? 32.276 39.618 -15.994 1.00 13.16 192 LYS C O 1
ATOM 4889 N N . ALA C 1 197 ? 31.276 39.668 -18.006 1.00 12.67 193 ALA C N 1
ATOM 4890 C CA . ALA C 1 197 ? 30.245 38.684 -17.646 1.00 13.47 193 ALA C CA 1
ATOM 4891 C C . ALA C 1 197 ? 30.893 37.353 -17.257 1.00 14.04 193 ALA C C 1
ATOM 4892 O O . ALA C 1 197 ? 30.425 36.689 -16.323 1.00 14.87 193 ALA C O 1
ATOM 4894 N N . ARG C 1 198 ? 31.974 36.974 -17.955 1.00 15.11 194 ARG C N 1
ATOM 4895 C CA . ARG C 1 198 ? 32.686 35.718 -17.657 1.00 15.46 194 ARG C CA 1
ATOM 4896 C C . ARG C 1 198 ? 33.379 35.775 -16.313 1.00 15.09 194 ARG C C 1
ATOM 4897 O O . ARG C 1 198 ? 33.421 34.789 -15.570 1.00 14.88 194 ARG C O 1
ATOM 4905 N N . SER C 1 199 ? 33.958 36.926 -16.011 1.00 15.21 195 SER C N 1
ATOM 4906 C CA . SER C 1 199 ? 34.562 37.144 -14.704 1.00 15.71 195 SER C CA 1
ATOM 4907 C C . SER C 1 199 ? 33.493 37.018 -13.600 1.00 14.72 195 SER C C 1
ATOM 4908 O O . SER C 1 199 ? 33.699 36.348 -12.577 1.00 15.40 195 SER C O 1
ATOM 4911 N N . LEU C 1 200 ? 32.329 37.611 -13.821 1.00 14.33 196 LEU C N 1
ATOM 4912 C CA . LEU C 1 200 ? 31.238 37.498 -12.847 1.00 13.79 196 LEU C CA 1
ATOM 4913 C C . LEU C 1 200 ? 30.779 36.047 -12.703 1.00 14.04 196 LEU C C 1
ATOM 4914 O O . LEU C 1 200 ? 30.560 35.564 -11.574 1.00 13.66 196 LEU C O 1
ATOM 4919 N N . ALA C 1 201 ? 30.652 35.342 -13.825 1.00 13.86 197 ALA C N 1
ATOM 4920 C CA . ALA C 1 201 ? 30.208 33.958 -13.793 1.00 14.64 197 ALA C CA 1
ATOM 4921 C C . ALA C 1 201 ? 31.202 33.081 -13.001 1.00 15.54 197 ALA C C 1
ATOM 4922 O O . ALA C 1 201 ? 30.800 32.120 -12.329 1.00 16.22 197 ALA C O 1
ATOM 4924 N N . ASP C 1 202 ? 32.483 33.420 -13.107 1.00 15.85 198 ASP C N 1
ATOM 4925 C CA . ASP C 1 202 ? 33.545 32.671 -12.449 1.00 17.13 198 ASP C CA 1
ATOM 4926 C C . ASP C 1 202 ? 33.407 32.759 -10.943 1.00 16.20 198 ASP C C 1
ATOM 4927 O O . ASP C 1 202 ? 33.535 31.776 -10.242 1.00 16.05 198 ASP C O 1
ATOM 4932 N N . ARG C 1 203 ? 33.129 33.956 -10.461 1.00 15.70 199 ARG C N 1
ATOM 4933 C CA . ARG C 1 203 ? 32.888 34.168 -9.045 1.00 15.33 199 ARG C CA 1
ATOM 4934 C C . ARG C 1 203 ? 31.665 33.361 -8.574 1.00 15.29 199 ARG C C 1
ATOM 4935 O O . ARG C 1 203 ? 31.706 32.715 -7.515 1.00 14.77 199 ARG C O 1
ATOM 4943 N N . ILE C 1 204 ? 30.590 33.396 -9.356 1.00 14.85 200 ILE C N 1
ATOM 4944 C CA . ILE C 1 204 ? 29.365 32.701 -8.982 1.00 15.47 200 ILE C CA 1
ATOM 4945 C C . ILE C 1 204 ? 29.598 31.187 -8.965 1.00 15.69 200 ILE C C 1
ATOM 4946 O O . ILE C 1 204 ? 29.138 30.494 -8.077 1.00 15.76 200 ILE C O 1
ATOM 4951 N N . VAL C 1 205 ? 30.340 30.694 -9.953 1.00 16.42 201 VAL C N 1
ATOM 4952 C CA . VAL C 1 205 ? 30.670 29.277 -10.066 1.00 16.91 201 VAL C CA 1
ATOM 4953 C C . VAL C 1 205 ? 31.427 28.736 -8.847 1.00 16.40 201 VAL C C 1
ATOM 4954 O O . VAL C 1 205 ? 31.285 27.571 -8.491 1.00 16.52 201 VAL C O 1
ATOM 4958 N N . ARG C 1 206 ? 32.195 29.603 -8.205 1.00 15.88 202 ARG C N 1
ATOM 4959 C CA . ARG C 1 206 ? 32.977 29.262 -7.044 1.00 16.06 202 ARG C CA 1
ATOM 4960 C C . ARG C 1 206 ? 32.139 29.328 -5.761 1.00 15.63 202 ARG C C 1
ATOM 4961 O O . ARG C 1 206 ? 32.618 28.940 -4.681 1.00 14.42 202 ARG C O 1
ATOM 4969 N N . ASN C 1 207 ? 30.894 29.810 -5.878 1.00 14.31 203 ASN C N 1
ATOM 4970 C CA . ASN C 1 207 ? 30.002 29.922 -4.733 1.00 14.16 203 ASN C CA 1
ATOM 4971 C C . ASN C 1 207 ? 29.175 28.669 -4.536 1.00 13.76 203 ASN C C 1
ATOM 4972 O O . ASN C 1 207 ? 29.041 27.868 -5.439 1.00 13.78 203 ASN C O 1
ATOM 4977 N N . GLY C 1 208 ? 28.578 28.519 -3.362 1.00 14.38 204 GLY C N 1
ATOM 4978 C CA . GLY C 1 208 ? 27.802 27.309 -3.056 1.00 14.33 204 GLY C CA 1
ATOM 4979 C C . GLY C 1 208 ? 26.592 27.149 -3.976 1.00 14.37 204 GLY C C 1
ATOM 4980 O O . GLY C 1 208 ? 25.710 27.979 -3.965 1.00 13.87 204 GLY C O 1
ATOM 4981 N N . PRO C 1 209 ? 26.535 26.071 -4.768 1.00 15.50 205 PRO C N 1
ATOM 4982 C CA . PRO C 1 209 ? 25.430 25.920 -5.746 1.00 15.40 205 PRO C CA 1
ATOM 4983 C C . PRO C 1 209 ? 24.010 25.850 -5.170 1.00 14.88 205 PRO C C 1
ATOM 4984 O O . PRO C 1 209 ? 23.074 26.373 -5.791 1.00 14.71 205 PRO C O 1
ATOM 4988 N N . LEU C 1 210 ? 23.850 25.173 -4.034 1.00 14.61 206 LEU C N 1
ATOM 4989 C CA . LEU C 1 210 ? 22.566 25.103 -3.337 1.00 14.36 206 LEU C CA 1
ATOM 4990 C C . LEU C 1 210 ? 22.240 26.490 -2.779 1.00 13.71 206 LEU C C 1
ATOM 4991 O O . LEU C 1 210 ? 21.112 26.974 -2.866 1.00 13.30 206 LEU C O 1
ATOM 4996 N N . ALA C 1 211 ? 23.246 27.128 -2.198 1.00 13.59 207 ALA C N 1
ATOM 4997 C CA . ALA C 1 211 ? 23.085 28.453 -1.643 1.00 13.09 207 ALA C CA 1
ATOM 4998 C C . ALA C 1 211 ? 22.657 29.451 -2.739 1.00 12.95 207 ALA C C 1
ATOM 4999 O O . ALA C 1 211 ? 21.692 30.187 -2.567 1.00 12.56 207 ALA C O 1
ATOM 5001 N N . VAL C 1 212 ? 23.379 29.457 -3.857 1.00 13.09 208 VAL C N 1
ATOM 5002 C CA . VAL C 1 212 ? 23.062 30.340 -4.987 1.00 13.21 208 VAL C CA 1
ATOM 5003 C C . VAL C 1 212 ? 21.654 30.110 -5.556 1.00 13.81 208 VAL C C 1
ATOM 5004 O O . VAL C 1 212 ? 20.894 31.044 -5.752 1.00 14.37 208 VAL C O 1
ATOM 5008 N N . ARG C 1 213 ? 21.328 28.862 -5.830 1.00 15.17 209 ARG C N 1
ATOM 5009 C CA . ARG C 1 213 ? 20.006 28.472 -6.318 1.00 15.91 209 ARG C CA 1
ATOM 5010 C C . ARG C 1 213 ? 18.877 28.902 -5.368 1.00 14.81 209 ARG C C 1
ATOM 5011 O O . ARG C 1 213 ? 17.869 29.479 -5.795 1.00 13.12 209 ARG C O 1
ATOM 5019 N N . ASN C 1 214 ? 19.033 28.571 -4.082 1.00 13.94 210 ASN C N 1
ATOM 5020 C CA . ASN C 1 214 ? 18.018 28.908 -3.084 1.00 13.40 210 ASN C CA 1
ATOM 5021 C C . ASN C 1 214 ? 17.930 30.404 -2.836 1.00 12.95 210 ASN C C 1
ATOM 5022 O O . ASN C 1 214 ? 16.842 30.908 -2.572 1.00 12.74 210 ASN C O 1
ATOM 5027 N N . ALA C 1 215 ? 19.059 31.114 -2.960 1.00 12.38 211 ALA C N 1
ATOM 5028 C CA . ALA C 1 215 ? 19.075 32.557 -2.785 1.00 12.02 211 ALA C CA 1
ATOM 5029 C C . ALA C 1 215 ? 18.293 33.222 -3.914 1.00 11.50 211 ALA C C 1
ATOM 5030 O O . ALA C 1 215 ? 17.432 34.032 -3.651 1.00 10.70 211 ALA C O 1
ATOM 5032 N N . LYS C 1 216 ? 18.573 32.842 -5.165 1.00 12.06 212 LYS C N 1
ATOM 5033 C CA . LYS C 1 216 ? 17.834 33.401 -6.285 1.00 11.66 212 LYS C CA 1
ATOM 5034 C C . LYS C 1 216 ? 16.346 33.139 -6.168 1.00 11.64 212 LYS C C 1
ATOM 5035 O O . LYS C 1 216 ? 15.540 34.027 -6.420 1.00 12.32 212 LYS C O 1
ATOM 5041 N N . GLU C 1 217 ? 15.990 31.902 -5.842 1.00 11.81 213 GLU C N 1
ATOM 5042 C CA . GLU C 1 217 ? 14.590 31.548 -5.678 1.00 12.36 213 GLU C CA 1
ATOM 5043 C C . GLU C 1 217 ? 13.944 32.391 -4.579 1.00 11.64 213 GLU C C 1
ATOM 5044 O O . GLU C 1 217 ? 12.827 32.869 -4.771 1.00 12.38 213 GLU C O 1
ATOM 5050 N N . ALA C 1 218 ? 14.638 32.591 -3.455 1.00 10.40 214 ALA C N 1
ATOM 5051 C CA . ALA C 1 218 ? 14.067 33.331 -2.335 1.00 10.73 214 ALA C CA 1
ATOM 5052 C C . ALA C 1 218 ? 13.890 34.809 -2.703 1.00 10.21 214 ALA C C 1
ATOM 5053 O O . ALA C 1 218 ? 12.895 35.424 -2.344 1.00 9.74 214 ALA C O 1
ATOM 5055 N N . ILE C 1 219 ? 14.876 35.365 -3.402 1.00 10.50 215 ILE C N 1
ATOM 5056 C CA . ILE C 1 219 ? 14.814 36.748 -3.856 1.00 10.63 215 ILE C CA 1
ATOM 5057 C C . ILE C 1 219 ? 13.604 36.921 -4.770 1.00 11.20 215 ILE C C 1
ATOM 5058 O O . ILE C 1 219 ? 12.792 37.812 -4.560 1.00 11.85 215 ILE C O 1
ATOM 5063 N N . VAL C 1 220 ? 13.454 36.045 -5.760 1.00 11.83 216 VAL C N 1
ATOM 5064 C CA . VAL C 1 220 ? 12.390 36.212 -6.744 1.00 12.08 216 VAL C CA 1
ATOM 5065 C C . VAL C 1 220 ? 11.008 35.930 -6.142 1.00 12.72 216 VAL C C 1
ATOM 5066 O O . VAL C 1 220 ? 10.109 36.760 -6.271 1.00 12.26 216 VAL C O 1
ATOM 5070 N N . ARG C 1 221 ? 10.851 34.803 -5.450 1.00 13.57 217 ARG C N 1
ATOM 5071 C CA . ARG C 1 221 ? 9.525 34.390 -4.939 1.00 14.68 217 ARG C CA 1
ATOM 5072 C C . ARG C 1 221 ? 8.994 35.255 -3.797 1.00 13.56 217 ARG C C 1
ATOM 5073 O O . ARG C 1 221 ? 7.789 35.430 -3.663 1.00 14.14 217 ARG C O 1
ATOM 5081 N N . SER C 1 222 ? 9.873 35.791 -2.964 1.00 12.81 218 SER C N 1
ATOM 5082 C CA . SER C 1 222 ? 9.407 36.678 -1.904 1.00 12.27 218 SER C CA 1
ATOM 5083 C C . SER C 1 222 ? 8.806 37.936 -2.499 1.00 12.22 218 SER C C 1
ATOM 5084 O O . SER C 1 222 ? 7.939 38.567 -1.888 1.00 12.55 218 SER C O 1
ATOM 5087 N N . GLY C 1 223 ? 9.275 38.311 -3.691 1.00 11.88 219 GLY C N 1
ATOM 5088 C CA . GLY C 1 223 ? 8.762 39.488 -4.372 1.00 11.77 219 GLY C CA 1
ATOM 5089 C C . GLY C 1 223 ? 8.677 40.708 -3.463 1.00 11.33 219 GLY C C 1
ATOM 5090 O O . GLY C 1 223 ? 9.555 40.946 -2.607 1.00 11.27 219 GLY C O 1
ATOM 5091 N N . TRP C 1 224 ? 7.611 41.474 -3.662 1.00 11.22 220 TRP C N 1
ATOM 5092 C CA . TRP C 1 224 ? 7.335 42.687 -2.890 1.00 11.33 220 TRP C CA 1
ATOM 5093 C C . TRP C 1 224 ? 6.105 42.443 -2.007 1.00 11.63 220 TRP C C 1
ATOM 5094 O O . TRP C 1 224 ? 5.409 43.386 -1.595 1.00 10.85 220 TRP C O 1
ATOM 5105 N N . LEU C 1 225 ? 5.862 41.168 -1.711 1.00 11.95 221 LEU C N 1
ATOM 5106 C CA . LEU C 1 225 ? 4.700 40.727 -0.955 1.00 12.69 221 LEU C CA 1
ATOM 5107 C C . LEU C 1 225 ? 4.750 41.198 0.491 1.00 13.14 221 LEU C C 1
ATOM 5108 O O . LEU C 1 225 ? 5.817 41.498 1.000 1.00 12.12 221 LEU C O 1
ATOM 5113 N N . ALA C 1 226 ? 3.585 41.237 1.149 1.00 13.65 222 ALA C N 1
ATOM 5114 C CA . ALA C 1 226 ? 3.504 41.434 2.597 1.00 14.09 222 ALA C CA 1
ATOM 5115 C C . ALA C 1 226 ? 4.680 40.756 3.277 1.00 14.70 222 ALA C C 1
ATOM 5116 O O . ALA C 1 226 ? 4.925 39.552 3.061 1.00 13.96 222 ALA C O 1
ATOM 5118 N N . GLU C 1 227 ? 5.403 41.514 4.108 1.00 15.55 223 GLU C N 1
ATOM 5119 C CA . GLU C 1 227 ? 6.691 41.050 4.632 1.00 16.13 223 GLU C CA 1
ATOM 5120 C C . GLU C 1 227 ? 6.600 39.751 5.420 1.00 15.92 223 GLU C C 1
ATOM 5121 O O . GLU C 1 227 ? 7.493 38.918 5.330 1.00 15.88 223 GLU C O 1
ATOM 5127 N N . GLU C 1 228 ? 5.512 39.561 6.159 1.00 15.65 224 GLU C N 1
ATOM 5128 C CA . GLU C 1 228 ? 5.290 38.319 6.888 1.00 15.77 224 GLU C CA 1
ATOM 5129 C C . GLU C 1 228 ? 5.332 37.084 5.980 1.00 15.40 224 GLU C C 1
ATOM 5130 O O . GLU C 1 228 ? 6.022 36.111 6.291 1.00 16.05 224 GLU C O 1
ATOM 5132 N N . ASP C 1 229 ? 4.609 37.134 4.866 1.00 15.14 225 ASP C N 1
ATOM 5133 C CA . ASP C 1 229 ? 4.568 36.034 3.882 1.00 15.51 225 ASP C CA 1
ATOM 5134 C C . ASP C 1 229 ? 5.913 35.889 3.175 1.00 14.33 225 ASP C C 1
ATOM 5135 O O . ASP C 1 229 ? 6.383 34.774 2.934 1.00 14.60 225 ASP C O 1
ATOM 5140 N N . ALA C 1 230 ? 6.504 37.026 2.810 1.00 13.52 226 ALA C N 1
ATOM 5141 C CA . ALA C 1 230 ? 7.776 37.059 2.114 1.00 12.59 226 ALA C CA 1
ATOM 5142 C C . ALA C 1 230 ? 8.872 36.431 2.959 1.00 12.33 226 ALA C C 1
ATOM 5143 O O . ALA C 1 230 ? 9.699 35.703 2.452 1.00 12.46 226 ALA C O 1
ATOM 5145 N N . ARG C 1 231 ? 8.887 36.723 4.249 1.00 13.05 227 ARG C N 1
ATOM 5146 C CA . ARG C 1 231 ? 9.910 36.158 5.136 1.00 13.62 227 ARG C CA 1
ATOM 5147 C C . ARG C 1 231 ? 9.727 34.664 5.348 1.00 13.43 227 ARG C C 1
ATOM 5148 O O . ARG C 1 231 ? 10.702 33.956 5.530 1.00 13.45 227 ARG C O 1
ATOM 5156 N N . ALA C 1 232 ? 8.487 34.195 5.306 1.00 13.54 228 ALA C N 1
ATOM 5157 C CA . ALA C 1 232 ? 8.210 32.774 5.439 1.00 13.37 228 ALA C CA 1
ATOM 5158 C C . ALA C 1 232 ? 8.774 32.009 4.232 1.00 13.49 228 ALA C C 1
ATOM 5159 O O . ALA C 1 232 ? 9.375 30.953 4.372 1.00 12.19 228 ALA C O 1
ATOM 5161 N N . ILE C 1 233 ? 8.615 32.594 3.047 1.00 13.57 229 ILE C N 1
ATOM 5162 C CA . ILE C 1 233 ? 9.206 32.064 1.822 1.00 13.58 229 ILE C CA 1
ATOM 5163 C C . ILE C 1 233 ? 10.733 32.013 1.929 1.00 13.45 229 ILE C C 1
ATOM 5164 O O . ILE C 1 233 ? 11.333 30.975 1.624 1.00 12.47 229 ILE C O 1
ATOM 5169 N N . GLU C 1 234 ? 11.337 33.119 2.380 1.00 13.05 230 GLU C N 1
ATOM 5170 C CA . GLU C 1 234 ? 12.792 33.199 2.616 1.00 13.88 230 GLU C CA 1
ATOM 5171 C C . GLU C 1 234 ? 13.257 32.148 3.632 1.00 14.62 230 GLU C C 1
ATOM 5172 O O . GLU C 1 234 ? 14.250 31.474 3.408 1.00 14.92 230 GLU C O 1
ATOM 5178 N N . ALA C 1 235 ? 12.544 32.028 4.746 1.00 14.72 231 ALA C N 1
ATOM 5179 C CA . ALA C 1 235 ? 12.929 31.088 5.799 1.00 15.72 231 ALA C CA 1
ATOM 5180 C C . ALA C 1 235 ? 12.868 29.643 5.291 1.00 16.34 231 ALA C C 1
ATOM 5181 O O . ALA C 1 235 ? 13.800 28.866 5.521 1.00 16.44 231 ALA C O 1
ATOM 5183 N N . ARG C 1 236 ? 11.808 29.292 4.567 1.00 16.88 232 ARG C N 1
ATOM 5184 C CA . ARG C 1 236 ? 11.721 27.973 3.936 1.00 18.16 232 ARG C CA 1
ATOM 5185 C C . ARG C 1 236 ? 12.964 27.622 3.075 1.00 17.29 232 ARG C C 1
ATOM 5186 O O . ARG C 1 236 ? 13.475 26.526 3.146 1.00 16.08 232 ARG C O 1
ATOM 5194 N N . LEU C 1 237 ? 13.443 28.568 2.284 1.00 16.51 233 LEU C N 1
ATOM 5195 C CA . LEU C 1 237 ? 14.542 28.306 1.365 1.00 16.01 233 LEU C CA 1
ATOM 5196 C C . LEU C 1 237 ? 15.908 28.408 2.062 1.00 15.77 233 LEU C C 1
ATOM 5197 O O . LEU C 1 237 ? 16.878 27.799 1.630 1.00 15.22 233 LEU C O 1
ATOM 5202 N N . THR C 1 238 ? 15.955 29.147 3.167 1.00 15.49 234 THR C N 1
ATOM 5203 C CA . THR C 1 238 ? 17.174 29.308 3.948 1.00 15.36 234 THR C CA 1
ATOM 5204 C C . THR C 1 238 ? 17.499 28.070 4.801 1.00 15.85 234 THR C C 1
ATOM 5205 O O . THR C 1 238 ? 18.645 27.669 4.907 1.00 15.01 234 THR C O 1
ATOM 5209 N N . ARG C 1 239 ? 16.483 27.460 5.396 1.00 16.33 235 ARG C N 1
ATOM 5210 C CA . ARG C 1 239 ? 16.699 26.372 6.359 1.00 17.27 235 ARG C CA 1
ATOM 5211 C C . ARG C 1 239 ? 17.565 25.195 5.843 1.00 17.48 235 ARG C C 1
ATOM 5212 O O . ARG C 1 239 ? 18.495 24.799 6.524 1.00 17.69 235 ARG C O 1
ATOM 5214 N N . PRO C 1 240 ? 17.266 24.643 4.650 1.00 17.50 236 PRO C N 1
ATOM 5215 C CA . PRO C 1 240 ? 18.084 23.581 4.069 1.00 17.05 236 PRO C CA 1
ATOM 5216 C C . PRO C 1 240 ? 19.535 23.992 3.743 1.00 16.89 236 PRO C C 1
ATOM 5217 O O . PRO C 1 240 ? 20.423 23.141 3.718 1.00 16.01 236 PRO C O 1
ATOM 5221 N N . VAL C 1 241 ? 19.750 25.275 3.452 1.00 15.90 237 VAL C N 1
ATOM 5222 C CA . VAL C 1 241 ? 21.099 25.810 3.241 1.00 15.89 237 VAL C CA 1
ATOM 5223 C C . VAL C 1 241 ? 21.912 25.775 4.552 1.00 16.57 237 VAL C C 1
ATOM 5224 O O . VAL C 1 241 ? 23.071 25.344 4.551 1.00 16.10 237 VAL C O 1
ATOM 5228 N N . ILE C 1 242 ? 21.302 26.224 5.655 1.00 17.43 238 ILE C N 1
ATOM 5229 C CA . ILE C 1 242 ? 22.007 26.290 6.960 1.00 18.52 238 ILE C CA 1
ATOM 5230 C C . ILE C 1 242 ? 22.527 24.928 7.418 1.00 18.50 238 ILE C C 1
ATOM 5231 O O . ILE C 1 242 ? 23.604 24.829 7.975 1.00 18.63 238 ILE C O 1
ATOM 5236 N N . THR C 1 243 ? 21.757 23.884 7.167 1.00 18.48 239 THR C N 1
ATOM 5237 C CA . THR C 1 243 ? 22.103 22.551 7.629 1.00 18.95 239 THR C CA 1
ATOM 5238 C C . THR C 1 243 ? 22.875 21.751 6.592 1.00 18.68 239 THR C C 1
ATOM 5239 O O . THR C 1 243 ? 23.104 20.560 6.807 1.00 19.06 239 THR C O 1
ATOM 5243 N N . SER C 1 244 ? 23.293 22.386 5.486 1.00 17.42 240 SER C N 1
ATOM 5244 C CA . SER C 1 244 ? 23.869 21.643 4.362 1.00 17.12 240 SER C CA 1
ATOM 5245 C C . SER C 1 244 ? 25.341 21.293 4.576 1.00 17.20 240 SER C C 1
ATOM 5246 O O . SER C 1 244 ? 26.033 21.935 5.355 1.00 17.17 240 SER C O 1
ATOM 5249 N N . ALA C 1 245 ? 25.801 20.259 3.869 1.00 17.83 241 ALA C N 1
ATOM 5250 C CA . ALA C 1 245 ? 27.224 19.925 3.804 1.00 18.11 241 ALA C CA 1
ATOM 5251 C C . ALA C 1 245 ? 28.024 21.124 3.314 1.00 17.94 241 ALA C C 1
ATOM 5252 O O . ALA C 1 245 ? 29.057 21.470 3.907 1.00 18.10 241 ALA C O 1
ATOM 5254 N N . ASP C 1 246 ? 27.551 21.764 2.245 1.00 17.44 242 ASP C N 1
ATOM 5255 C CA . ASP C 1 246 ? 28.276 22.908 1.658 1.00 17.31 242 ASP C CA 1
ATOM 5256 C C . ASP C 1 246 ? 28.476 24.044 2.657 1.00 16.97 242 ASP C C 1
ATOM 5257 O O . ASP C 1 246 ? 29.480 24.749 2.590 1.00 16.50 242 ASP C O 1
ATOM 5262 N N . ALA C 1 247 ? 27.522 24.249 3.573 1.00 16.86 243 ALA C N 1
ATOM 5263 C CA . ALA C 1 247 ? 27.696 25.302 4.568 1.00 16.48 243 ALA C CA 1
ATOM 5264 C C . ALA C 1 247 ? 28.854 24.966 5.522 1.00 17.19 243 ALA C C 1
ATOM 5265 O O . ALA C 1 247 ? 29.671 25.834 5.813 1.00 16.59 243 ALA C O 1
ATOM 5267 N N . ARG C 1 248 ? 28.947 23.715 5.983 1.00 18.07 244 ARG C N 1
ATOM 5268 C CA . ARG C 1 248 ? 30.080 23.293 6.826 1.00 19.05 244 ARG C CA 1
ATOM 5269 C C . ARG C 1 248 ? 31.397 23.531 6.079 1.00 18.82 244 ARG C C 1
ATOM 5270 O O . ARG C 1 248 ? 32.318 24.177 6.607 1.00 17.99 244 ARG C O 1
ATOM 5278 N N . GLU C 1 249 ? 31.462 23.052 4.836 1.00 18.55 245 GLU C N 1
ATOM 5279 C CA . GLU C 1 249 ? 32.665 23.194 4.022 1.00 18.48 245 GLU C CA 1
ATOM 5280 C C . GLU C 1 249 ? 33.004 24.661 3.728 1.00 18.55 245 GLU C C 1
ATOM 5281 O O . GLU C 1 249 ? 34.145 25.104 3.908 1.00 18.44 245 GLU C O 1
ATOM 5287 N N . GLY C 1 250 ? 32.018 25.410 3.256 1.00 18.92 246 GLY C N 1
ATOM 5288 C CA . GLY C 1 250 ? 32.220 26.816 2.975 1.00 18.61 246 GLY C CA 1
ATOM 5289 C C . GLY C 1 250 ? 32.852 27.545 4.139 1.00 18.81 246 GLY C C 1
ATOM 5290 O O . GLY C 1 250 ? 33.800 28.293 3.952 1.00 19.13 246 GLY C O 1
ATOM 5291 N N . LEU C 1 251 ? 32.342 27.316 5.344 1.00 19.63 247 LEU C N 1
ATOM 5292 C CA . LEU C 1 251 ? 32.849 28.003 6.524 1.00 20.73 247 LEU C CA 1
ATOM 5293 C C . LEU C 1 251 ? 34.199 27.454 7.008 1.00 21.24 247 LEU C C 1
ATOM 5294 O O . LEU C 1 251 ? 35.037 28.207 7.518 1.00 21.07 247 LEU C O 1
ATOM 5299 N N . ALA C 1 252 ? 34.431 26.153 6.804 1.00 21.16 248 ALA C N 1
ATOM 5300 C CA . ALA C 1 252 ? 35.747 25.566 7.028 1.00 21.35 248 ALA C CA 1
ATOM 5301 C C . ALA C 1 252 ? 36.794 26.092 6.061 1.00 21.19 248 ALA C C 1
ATOM 5302 O O . ALA C 1 252 ? 37.897 26.406 6.473 1.00 21.16 248 ALA C O 1
ATOM 5304 N N . ALA C 1 253 ? 36.464 26.152 4.772 1.00 21.51 249 ALA C N 1
ATOM 5305 C CA . ALA C 1 253 ? 37.435 26.597 3.754 1.00 21.91 249 ALA C CA 1
ATOM 5306 C C . ALA C 1 253 ? 37.876 28.039 4.013 1.00 22.69 249 ALA C C 1
ATOM 5307 O O . ALA C 1 253 ? 39.064 28.370 3.911 1.00 22.55 249 ALA C O 1
ATOM 5309 N N . PHE C 1 254 ? 36.904 28.885 4.351 1.00 23.55 250 PHE C N 1
ATOM 5310 C CA . PHE C 1 254 ? 37.164 30.279 4.689 1.00 24.28 250 PHE C CA 1
ATOM 5311 C C . PHE C 1 254 ? 38.109 30.362 5.876 1.00 24.44 250 PHE C C 1
ATOM 5312 O O . PHE C 1 254 ? 39.115 31.059 5.802 1.00 24.86 250 PHE C O 1
ATOM 5320 N N . LYS C 1 255 ? 37.810 29.619 6.940 1.00 25.07 251 LYS C N 1
ATOM 5321 C CA . LYS C 1 255 ? 38.677 29.577 8.127 1.00 25.17 251 LYS C CA 1
ATOM 5322 C C . LYS C 1 255 ? 40.048 28.978 7.844 1.00 25.72 251 LYS C C 1
ATOM 5323 O O . LYS C 1 255 ? 41.027 29.382 8.459 1.00 26.11 251 LYS C O 1
ATOM 5325 N N . GLU C 1 256 ? 40.122 28.023 6.917 1.00 25.22 252 GLU C N 1
ATOM 5326 C CA . GLU C 1 256 ? 41.369 27.284 6.665 1.00 25.45 252 GLU C CA 1
ATOM 5327 C C . GLU C 1 256 ? 42.207 27.891 5.550 1.00 25.42 252 GLU C C 1
ATOM 5328 O O . GLU C 1 256 ? 43.314 27.433 5.297 1.00 26.70 252 GLU C O 1
ATOM 5334 N N . LYS C 1 257 ? 41.655 28.891 4.870 1.00 25.79 253 LYS C N 1
ATOM 5335 C CA . LYS C 1 257 ? 42.386 29.717 3.895 1.00 25.51 253 LYS C CA 1
ATOM 5336 C C . LYS C 1 257 ? 42.575 28.979 2.574 1.00 25.13 253 LYS C C 1
ATOM 5337 O O . LYS C 1 257 ? 43.662 28.986 1.991 1.00 25.57 253 LYS C O 1
ATOM 5339 N N . ARG C 1 258 ? 41.493 28.364 2.092 1.00 24.06 254 ARG C N 1
ATOM 5340 C CA . ARG C 1 258 ? 41.540 27.504 0.923 1.00 23.03 254 ARG C CA 1
ATOM 5341 C C . ARG C 1 258 ? 40.235 27.564 0.186 1.00 22.70 254 ARG C C 1
ATOM 5342 O O . ARG C 1 258 ? 39.228 27.908 0.772 1.00 22.82 254 ARG C O 1
ATOM 5350 N N . GLU C 1 259 ? 40.255 27.178 -1.088 1.00 22.91 255 GLU C N 1
ATOM 5351 C CA . GLU C 1 259 ? 39.052 27.132 -1.911 1.00 22.84 255 GLU C CA 1
ATOM 5352 C C . GLU C 1 259 ? 38.038 26.120 -1.362 1.00 23.18 255 GLU C C 1
ATOM 5353 O O . GLU C 1 259 ? 38.391 24.999 -1.000 1.00 23.64 255 GLU C O 1
ATOM 5355 N N . ALA C 1 260 ? 36.778 26.539 -1.273 1.00 23.17 256 ALA C N 1
ATOM 5356 C CA . ALA C 1 260 ? 35.706 25.650 -0.879 1.00 23.04 256 ALA C CA 1
ATOM 5357 C C . ALA C 1 260 ? 35.493 24.648 -1.995 1.00 23.75 256 ALA C C 1
ATOM 5358 O O . ALA C 1 260 ? 35.554 25.005 -3.167 1.00 22.67 256 ALA C O 1
ATOM 5360 N N . ARG C 1 261 ? 35.266 23.393 -1.616 1.00 24.78 257 ARG C N 1
ATOM 5361 C CA . ARG C 1 261 ? 34.922 22.344 -2.552 1.00 26.05 257 ARG C CA 1
ATOM 5362 C C . ARG C 1 261 ? 33.452 21.997 -2.338 1.00 25.58 257 ARG C C 1
ATOM 5363 O O . ARG C 1 261 ? 33.116 21.152 -1.507 1.00 26.18 257 ARG C O 1
ATOM 5371 N N . PHE C 1 262 ? 32.579 22.654 -3.094 1.00 24.96 258 PHE C N 1
ATOM 5372 C CA . PHE C 1 262 ? 31.133 22.521 -2.912 1.00 24.53 258 PHE C CA 1
ATOM 5373 C C . PHE C 1 262 ? 30.566 21.389 -3.782 1.00 25.73 258 PHE C C 1
ATOM 5374 O O . PHE C 1 262 ? 31.110 21.083 -4.844 1.00 26.76 258 PHE C O 1
ATOM 5382 N N . THR C 1 263 ? 29.482 20.770 -3.320 1.00 25.88 259 THR C N 1
ATOM 5383 C CA . THR C 1 263 ? 28.808 19.699 -4.050 1.00 26.16 259 THR C CA 1
ATOM 5384 C C . THR C 1 263 ? 27.313 19.972 -4.315 1.00 25.94 259 THR C C 1
ATOM 5385 O O . THR C 1 263 ? 26.662 19.210 -5.039 1.00 25.57 259 THR C O 1
ATOM 5389 N N . GLY C 1 264 ? 26.782 21.062 -3.762 1.00 25.29 260 GLY C N 1
ATOM 5390 C CA . GLY C 1 264 ? 25.353 21.336 -3.826 1.00 25.34 260 GLY C CA 1
ATOM 5391 C C . GLY C 1 264 ? 24.518 20.532 -2.836 1.00 25.63 260 GLY C C 1
ATOM 5392 O O . GLY C 1 264 ? 23.295 20.509 -2.941 1.00 25.83 260 GLY C O 1
ATOM 5393 N N . ARG C 1 265 ? 25.176 19.871 -1.882 1.00 25.81 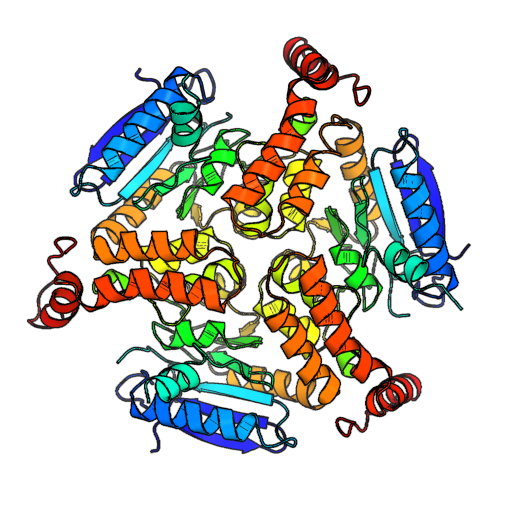261 ARG C N 1
ATOM 5394 C CA . ARG C 1 265 ? 24.507 19.140 -0.807 1.00 26.03 261 ARG C CA 1
ATOM 5395 C C . ARG C 1 265 ? 24.836 19.813 0.523 1.00 25.83 261 ARG C C 1
ATOM 5396 O O . ARG C 1 265 ? 24.321 19.444 1.578 1.00 25.62 261 ARG C O 1
#

Organism: Mycobacteroides abscessus (strain ATCC 19977 / DSM 44196 / CCUG 20993 / CIP 104536 / JCM 13569 / NCTC 13031 / TMC 1543 / L948) (NCBI:txid561007)